Protein AF-0000000076757361 (afdb_homodimer)

Organism: NCBI:txid1073362

Foldseek 3Di:
DFQDADPAFPPDWDQKKWKWKQDPNGIDAIDIDGPPDDDAQPQFCCNQQFLKFKFKWWWAQAPVRFIWTFQVQVRLVLQQVLCVLSQHDRDDSVSVVVRVLVVCQVCVVNAGHPPKTKMKMWMKGGRPNDNPPNPHHHNMMMIMMIIGTGDANDDVPDAAEEEEAADDAQDDQLCAAHRGPVSLVSNPVVQVVCCVPPVHNWYFYAHNFKTFQISAWFKWKAQPLEIEGAADDSRHHPAPLVVVLQVLSVVVPGHYHHHIDGNVVVVVSQQVQIWMWTAHNNNSIDTHQWYQDPNDIGGHDDCVVSVVSSCSSSCCSNVVDPPPPPRIGTRDHD/DFQDADPAFPPDWDQKKWKWKQDPNGIDAIDIDGPPDDDAQPQFCCNQQFLKFKFKWWWAQAPVRFIWTFQVQVRLVLQQVLCVLSQHDRDDSVSVVVRVLVVCQVCVVNAGHPPKTKMKMKMKGGRPNDNPPNPHHHNMMMIMMIIGTGDANDPVPDAAEEEEAADDAQDDQLCAAHRGPVSLVSNPVVQVVCCVPPVHNWYFYAYNFKTAQISAWFKWKAQPLEIEGAADDSRHHPAPLVVVLLVLSVVVPGHYHHHIDGNVVVVVRQQVQIWMWTAHNNNSIHTHQWYQDPNDIGGHDDCVVSVVSSCSSSCCSNVVDPPPPPRIGTRDHD

Secondary structure (DSSP, 8-state):
---PPPSSTT-S--SEEEEEEEETTEEPPPEEEETT-EEE-TT-HHHHH--EEE--EEEEE-TTS-EEEESHHHHHHHHHHHHHHTTPPPPPHHHHHHHHHHHHHHTGGG-PBTTSEEEEEEEEEE----TT-TTS--S-EEEEEEEEEE--SS-TT---EEEEESSS-SS-GGGTT--BHHHHHHHHHHHHHHHHHH--SEEEE-GGGB--BBSSSEEEEEETTEEEE----TTS---HHHHHHHHHHHHTT-EEEE---BHHHHHHHHHTT-EEEEEETTTEEEE--EEEETTEEEE-S--HHHHHHHHHHHHHHHTSS--TT--EEEPPP-/---PPPSSTT-S--SEEEEEEEETTEEPPPEEEETT-EEE-TT-HHHHH--EEE--EEEEE-TTS-EEEESHHHHHHHHHHHHHHTT-PPPPHHHHHHHHHHHHHHTGGG-PBTTSEEEEEEEEEE----TT-TTS--S-EEEEEEEEEE--SS-TT---EEEEESSS-SS-GGGTT--BHHHHHHHHHHHHHHHHHH--SEEEE-GGGB--BBSSSEEEEEETTEEEE----TTS---HHHHHHHHHHHHTT-EEEE---BHHHHHHHHHTT-EEEEEETTTEEEE--EEEETTEEEE-S--HHHHHHHHHHHHHHHTSS--TT--EEEPPP-

InterPro domains:
  IPR001544 Aminotransferase class IV [PF01063] (53-290)
  IPR005786 Branched-chain amino acid aminotransferase II [PIRSF006468] (17-331)
  IPR005786 Branched-chain amino acid aminotransferase II [PTHR42825] (9-331)
  IPR005786 Branched-chain amino acid aminotransferase II [TIGR01123] (27-331)
  IPR033939 Branched-chain aminotransferase [cd01557] (39-319)
  IPR036038 Aminotransferase-like, PLP-dependent enzymes [SSF56752] (6-328)
  IPR043131 Branched-chain-amino-acid aminotransferase-like, N-terminal [G3DSA:3.30.470.10] (9-328)
  IPR043132 Branched-chain-amino-acid aminotransferase-like, C-terminal [G3DSA:3.20.10.10] (155-314)

Structure (mmCIF, N/CA/C/O backbone):
data_AF-0000000076757361-model_v1
#
loop_
_entity.id
_entity.type
_entity.pdbx_description
1 polymer 'branched-chain-amino-acid transaminase'
#
loop_
_atom_site.group_PDB
_atom_site.id
_atom_site.type_symbol
_atom_site.label_atom_id
_atom_site.label_alt_id
_atom_site.label_comp_id
_atom_site.label_asym_id
_atom_site.label_entity_id
_atom_site.label_seq_id
_atom_site.pdbx_PDB_ins_code
_atom_site.Cartn_x
_atom_site.Cartn_y
_atom_site.Cartn_z
_atom_site.occupancy
_atom_site.B_iso_or_equiv
_atom_site.auth_seq_id
_atom_site.auth_comp_id
_atom_site.auth_asym_id
_atom_site.auth_atom_id
_atom_site.pdbx_PDB_model_num
ATOM 1 N N . MET A 1 1 ? 16.5 28.219 27.109 1 42.66 1 MET A N 1
ATOM 2 C CA . MET A 1 1 ? 17 28.141 25.734 1 42.66 1 MET A CA 1
ATOM 3 C C . MET A 1 1 ? 16.172 27.172 24.906 1 42.66 1 MET A C 1
ATOM 5 O O . MET A 1 1 ? 15.812 26.078 25.391 1 42.66 1 MET A O 1
ATOM 9 N N . ALA A 1 2 ? 15.547 27.734 23.75 1 56.34 2 ALA A N 1
ATOM 10 C CA . ALA A 1 2 ? 14.664 26.922 22.938 1 56.34 2 ALA A CA 1
ATOM 11 C C . ALA A 1 2 ? 15.305 25.578 22.609 1 56.34 2 ALA A C 1
ATOM 13 O O . ALA A 1 2 ? 16.5 25.516 22.266 1 56.34 2 ALA A O 1
ATOM 14 N N . LYS A 1 3 ? 14.758 24.438 23.016 1 73.19 3 LYS A N 1
ATOM 15 C CA . LYS A 1 3 ? 15.273 23.109 22.734 1 73.19 3 LYS A CA 1
ATOM 16 C C . LYS A 1 3 ? 15.453 22.891 21.234 1 73.19 3 LYS A C 1
ATOM 18 O O . LYS A 1 3 ? 14.57 23.203 20.438 1 73.19 3 LYS A O 1
ATOM 23 N N . ALA A 1 4 ? 16.672 22.719 20.812 1 81.31 4 ALA A N 1
ATOM 24 C CA . ALA A 1 4 ? 17.016 22.5 19.406 1 81.31 4 ALA A CA 1
ATOM 25 C C . ALA A 1 4 ? 16.234 21.328 18.828 1 81.31 4 ALA A C 1
ATOM 27 O O . ALA A 1 4 ? 15.969 20.344 19.531 1 81.31 4 ALA A O 1
ATOM 28 N N . VAL A 1 5 ? 15.555 21.531 17.594 1 90.75 5 VAL A N 1
ATOM 29 C CA . VAL A 1 5 ? 14.883 20.438 16.891 1 90.75 5 VAL A CA 1
ATOM 30 C C . VAL A 1 5 ? 15.758 19.938 15.75 1 90.75 5 VAL A C 1
ATOM 32 O O . VAL A 1 5 ? 16.578 20.688 15.203 1 90.75 5 VAL A O 1
ATOM 35 N N . PRO A 1 6 ? 15.648 18.688 15.383 1 92.62 6 PRO A N 1
ATOM 36 C CA . PRO A 1 6 ? 16.422 18.141 14.266 1 92.62 6 PRO A CA 1
ATOM 37 C C . PRO A 1 6 ? 16.141 18.875 12.945 1 92.62 6 PRO A C 1
ATOM 39 O O . PRO A 1 6 ? 15.039 19.359 12.734 1 92.62 6 PRO A O 1
ATOM 42 N N . ALA A 1 7 ? 17.125 18.922 12.102 1 89.56 7 ALA A N 1
ATOM 43 C CA . ALA A 1 7 ? 17 19.578 10.797 1 89.56 7 ALA A CA 1
ATOM 44 C C . ALA A 1 7 ? 16.031 18.812 9.891 1 89.56 7 ALA A C 1
ATOM 46 O O . ALA A 1 7 ? 15.32 19.422 9.086 1 89.56 7 ALA A O 1
ATOM 47 N N . VAL A 1 8 ? 16.078 17.547 10 1 92.88 8 VAL A N 1
ATOM 48 C CA . VAL A 1 8 ? 15.234 16.703 9.164 1 92.88 8 VAL A CA 1
ATOM 49 C C . VAL A 1 8 ? 13.992 16.281 9.938 1 92.88 8 VAL A C 1
ATOM 51 O O . VAL A 1 8 ? 14.094 15.641 10.992 1 92.88 8 VAL A O 1
ATOM 54 N N . PHE A 1 9 ? 12.828 16.656 9.461 1 95.31 9 PHE A N 1
ATOM 55 C CA . PHE A 1 9 ? 11.539 16.391 10.094 1 95.31 9 PHE A CA 1
ATOM 56 C C . PHE A 1 9 ? 11.359 14.891 10.328 1 95.31 9 PHE A C 1
ATOM 58 O O . PHE A 1 9 ? 11.438 14.094 9.398 1 95.31 9 PHE A O 1
ATOM 65 N N . GLY A 1 10 ? 11.148 14.469 11.594 1 96.56 10 GLY A N 1
ATOM 66 C CA . GLY A 1 10 ? 10.828 13.086 11.922 1 96.56 10 GLY A CA 1
ATOM 67 C C . GLY A 1 10 ? 12.023 12.156 11.805 1 96.56 10 GLY A C 1
ATOM 68 O O . GLY A 1 10 ? 11.875 11 11.406 1 96.56 10 GLY A O 1
ATOM 69 N N . SER A 1 11 ? 13.289 12.625 12.094 1 96.06 11 SER A N 1
ATOM 70 C CA . SER A 1 11 ? 14.5 11.828 11.93 1 96.06 11 SER A CA 1
ATOM 71 C C . SER A 1 11 ? 15.062 11.398 13.281 1 96.06 11 SER A C 1
ATOM 73 O O . SER A 1 11 ? 15.93 10.523 13.344 1 96.06 11 SER A O 1
ATOM 75 N N . VAL A 1 12 ? 14.641 12.031 14.352 1 97.06 12 VAL A N 1
ATOM 76 C CA . VAL A 1 12 ? 15.078 11.711 15.703 1 97.06 12 VAL A CA 1
ATOM 77 C C . VAL A 1 12 ? 13.867 11.438 16.594 1 97.06 12 VAL A C 1
ATOM 79 O O . VAL A 1 12 ? 12.891 12.188 16.562 1 97.06 12 VAL A O 1
ATOM 82 N N . PHE A 1 13 ? 13.961 10.398 17.406 1 98.19 13 PHE A N 1
ATOM 83 C CA . PHE A 1 13 ? 12.797 9.977 18.188 1 98.19 13 PHE A CA 1
ATOM 84 C C . PHE A 1 13 ? 13.125 9.898 19.672 1 98.19 13 PHE A C 1
ATOM 86 O O . PHE A 1 13 ? 14.281 9.68 20.047 1 98.19 13 PHE A O 1
ATOM 93 N N . HIS A 1 14 ? 12.062 10.148 20.484 1 98.38 14 HIS A N 1
ATOM 94 C CA . HIS A 1 14 ? 12.18 9.805 21.891 1 98.38 14 HIS A CA 1
ATOM 95 C C . HIS A 1 14 ? 12.625 8.352 22.062 1 98.38 14 HIS A C 1
ATOM 97 O O . HIS A 1 14 ? 12.227 7.48 21.297 1 98.38 14 HIS A O 1
ATOM 103 N N . ARG A 1 15 ? 13.352 8.078 23.031 1 98.25 15 ARG A N 1
ATOM 104 C CA . ARG A 1 15 ? 14.086 6.828 23.188 1 98.25 15 ARG A CA 1
ATOM 105 C C . ARG A 1 15 ? 13.133 5.656 23.406 1 98.25 15 ARG A C 1
ATOM 107 O O . ARG A 1 15 ? 13.477 4.508 23.141 1 98.25 15 ARG A O 1
ATOM 114 N N . GLU A 1 16 ? 11.945 5.918 23.953 1 98.31 16 GLU A N 1
ATOM 115 C CA . GLU A 1 16 ? 10.992 4.852 24.219 1 98.31 16 GLU A CA 1
ATOM 116 C C . GLU A 1 16 ? 9.719 5.039 23.391 1 98.31 16 GLU A C 1
ATOM 118 O O . GLU A 1 16 ? 9.367 6.164 23.031 1 98.31 16 GLU A O 1
ATOM 123 N N . MET A 1 17 ? 9.086 4.012 23.156 1 98.81 17 MET A N 1
ATOM 124 C CA . MET A 1 17 ? 7.773 4.059 22.516 1 98.81 17 MET A CA 1
ATOM 125 C C . MET A 1 17 ? 6.82 3.062 23.172 1 98.81 17 MET A C 1
ATOM 127 O O . MET A 1 17 ? 7.242 1.997 23.625 1 98.81 17 MET A O 1
ATOM 131 N N . PRO A 1 18 ? 5.543 3.414 23.328 1 98.88 18 PRO A N 1
ATOM 132 C CA . PRO A 1 18 ? 4.527 2.432 23.719 1 98.88 18 PRO A CA 1
ATOM 133 C C . PRO A 1 18 ? 4.152 1.491 22.578 1 98.88 18 PRO A C 1
ATOM 135 O O . PRO A 1 18 ? 4.121 1.908 21.422 1 98.88 18 PRO A O 1
ATOM 138 N N . VAL A 1 19 ? 3.871 0.265 22.922 1 98.75 19 VAL A N 1
ATOM 139 C CA . VAL A 1 19 ? 3.439 -0.764 21.969 1 98.75 19 VAL A CA 1
ATOM 140 C C . VAL A 1 19 ? 2.197 -1.47 22.516 1 98.75 19 VAL A C 1
ATOM 142 O O . VAL A 1 19 ? 2.193 -1.946 23.656 1 98.75 19 VAL A O 1
ATOM 145 N N . LEU A 1 20 ? 1.132 -1.398 21.828 1 98.69 20 LEU A N 1
ATOM 146 C CA . LEU A 1 20 ? -0.083 -2.166 22.078 1 98.69 20 LEU A CA 1
ATOM 147 C C . LEU A 1 20 ? -0.224 -3.303 21.062 1 98.69 20 LEU A C 1
ATOM 149 O O . LEU A 1 20 ? -0.31 -3.064 19.859 1 98.69 20 LEU A O 1
ATOM 153 N N . VAL A 1 21 ? -0.275 -4.504 21.547 1 98.5 21 VAL A N 1
ATOM 154 C CA . VAL A 1 21 ? -0.315 -5.676 20.672 1 98.5 21 VAL A CA 1
ATOM 155 C C . VAL A 1 21 ? -1.698 -6.32 20.734 1 98.5 21 VAL A C 1
ATOM 157 O O . VAL A 1 21 ? -2.295 -6.414 21.812 1 98.5 21 VAL A O 1
ATOM 160 N N . PHE A 1 22 ? -2.268 -6.621 19.641 1 98.75 22 PHE A N 1
ATOM 161 C CA . PHE A 1 22 ? -3.453 -7.465 19.547 1 98.75 22 PHE A CA 1
ATOM 162 C C . PHE A 1 22 ? -3.066 -8.914 19.266 1 98.75 22 PHE A C 1
ATOM 164 O O . PHE A 1 22 ? -2.508 -9.219 18.219 1 98.75 22 PHE A O 1
ATOM 171 N N . SER A 1 23 ? -3.258 -9.75 20.094 1 97.94 23 SER A N 1
ATOM 172 C CA . SER A 1 23 ? -2.994 -11.18 19.984 1 97.94 23 SER A CA 1
ATOM 173 C C . SER A 1 23 ? -4.027 -11.992 20.766 1 97.94 23 SER A C 1
ATOM 175 O O . SER A 1 23 ? -4.566 -11.516 21.766 1 97.94 23 SER A O 1
ATOM 177 N N . ASP A 1 24 ? -4.363 -13.172 20.203 1 96.88 24 ASP A N 1
ATOM 178 C CA . ASP A 1 24 ? -5.301 -14.086 20.844 1 96.88 24 ASP A CA 1
ATOM 179 C C . ASP A 1 24 ? -6.66 -13.43 21.047 1 96.88 24 ASP A C 1
ATOM 181 O O . ASP A 1 24 ? -7.262 -13.547 22.125 1 96.88 24 ASP A O 1
ATOM 185 N N . GLY A 1 25 ? -7.035 -12.602 20.203 1 96.88 25 GLY A N 1
ATOM 186 C CA . GLY A 1 25 ? -8.383 -12.062 20.141 1 96.88 25 GLY A CA 1
ATOM 187 C C . GLY A 1 25 ? -8.578 -10.836 21.016 1 96.88 25 GLY A C 1
ATOM 188 O O . GLY A 1 25 ? -9.703 -10.359 21.188 1 96.88 25 GLY A O 1
ATOM 189 N N . ALA A 1 26 ? -7.465 -10.289 21.531 1 97.88 26 ALA A N 1
ATOM 190 C CA . ALA A 1 26 ? -7.629 -9.141 22.422 1 97.88 26 ALA A CA 1
ATOM 191 C C . ALA A 1 26 ? -6.414 -8.219 22.359 1 97.88 26 ALA A C 1
ATOM 193 O O . ALA A 1 26 ? -5.305 -8.664 22.062 1 97.88 26 ALA A O 1
ATOM 194 N N . TRP A 1 27 ? -6.633 -6.957 22.609 1 98.25 27 TRP A N 1
ATOM 195 C CA . TRP A 1 27 ? -5.535 -6.02 22.812 1 98.25 27 TRP A CA 1
ATOM 196 C C . TRP A 1 27 ? -4.875 -6.254 24.172 1 98.25 27 TRP A C 1
ATOM 198 O O . TRP A 1 27 ? -5.559 -6.375 25.188 1 98.25 27 TRP A O 1
ATOM 208 N N . GLN A 1 28 ? -3.602 -6.336 24.203 1 97.62 28 GLN A N 1
ATOM 209 C CA . GLN A 1 28 ? -2.824 -6.582 25.406 1 97.62 28 GLN A CA 1
ATOM 210 C C . GLN A 1 28 ? -2.445 -5.273 26.094 1 97.62 28 GLN A C 1
ATOM 212 O O . GLN A 1 28 ? -2.564 -4.199 25.5 1 97.62 28 GLN A O 1
ATOM 217 N N . PRO A 1 29 ? -2.035 -5.348 27.375 1 96.88 29 PRO A N 1
ATOM 218 C CA . PRO A 1 29 ? -1.563 -4.137 28.047 1 96.88 29 PRO A CA 1
ATOM 219 C C . PRO A 1 29 ? -0.398 -3.471 27.312 1 96.88 29 PRO A C 1
ATOM 221 O O . PRO A 1 29 ? 0.424 -4.156 26.703 1 96.88 29 PRO A O 1
ATOM 224 N N . VAL A 1 30 ? -0.33 -2.191 27.453 1 98.06 30 VAL A N 1
ATOM 225 C CA . VAL A 1 30 ? 0.72 -1.42 26.797 1 98.06 30 VAL A CA 1
ATOM 226 C C . VAL A 1 30 ? 2.086 -1.854 27.328 1 98.06 30 VAL A C 1
ATOM 228 O O . VAL A 1 30 ? 2.256 -2.07 28.531 1 98.06 30 VAL A O 1
ATOM 231 N N . ARG A 1 31 ? 2.959 -2.002 26.453 1 97.88 31 ARG A N 1
ATOM 232 C CA . ARG A 1 31 ? 4.359 -2.23 26.781 1 97.88 31 ARG A CA 1
ATOM 233 C C . ARG A 1 31 ? 5.238 -1.089 26.281 1 97.88 31 ARG A C 1
ATOM 235 O O . ARG A 1 31 ? 4.965 -0.507 25.234 1 97.88 31 ARG A O 1
ATOM 242 N N . TRP A 1 32 ? 6.234 -0.771 27.062 1 98.5 32 TRP A N 1
ATOM 243 C CA . TRP A 1 32 ? 7.207 0.245 26.672 1 98.5 32 TRP A CA 1
ATOM 244 C C . TRP A 1 32 ? 8.508 -0.397 26.203 1 98.5 32 TRP A C 1
ATOM 246 O O . TRP A 1 32 ? 8.984 -1.358 26.812 1 98.5 32 TRP A O 1
ATOM 256 N N . GLN A 1 33 ? 9.023 0.012 25.109 1 98.25 33 GLN A N 1
ATOM 257 C CA . GLN A 1 33 ? 10.281 -0.513 24.578 1 98.25 33 GLN A CA 1
ATOM 258 C C . GLN A 1 33 ? 11.094 0.586 23.891 1 98.25 33 GLN A C 1
ATOM 260 O O . GLN A 1 33 ? 10.578 1.683 23.656 1 98.25 33 GLN A O 1
ATOM 265 N N . PRO A 1 34 ? 12.406 0.299 23.641 1 98.19 34 PRO A N 1
ATOM 266 C CA . PRO A 1 34 ? 13.203 1.276 22.891 1 98.19 34 PRO A CA 1
ATOM 267 C C . PRO A 1 34 ? 12.633 1.566 21.516 1 98.19 34 PRO A C 1
ATOM 269 O O . PRO A 1 34 ? 12.086 0.67 20.859 1 98.19 34 PRO A O 1
ATOM 272 N N . SER A 1 35 ? 12.812 2.797 21.062 1 98.31 35 SER A N 1
ATOM 273 C CA . SER A 1 35 ? 12.242 3.225 19.797 1 98.31 35 SER A CA 1
ATOM 274 C C . SER A 1 35 ? 13.258 3.115 18.656 1 98.31 35 SER A C 1
ATOM 276 O O . SER A 1 35 ? 13.023 3.623 17.562 1 98.31 35 SER A O 1
ATOM 278 N N . ASP A 1 36 ? 14.359 2.498 18.844 1 96.75 36 ASP A N 1
ATOM 279 C CA . ASP A 1 36 ? 15.398 2.436 17.828 1 96.75 36 ASP A CA 1
ATOM 280 C C . ASP A 1 36 ? 15.312 1.134 17.031 1 96.75 36 ASP A C 1
ATOM 282 O O . ASP A 1 36 ? 16.016 0.958 16.047 1 96.75 36 ASP A O 1
ATOM 286 N N . SER A 1 37 ? 14.523 0.206 17.516 1 96.56 37 SER A N 1
ATOM 287 C CA . SER A 1 37 ? 14.398 -1.068 16.812 1 96.56 37 SER A CA 1
ATOM 288 C C . SER A 1 37 ? 13.023 -1.687 17.031 1 96.56 37 SER A C 1
ATOM 290 O O . SER A 1 37 ? 12.43 -1.533 18.094 1 96.56 37 SER A O 1
ATOM 292 N N . LEU A 1 38 ? 12.5 -2.311 16.094 1 97.56 38 LEU A N 1
ATOM 293 C CA . LEU A 1 38 ? 11.25 -3.066 16.109 1 97.56 38 LEU A CA 1
ATOM 294 C C . LEU A 1 38 ? 11.461 -4.477 15.57 1 97.56 38 LEU A C 1
ATOM 296 O O . LEU A 1 38 ? 12.016 -4.652 14.484 1 97.56 38 LEU A O 1
ATOM 300 N N . SER A 1 39 ? 11.109 -5.457 16.312 1 96.94 39 SER A N 1
ATOM 301 C CA . SER A 1 39 ? 11.227 -6.852 15.898 1 96.94 39 SER A CA 1
ATOM 302 C C . SER A 1 39 ? 9.906 -7.383 15.359 1 96.94 39 SER A C 1
ATOM 304 O O . SER A 1 39 ? 8.883 -7.328 16.047 1 96.94 39 SER A O 1
ATOM 306 N N . LEU A 1 40 ? 9.906 -7.902 14.172 1 97.88 40 LEU A N 1
ATOM 307 C CA . LEU A 1 40 ? 8.727 -8.469 13.508 1 97.88 40 LEU A CA 1
ATOM 308 C C . LEU A 1 40 ? 9.047 -9.82 12.891 1 97.88 40 LEU A C 1
ATOM 310 O O . LEU A 1 40 ? 10.195 -10.094 12.539 1 97.88 40 LEU A O 1
ATOM 314 N N . PRO A 1 41 ? 7.996 -10.688 12.852 1 97.94 41 PRO A N 1
ATOM 315 C CA . PRO A 1 41 ? 8.203 -11.82 11.945 1 97.94 41 PRO A CA 1
ATOM 316 C C . PRO A 1 41 ? 8.453 -11.391 10.5 1 97.94 41 PRO A C 1
ATOM 318 O O . PRO A 1 41 ? 7.754 -10.516 9.984 1 97.94 41 PRO A O 1
ATOM 321 N N . PRO A 1 42 ? 9.445 -12.008 9.875 1 98.44 42 PRO A N 1
ATOM 322 C CA . PRO A 1 42 ? 9.703 -11.648 8.477 1 98.44 42 PRO A CA 1
ATOM 323 C C . PRO A 1 42 ? 8.5 -11.914 7.57 1 98.44 42 PRO A C 1
ATOM 325 O O . PRO A 1 42 ? 8.391 -11.32 6.492 1 98.44 42 PRO A O 1
ATOM 328 N N . GLY A 1 43 ? 7.594 -12.789 7.961 1 98.44 43 GLY A N 1
ATOM 329 C CA . GLY A 1 43 ? 6.391 -13.094 7.207 1 98.44 43 GLY A CA 1
ATOM 330 C C . GLY A 1 43 ? 5.207 -12.227 7.602 1 98.44 43 GLY A C 1
ATOM 331 O O . GLY A 1 43 ? 4.07 -12.516 7.227 1 98.44 43 GLY A O 1
ATOM 332 N N . ALA A 1 44 ? 5.453 -11.141 8.383 1 98.56 44 ALA A N 1
ATOM 333 C CA . ALA A 1 44 ? 4.367 -10.312 8.898 1 98.56 44 ALA A CA 1
ATOM 334 C C . ALA A 1 44 ? 3.492 -9.789 7.766 1 98.56 44 ALA A C 1
ATOM 336 O O . ALA A 1 44 ? 4.004 -9.352 6.734 1 98.56 44 ALA A O 1
ATOM 337 N N . HIS A 1 45 ? 2.209 -9.805 7.965 1 98.69 45 HIS A N 1
ATOM 338 C CA . HIS A 1 45 ? 1.207 -9.422 6.973 1 98.69 45 HIS A CA 1
ATOM 339 C C . HIS A 1 45 ? 1.479 -8.031 6.422 1 98.69 45 HIS A C 1
ATOM 341 O O . HIS A 1 45 ? 1.314 -7.789 5.223 1 98.69 45 HIS A O 1
ATOM 347 N N . SER A 1 46 ? 1.923 -7.102 7.234 1 98.56 46 SER A N 1
ATOM 348 C CA . SER A 1 46 ? 2.189 -5.723 6.832 1 98.56 46 SER A CA 1
ATOM 349 C C . SER A 1 46 ? 3.344 -5.652 5.84 1 98.56 46 SER A C 1
ATOM 351 O O . SER A 1 46 ? 3.357 -4.793 4.957 1 98.56 46 SER A O 1
ATOM 353 N N . LEU A 1 47 ? 4.297 -6.547 5.891 1 98.5 47 LEU A N 1
ATOM 354 C CA . LEU A 1 47 ? 5.48 -6.531 5.043 1 98.5 47 LEU A CA 1
ATOM 355 C C . LEU A 1 47 ? 5.199 -7.203 3.701 1 98.5 47 LEU A C 1
ATOM 357 O O . LEU A 1 47 ? 6.023 -7.141 2.787 1 98.5 47 LEU A O 1
ATOM 361 N N . HIS A 1 48 ? 4.023 -7.812 3.576 1 98.5 48 HIS A N 1
ATOM 362 C CA . HIS A 1 48 ? 3.734 -8.57 2.363 1 98.5 48 HIS A CA 1
ATOM 363 C C . HIS A 1 48 ? 2.445 -8.086 1.708 1 98.5 48 HIS A C 1
ATOM 365 O O . HIS A 1 48 ? 2.342 -8.047 0.48 1 98.5 48 HIS A O 1
ATOM 371 N N . TYR A 1 49 ? 1.52 -7.66 2.545 1 98.44 49 TYR A N 1
ATOM 372 C CA . TYR A 1 49 ? 0.202 -7.41 1.974 1 98.44 49 TYR A CA 1
ATOM 373 C C . TYR A 1 49 ? -0.313 -6.031 2.377 1 98.44 49 TYR A C 1
ATOM 375 O O . TYR A 1 49 ? -1.52 -5.777 2.334 1 98.44 49 TYR A O 1
ATOM 383 N N . GLY A 1 50 ? 0.538 -5.164 2.838 1 98.06 50 GLY A N 1
ATOM 384 C CA . GLY A 1 50 ? 0.271 -3.744 3.002 1 98.06 50 GLY A CA 1
ATOM 385 C C . GLY A 1 50 ? -0.745 -3.449 4.09 1 98.06 50 GLY A C 1
ATOM 386 O O . GLY A 1 50 ? -1.429 -2.426 4.047 1 98.06 50 GLY A O 1
ATOM 387 N N . SER A 1 51 ? -0.932 -4.348 5.055 1 98.38 51 SER A N 1
ATOM 388 C CA . SER A 1 51 ? -1.827 -4.102 6.184 1 98.38 51 SER A CA 1
ATOM 389 C C . SER A 1 51 ? -1.195 -3.146 7.191 1 98.38 51 SER A C 1
ATOM 391 O O . SER A 1 51 ? -0.724 -3.574 8.25 1 98.38 51 SER A O 1
ATOM 393 N N . GLU A 1 52 ? -1.223 -1.857 6.891 1 98.75 52 GLU A N 1
ATOM 394 C CA . GLU A 1 52 ? -0.581 -0.814 7.688 1 98.75 52 GLU A CA 1
ATOM 395 C C . GLU A 1 52 ? -1.282 0.529 7.504 1 98.75 52 GLU A C 1
ATOM 397 O O . GLU A 1 52 ? -1.657 0.893 6.391 1 98.75 52 GLU A O 1
ATOM 402 N N . CYS A 1 53 ? -1.54 1.207 8.57 1 98.81 53 CYS A N 1
ATOM 403 C CA . CYS A 1 53 ? -2.023 2.582 8.562 1 98.81 53 CYS A CA 1
ATOM 404 C C . CYS A 1 53 ? -1.373 3.398 9.672 1 98.81 53 CYS A C 1
ATOM 406 O O . CYS A 1 53 ? -0.745 2.838 10.57 1 98.81 53 CYS A O 1
ATOM 408 N N . PHE A 1 54 ? -1.429 4.699 9.555 1 98.88 54 PHE A N 1
ATOM 409 C CA . PHE A 1 54 ? -0.764 5.562 10.523 1 98.88 54 PHE A CA 1
ATOM 410 C C . PHE A 1 54 ? -1.552 6.852 10.727 1 98.88 54 PHE A C 1
ATOM 412 O O . PHE A 1 54 ? -2.516 7.117 10.008 1 98.88 54 PHE A O 1
ATOM 419 N N . GLU A 1 55 ? -1.223 7.562 11.688 1 98.75 55 GLU A N 1
ATOM 420 C CA . GLU A 1 55 ? -1.693 8.922 11.945 1 98.75 55 GLU A CA 1
ATOM 421 C C . GLU A 1 55 ? -0.527 9.867 12.195 1 98.75 55 GLU A C 1
ATOM 423 O O . GLU A 1 55 ? 0.617 9.43 12.344 1 98.75 55 GLU A O 1
ATOM 428 N N . GLY A 1 56 ? -0.748 11.078 12.141 1 98.44 56 GLY A N 1
ATOM 429 C CA . GLY A 1 56 ? 0.131 12.172 12.516 1 98.44 56 GLY A CA 1
ATOM 430 C C . GLY A 1 56 ? -0.572 13.258 13.305 1 98.44 56 GLY A C 1
ATOM 431 O O . GLY A 1 56 ? -1.611 13.766 12.883 1 98.44 56 GLY A O 1
ATOM 432 N N . LEU A 1 57 ? -0.083 13.555 14.391 1 98.56 57 LEU A N 1
ATOM 433 C CA . LEU A 1 57 ? -0.579 14.672 15.188 1 98.56 57 LEU A CA 1
ATOM 434 C C . LEU A 1 57 ? 0.546 15.289 16.016 1 98.56 57 LEU A C 1
ATOM 436 O O . LEU A 1 57 ? 1.694 14.852 15.93 1 98.56 57 LEU A O 1
ATOM 440 N N . LYS A 1 58 ? 0.261 16.375 16.688 1 98.81 58 LYS A N 1
ATOM 441 C CA . LYS A 1 58 ? 1.327 17.109 17.359 1 98.81 58 LYS A CA 1
ATOM 442 C C . LYS A 1 58 ? 0.943 17.438 18.797 1 98.81 58 LYS A C 1
ATOM 444 O O . LYS A 1 58 ? -0.23 17.672 19.094 1 98.81 58 LYS A O 1
ATOM 449 N N . ALA A 1 59 ? 1.898 17.422 19.625 1 98.81 59 ALA A N 1
ATOM 450 C CA . ALA A 1 59 ? 1.841 18.031 20.953 1 98.81 59 ALA A CA 1
ATOM 451 C C . ALA A 1 59 ? 2.604 19.344 20.984 1 98.81 59 ALA A C 1
ATOM 453 O O . ALA A 1 59 ? 3.648 19.484 20.359 1 98.81 59 ALA A O 1
ATOM 454 N N . PHE A 1 60 ? 2.1 20.281 21.734 1 98.31 60 PHE A N 1
ATOM 455 C CA . PHE A 1 60 ? 2.672 21.625 21.812 1 98.31 60 PHE A CA 1
ATOM 456 C C . PHE A 1 60 ? 2.904 22.047 23.25 1 98.31 60 PHE A C 1
ATOM 458 O O . PHE A 1 60 ? 2.059 21.812 24.125 1 98.31 60 PHE A O 1
ATOM 465 N N . ARG A 1 61 ? 4.074 22.594 23.484 1 97.56 61 ARG A N 1
ATOM 466 C CA . ARG A 1 61 ? 4.273 23.359 24.703 1 97.56 61 ARG A CA 1
ATOM 467 C C . ARG A 1 61 ? 3.734 24.766 24.562 1 97.56 61 ARG A C 1
ATOM 469 O O . ARG A 1 61 ? 4.234 25.547 23.75 1 97.56 61 ARG A O 1
ATOM 476 N N . GLN A 1 62 ? 2.773 25.094 25.328 1 96.94 62 GLN A N 1
ATOM 477 C CA . GLN A 1 62 ? 2.129 26.406 25.234 1 96.94 62 GLN A CA 1
ATOM 478 C C . GLN A 1 62 ? 2.895 27.453 26.016 1 96.94 62 GLN A C 1
ATOM 480 O O . GLN A 1 62 ? 3.838 27.141 26.75 1 96.94 62 GLN A O 1
ATOM 485 N N . GLN A 1 63 ? 2.498 28.656 25.906 1 92.69 63 GLN A N 1
ATOM 486 C CA . GLN A 1 63 ? 3.18 29.797 26.5 1 92.69 63 GLN A CA 1
ATOM 487 C C . GLN A 1 63 ? 3.207 29.672 28.031 1 92.69 63 GLN A C 1
ATOM 489 O O . GLN A 1 63 ? 4.168 30.094 28.672 1 92.69 63 GLN A O 1
ATOM 494 N N . ASN A 1 64 ? 2.215 29.109 28.594 1 92.38 64 ASN A N 1
ATOM 495 C CA . ASN A 1 64 ? 2.129 28.984 30.047 1 92.38 64 ASN A CA 1
ATOM 496 C C . ASN A 1 64 ? 2.871 27.75 30.547 1 92.38 64 ASN A C 1
ATOM 498 O O . ASN A 1 64 ? 2.811 27.422 31.734 1 92.38 64 ASN A O 1
ATOM 502 N N . GLY A 1 65 ? 3.445 26.969 29.594 1 93.19 65 GLY A N 1
ATOM 503 C CA . GLY A 1 65 ? 4.266 25.812 29.969 1 93.19 65 GLY A CA 1
ATOM 504 C C . GLY A 1 65 ? 3.523 24.5 29.875 1 93.19 65 GLY A C 1
ATOM 505 O O . GLY A 1 65 ? 4.141 23.438 29.875 1 93.19 65 GLY A O 1
ATOM 506 N N . ARG A 1 66 ? 2.236 24.641 29.781 1 95.88 66 ARG A N 1
ATOM 507 C CA . ARG A 1 66 ? 1.439 23.422 29.672 1 95.88 66 ARG A CA 1
ATOM 508 C C . ARG A 1 66 ? 1.638 22.75 28.312 1 95.88 66 ARG A C 1
ATOM 510 O O . ARG A 1 66 ? 1.841 23.438 27.312 1 95.88 66 ARG A O 1
ATOM 517 N N . ILE A 1 67 ? 1.647 21.453 28.375 1 98.38 67 ILE A N 1
ATOM 518 C CA . ILE A 1 67 ? 1.729 20.688 27.125 1 98.38 67 ILE A CA 1
ATOM 519 C C . ILE A 1 67 ? 0.346 20.156 26.75 1 98.38 67 ILE A C 1
ATOM 521 O O . ILE A 1 67 ? -0.373 19.641 27.609 1 98.38 67 ILE A O 1
ATOM 525 N N . VAL A 1 68 ? -0.061 20.312 25.5 1 98.75 68 VAL A N 1
ATOM 526 C CA . VAL A 1 68 ? -1.354 19.828 25 1 98.75 68 VAL A CA 1
ATOM 527 C C . VAL A 1 68 ? -1.164 19.047 23.719 1 98.75 68 VAL A C 1
ATOM 529 O O . VAL A 1 68 ? -0.195 19.266 22.984 1 98.75 68 VAL A O 1
ATOM 532 N N . ILE A 1 69 ? -2.021 18.062 23.484 1 98.88 69 ILE A N 1
ATOM 533 C CA . ILE A 1 69 ? -2.092 17.391 22.203 1 98.88 69 ILE A CA 1
ATOM 534 C C . ILE A 1 69 ? -3.281 17.922 21.406 1 98.88 69 ILE A C 1
ATOM 536 O O . ILE A 1 69 ? -4.379 18.078 21.938 1 98.88 69 ILE A O 1
ATOM 540 N N . PHE A 1 70 ? -3.047 18.312 20.172 1 98.81 70 PHE A N 1
ATOM 541 C CA . PHE A 1 70 ? -4.074 18.875 19.297 1 98.81 70 PHE A CA 1
ATOM 542 C C . PHE A 1 70 ? -4.918 17.781 18.672 1 98.81 70 PHE A C 1
ATOM 544 O O . PHE A 1 70 ? -4.422 16.984 17.875 1 98.81 70 PHE A O 1
ATOM 551 N N . ARG A 1 71 ? -6.219 17.594 19.016 1 98.81 71 ARG A N 1
ATOM 552 C CA . ARG A 1 71 ? -7.332 16.828 18.469 1 98.81 71 ARG A CA 1
ATOM 553 C C . ARG A 1 71 ? -6.984 15.352 18.375 1 98.81 71 ARG A C 1
ATOM 555 O O . ARG A 1 71 ? -7.242 14.711 17.344 1 98.81 71 ARG A O 1
ATOM 562 N N . PRO A 1 72 ? -6.461 14.766 19.438 1 98.81 72 PRO A N 1
ATOM 563 C CA . PRO A 1 72 ? -6.102 13.352 19.391 1 98.81 72 PRO A CA 1
ATOM 564 C C . PRO A 1 72 ? -7.309 12.445 19.156 1 98.81 72 PRO A C 1
ATOM 566 O O . PRO A 1 72 ? -7.184 11.398 18.516 1 98.81 72 PRO A O 1
ATOM 569 N N . GLU A 1 73 ? -8.477 12.812 19.609 1 98.75 73 GLU A N 1
ATOM 570 C CA . GLU A 1 73 ? -9.664 11.977 19.453 1 98.75 73 GLU A CA 1
ATOM 571 C C . GLU A 1 73 ? -10.055 11.836 17.984 1 98.75 73 GLU A C 1
ATOM 573 O O . GLU A 1 73 ? -10.5 10.773 17.547 1 98.75 73 GLU A O 1
ATOM 578 N N . ALA A 1 74 ? -9.945 12.945 17.25 1 98.81 74 ALA A N 1
ATOM 579 C CA . ALA A 1 74 ? -10.242 12.898 15.82 1 98.81 74 ALA A CA 1
ATOM 580 C C . ALA A 1 74 ? -9.281 11.961 15.094 1 98.81 74 ALA A C 1
ATOM 582 O O . ALA A 1 74 ? -9.695 11.195 14.219 1 98.81 74 ALA A O 1
ATOM 583 N N . ASN A 1 75 ? -8.016 12.016 15.445 1 98.88 75 ASN A N 1
ATOM 584 C CA . ASN A 1 75 ? -7.023 11.141 14.828 1 98.88 75 ASN A CA 1
ATOM 585 C C . ASN A 1 75 ? -7.266 9.68 15.195 1 98.88 75 ASN A C 1
ATOM 587 O O . ASN A 1 75 ? -7.117 8.789 14.352 1 98.88 75 ASN A O 1
ATOM 591 N N . ILE A 1 76 ? -7.609 9.445 16.438 1 98.94 76 ILE A N 1
ATOM 592 C CA . ILE A 1 76 ? -7.902 8.086 16.875 1 98.94 76 ILE A CA 1
ATOM 593 C C . ILE A 1 76 ? -9.086 7.531 16.094 1 98.94 76 ILE A C 1
ATOM 595 O O . ILE A 1 76 ? -9.039 6.398 15.602 1 98.94 76 ILE A O 1
ATOM 599 N N . ALA A 1 77 ? -10.109 8.312 15.938 1 98.88 77 ALA A N 1
ATOM 600 C CA . ALA A 1 77 ? -11.289 7.887 15.18 1 98.88 77 ALA A CA 1
ATOM 601 C C . ALA A 1 77 ? -10.922 7.562 13.734 1 98.88 77 ALA A C 1
ATOM 603 O O . ALA A 1 77 ? -11.414 6.586 13.164 1 98.88 77 ALA A O 1
ATOM 604 N N . ARG A 1 78 ? -10.133 8.406 13.172 1 98.75 78 ARG A N 1
ATOM 605 C CA . ARG A 1 78 ? -9.742 8.164 11.789 1 98.75 78 ARG A CA 1
ATOM 606 C C . ARG A 1 78 ? -8.891 6.906 11.672 1 98.75 78 ARG A C 1
ATOM 608 O O . ARG A 1 78 ? -8.992 6.168 10.695 1 98.75 78 ARG A O 1
ATOM 615 N N . MET A 1 79 ? -8.023 6.656 12.617 1 98.81 79 MET A N 1
ATOM 616 C CA . MET A 1 79 ? -7.262 5.41 12.578 1 98.81 79 MET A CA 1
ATOM 617 C C . MET A 1 79 ? -8.18 4.203 12.695 1 98.81 79 MET A C 1
ATOM 619 O O . MET A 1 79 ? -7.965 3.188 12.031 1 98.81 79 MET A O 1
ATOM 623 N N . GLN A 1 80 ? -9.133 4.312 13.578 1 98.88 80 GLN A N 1
ATOM 624 C CA . GLN A 1 80 ? -10.078 3.213 13.711 1 98.88 80 GLN A CA 1
ATOM 625 C C . GLN A 1 80 ? -10.797 2.939 12.398 1 98.88 80 GLN A C 1
ATOM 627 O O . GLN A 1 80 ? -11 1.781 12.023 1 98.88 80 GLN A O 1
ATOM 632 N N . GLN A 1 81 ? -11.188 3.986 11.727 1 98.69 81 GLN A N 1
ATOM 633 C CA . GLN A 1 81 ? -11.797 3.836 10.414 1 98.69 81 GLN A CA 1
ATOM 634 C C . GLN A 1 81 ? -10.844 3.152 9.438 1 98.69 81 GLN A C 1
ATOM 636 O O . GLN A 1 81 ? -11.234 2.24 8.711 1 98.69 81 GLN A O 1
ATOM 641 N N . SER A 1 82 ? -9.594 3.615 9.383 1 98.88 82 SER A N 1
ATOM 642 C CA . SER A 1 82 ? -8.594 3.014 8.508 1 98.88 82 SER A CA 1
ATOM 643 C C . SER A 1 82 ? -8.391 1.536 8.828 1 98.88 82 SER A C 1
ATOM 645 O O . SER A 1 82 ? -8.32 0.705 7.918 1 98.88 82 SER A O 1
ATOM 647 N N . ALA A 1 83 ? -8.289 1.222 10.117 1 98.88 83 ALA A N 1
ATOM 648 C CA . ALA A 1 83 ? -8.109 -0.161 10.555 1 98.88 83 ALA A CA 1
ATOM 649 C C . ALA A 1 83 ? -9.258 -1.043 10.062 1 98.88 83 ALA A C 1
ATOM 651 O O . ALA A 1 83 ? -9.023 -2.121 9.508 1 98.88 83 ALA A O 1
ATOM 652 N N . LYS A 1 84 ? -10.461 -0.581 10.219 1 98.56 84 LYS A N 1
ATOM 653 C CA . LYS A 1 84 ? -11.625 -1.332 9.773 1 98.56 84 LYS A CA 1
ATOM 654 C C . LYS A 1 84 ? -11.578 -1.589 8.273 1 98.56 84 LYS A C 1
ATOM 656 O O . LYS A 1 84 ? -11.82 -2.711 7.82 1 98.56 84 LYS A O 1
ATOM 661 N N . LEU A 1 85 ? -11.25 -0.597 7.547 1 98.12 85 LEU A N 1
ATOM 662 C CA . LEU A 1 85 ? -11.258 -0.679 6.09 1 98.12 85 LEU A CA 1
ATOM 663 C C . LEU A 1 85 ? -10.109 -1.538 5.586 1 98.12 85 LEU A C 1
ATOM 665 O O . LEU A 1 85 ? -10.148 -2.043 4.461 1 98.12 85 LEU A O 1
ATOM 669 N N . LEU A 1 86 ? -9.062 -1.769 6.371 1 98.62 86 LEU A N 1
ATOM 670 C CA . LEU A 1 86 ? -7.926 -2.609 6.02 1 98.62 86 LEU A CA 1
ATOM 671 C C . LEU A 1 86 ? -8.078 -4.008 6.613 1 98.62 86 LEU A C 1
ATOM 673 O O . LEU A 1 86 ? -7.156 -4.82 6.531 1 98.62 86 LEU A O 1
ATOM 677 N N . GLU A 1 87 ? -9.211 -4.266 7.27 1 98.12 87 GLU A N 1
ATOM 678 C CA . GLU A 1 87 ? -9.461 -5.559 7.902 1 98.12 87 GLU A CA 1
ATOM 679 C C . GLU A 1 87 ? -8.414 -5.863 8.969 1 98.12 87 GLU A C 1
ATOM 681 O O . GLU A 1 87 ? -7.879 -6.973 9.023 1 98.12 87 GLU A O 1
ATOM 686 N N . LEU A 1 88 ? -8.023 -4.863 9.75 1 98.75 88 LEU A N 1
ATOM 687 C CA . LEU A 1 88 ? -7.137 -4.984 10.898 1 98.75 88 LEU A CA 1
ATOM 688 C C . LEU A 1 88 ? -7.922 -4.914 12.203 1 98.75 88 LEU A C 1
ATOM 690 O O . LEU A 1 88 ? -9.023 -4.359 12.242 1 98.75 88 LEU A O 1
ATOM 694 N N . PRO A 1 89 ? -7.32 -5.453 13.281 1 98.69 89 PRO A N 1
ATOM 695 C CA . PRO A 1 89 ? -7.906 -5.18 14.594 1 98.69 89 PRO A CA 1
ATOM 696 C C . PRO A 1 89 ? -8.016 -3.688 14.891 1 98.69 89 PRO A C 1
ATOM 698 O O . PRO A 1 89 ? -7.07 -2.934 14.641 1 98.69 89 PRO A O 1
ATOM 701 N N . VAL A 1 90 ? -9.156 -3.285 15.352 1 98.81 90 VAL A N 1
ATOM 702 C CA . VAL A 1 90 ? -9.438 -1.88 15.617 1 98.81 90 VAL A CA 1
ATOM 703 C C . VAL A 1 90 ? -8.953 -1.519 17.016 1 98.81 90 VAL A C 1
ATOM 705 O O . VAL A 1 90 ? -9.367 -2.135 18 1 98.81 90 VAL A O 1
ATOM 708 N N . PRO A 1 91 ? -8.047 -0.58 17.125 1 98.62 91 PRO A N 1
ATOM 709 C CA . PRO A 1 91 ? -7.516 -0.244 18.453 1 98.62 91 PRO A CA 1
ATOM 710 C C . PRO A 1 91 ? -8.578 0.345 19.375 1 98.62 91 PRO A C 1
ATOM 712 O O . PRO A 1 91 ? -9.484 1.038 18.922 1 98.62 91 PRO A O 1
ATOM 715 N N . ASP A 1 92 ? -8.391 0.085 20.688 1 97.81 92 ASP A N 1
ATOM 716 C CA . ASP A 1 92 ? -9.234 0.691 21.703 1 97.81 92 ASP A CA 1
ATOM 717 C C . ASP A 1 92 ? -8.93 2.18 21.859 1 97.81 92 ASP A C 1
ATOM 719 O O . ASP A 1 92 ? -7.773 2.564 22.062 1 97.81 92 ASP A O 1
ATOM 723 N N . ALA A 1 93 ? -9.961 2.979 21.797 1 98.38 93 ALA A N 1
ATOM 724 C CA . ALA A 1 93 ? -9.781 4.426 21.781 1 98.38 93 ALA A CA 1
ATOM 725 C C . ALA A 1 93 ? -9.125 4.918 23.062 1 98.38 93 ALA A C 1
ATOM 727 O O . ALA A 1 93 ? -8.203 5.738 23.031 1 98.38 93 ALA A O 1
ATOM 728 N N . GLN A 1 94 ? -9.602 4.473 24.203 1 98.19 94 GLN A N 1
ATOM 729 C CA . GLN A 1 94 ? -9.102 4.957 25.484 1 98.19 94 GLN A CA 1
ATOM 730 C C . GLN A 1 94 ? -7.66 4.523 25.719 1 98.19 94 GLN A C 1
ATOM 732 O O . GLN A 1 94 ? -6.828 5.32 26.156 1 98.19 94 GLN A O 1
ATOM 737 N N . ALA A 1 95 ? -7.367 3.209 25.453 1 98.44 95 ALA A N 1
ATOM 738 C CA . ALA A 1 95 ? -6 2.721 25.609 1 98.44 95 ALA A CA 1
ATOM 739 C C . ALA A 1 95 ? -5.047 3.477 24.688 1 98.44 95 ALA A C 1
ATOM 741 O O . ALA A 1 95 ? -3.92 3.797 25.078 1 98.44 95 ALA A O 1
ATOM 742 N N . PHE A 1 96 ? -5.547 3.723 23.516 1 98.75 96 PHE A N 1
ATOM 743 C CA . PHE A 1 96 ? -4.793 4.48 22.516 1 98.75 96 PHE A CA 1
ATOM 744 C C . PHE A 1 96 ? -4.488 5.883 23.031 1 98.75 96 PHE A C 1
ATOM 746 O O . PHE A 1 96 ? -3.328 6.301 23.047 1 98.75 96 PHE A O 1
ATOM 753 N N . LEU A 1 97 ? -5.441 6.59 23.406 1 98.81 97 LEU A N 1
ATOM 754 C CA . LEU A 1 97 ? -5.281 7.949 23.922 1 98.81 97 LEU A CA 1
ATOM 755 C C . LEU A 1 97 ? -4.359 7.965 25.141 1 98.81 97 LEU A C 1
ATOM 757 O O . LEU A 1 97 ? -3.463 8.812 25.234 1 98.81 97 LEU A O 1
ATOM 761 N N . SER A 1 98 ? -4.562 7.035 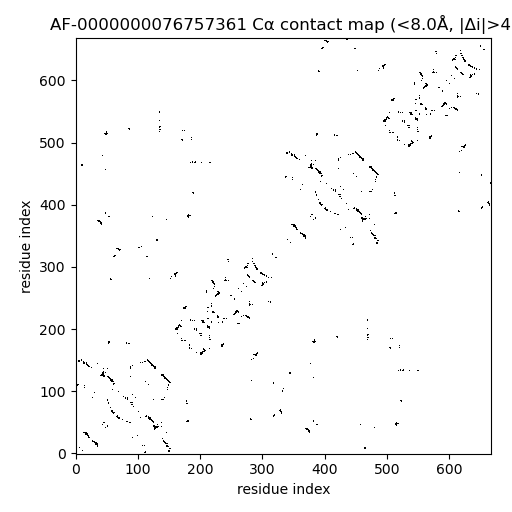26.062 1 98.62 98 SER A N 1
ATOM 762 C CA . SER A 1 98 ? -3.746 6.961 27.281 1 98.62 98 SER A CA 1
ATOM 763 C C . SER A 1 98 ? -2.275 6.746 26.938 1 98.62 98 SER A C 1
ATOM 765 O O . SER A 1 98 ? -1.394 7.34 27.562 1 98.62 98 SER A O 1
ATOM 767 N N . ALA A 1 99 ? -2.039 5.875 25.969 1 98.75 99 ALA A N 1
ATOM 768 C CA . ALA A 1 99 ? -0.666 5.613 25.547 1 98.75 99 ALA A CA 1
ATOM 769 C C . ALA A 1 99 ? -0.017 6.871 24.969 1 98.75 99 ALA A C 1
ATOM 771 O O . ALA A 1 99 ? 1.152 7.152 25.25 1 98.75 99 ALA A O 1
ATOM 772 N N . MET A 1 100 ? -0.754 7.621 24.203 1 98.69 100 MET A N 1
ATOM 773 C CA . MET A 1 100 ? -0.245 8.852 23.609 1 98.69 100 MET A CA 1
ATOM 774 C C . MET A 1 100 ? 0.072 9.883 24.688 1 98.69 100 MET A C 1
ATOM 776 O O . MET A 1 100 ? 1.146 10.492 24.672 1 98.69 100 MET A O 1
ATOM 780 N N . LEU A 1 101 ? -0.855 10.062 25.594 1 98.81 101 LEU A N 1
ATOM 781 C CA . LEU A 1 101 ? -0.667 11.023 26.672 1 98.81 101 LEU A CA 1
ATOM 782 C C . LEU A 1 101 ? 0.544 10.656 27.531 1 98.81 101 LEU A C 1
ATOM 784 O O . LEU A 1 101 ? 1.364 11.516 27.844 1 98.81 101 LEU A O 1
ATOM 788 N N . GLU A 1 102 ? 0.654 9.391 27.859 1 98.69 102 GLU A N 1
ATOM 789 C CA . GLU A 1 102 ? 1.784 8.938 28.656 1 98.69 102 GLU A CA 1
ATOM 790 C C . GLU A 1 102 ? 3.102 9.117 27.922 1 98.69 102 GLU A C 1
ATOM 792 O O . GLU A 1 102 ? 4.113 9.492 28.516 1 98.69 102 GLU A O 1
ATOM 797 N N . LEU A 1 103 ? 3.086 8.82 26.641 1 98.81 103 LEU A N 1
ATOM 798 C CA . LEU A 1 103 ? 4.289 9.016 25.844 1 98.81 103 LEU A CA 1
ATOM 799 C C . LEU A 1 103 ? 4.754 10.469 25.906 1 98.81 103 LEU A C 1
ATOM 801 O O . LEU A 1 103 ? 5.934 10.734 26.141 1 98.81 103 LEU A O 1
ATOM 805 N N . VAL A 1 104 ? 3.861 11.398 25.656 1 98.81 104 VAL A N 1
ATOM 806 C CA . VAL A 1 104 ? 4.219 12.812 25.656 1 98.81 104 VAL A CA 1
ATOM 807 C C . VAL A 1 104 ? 4.656 13.227 27.062 1 98.81 104 VAL A C 1
ATOM 809 O O . VAL A 1 104 ? 5.594 14.016 27.219 1 98.81 104 VAL A O 1
ATOM 812 N N . ALA A 1 105 ? 3.984 12.711 28.078 1 98.56 105 ALA A N 1
ATOM 813 C CA . ALA A 1 105 ? 4.387 13.008 29.453 1 98.56 105 ALA A CA 1
ATOM 814 C C . ALA A 1 105 ? 5.812 12.539 29.719 1 98.56 105 ALA A C 1
ATOM 816 O O . ALA A 1 105 ? 6.609 13.266 30.328 1 98.56 105 ALA A O 1
ATOM 817 N N . ARG A 1 106 ? 6.141 11.367 29.266 1 97.88 106 ARG A N 1
ATOM 818 C CA . ARG A 1 106 ? 7.48 10.812 29.438 1 97.88 106 ARG A CA 1
ATOM 819 C C . ARG A 1 106 ? 8.508 11.625 28.656 1 97.88 106 ARG A C 1
ATOM 821 O O . ARG A 1 106 ? 9.664 11.727 29.062 1 97.88 106 ARG A O 1
ATOM 828 N N . ALA A 1 107 ? 8.039 12.211 27.594 1 97.69 107 ALA A N 1
ATOM 829 C CA . ALA A 1 107 ? 8.938 12.969 26.734 1 97.69 107 ALA A CA 1
ATOM 830 C C . ALA A 1 107 ? 8.805 14.469 26.984 1 97.69 107 ALA A C 1
ATOM 832 O O . ALA A 1 107 ? 9.188 15.281 26.141 1 97.69 107 ALA A O 1
ATOM 833 N N . ALA A 1 108 ? 8.258 14.859 28.031 1 97.25 108 ALA A N 1
ATOM 834 C CA . ALA A 1 108 ? 7.883 16.25 28.281 1 97.25 108 ALA A CA 1
ATOM 835 C C . ALA A 1 108 ? 9.078 17.172 28.109 1 97.25 108 ALA A C 1
ATOM 837 O O . ALA A 1 108 ? 8.945 18.266 27.562 1 97.25 108 ALA A O 1
ATOM 838 N N . ASP A 1 109 ? 10.242 16.781 28.562 1 95.81 109 ASP A N 1
ATOM 839 C CA . ASP A 1 109 ? 11.438 17.609 28.516 1 95.81 109 ASP A CA 1
ATOM 840 C C . ASP A 1 109 ? 11.914 17.812 27.078 1 95.81 109 ASP A C 1
ATOM 842 O O . ASP A 1 109 ? 12.703 18.703 26.797 1 95.81 109 ASP A O 1
ATOM 846 N N . GLU A 1 110 ? 11.484 16.938 26.172 1 96.94 110 GLU A N 1
ATOM 847 C CA . GLU A 1 110 ? 11.914 16.984 24.781 1 96.94 110 GLU A CA 1
ATOM 848 C C . GLU A 1 110 ? 10.914 17.766 23.922 1 96.94 110 GLU A C 1
ATOM 850 O O . GLU A 1 110 ? 11.172 18.031 22.75 1 96.94 110 GLU A O 1
ATOM 855 N N . VAL A 1 111 ? 9.758 18.094 24.484 1 97.62 111 VAL A N 1
ATOM 856 C CA . VAL A 1 111 ? 8.797 18.891 23.734 1 97.62 111 VAL A CA 1
ATOM 857 C C . VAL A 1 111 ? 9.32 20.312 23.562 1 97.62 111 VAL A C 1
ATOM 859 O O . VAL A 1 111 ? 9.484 21.047 24.531 1 97.62 111 VAL A O 1
ATOM 862 N N . PRO A 1 112 ? 9.578 20.703 22.375 1 97.19 112 PRO A N 1
ATOM 863 C CA . PRO A 1 112 ? 10.156 22.031 22.188 1 97.19 112 PRO A CA 1
ATOM 864 C C . PRO A 1 112 ? 9.133 23.156 22.375 1 97.19 112 PRO A C 1
ATOM 866 O O . PRO A 1 112 ? 7.934 22.891 22.484 1 97.19 112 PRO A O 1
ATOM 869 N N . ASP A 1 113 ? 9.672 24.312 22.469 1 95.44 113 ASP A N 1
ATOM 870 C CA . ASP A 1 113 ? 8.805 25.484 22.531 1 95.44 113 ASP A CA 1
ATOM 871 C C . ASP A 1 113 ? 8.219 25.797 21.141 1 95.44 113 ASP A C 1
ATOM 873 O O . ASP A 1 113 ? 8.867 25.547 20.125 1 95.44 113 ASP A O 1
ATOM 877 N N . ALA A 1 114 ? 7 26.312 21.156 1 92.62 114 ALA A N 1
ATOM 878 C CA . ALA A 1 114 ? 6.422 26.828 19.922 1 92.62 114 ALA A CA 1
ATOM 879 C C . ALA A 1 114 ? 7.344 27.844 19.266 1 92.62 114 ALA A C 1
ATOM 881 O O . ALA A 1 114 ? 8 28.641 19.953 1 92.62 114 ALA A O 1
ATOM 882 N N . PRO A 1 115 ? 7.453 27.844 17.922 1 93.56 115 PRO A N 1
ATOM 883 C CA . PRO A 1 115 ? 6.555 27.234 16.938 1 93.56 115 PRO A CA 1
ATOM 884 C C . PRO A 1 115 ? 6.918 25.781 16.641 1 93.56 115 PRO A C 1
ATOM 886 O O . PRO A 1 115 ? 6.242 25.125 15.852 1 93.56 115 PRO A O 1
ATOM 889 N N . ALA A 1 116 ? 8.031 25.234 17.234 1 96.19 116 ALA A N 1
ATOM 890 C CA . ALA A 1 116 ? 8.328 23.812 17.094 1 96.19 116 ALA A CA 1
ATOM 891 C C . ALA A 1 116 ? 7.332 22.969 17.875 1 96.19 116 ALA A C 1
ATOM 893 O O . ALA A 1 116 ? 6.453 23.5 18.562 1 96.19 116 ALA A O 1
ATOM 894 N N . ALA A 1 117 ? 7.348 21.641 17.703 1 97.75 117 ALA A N 1
ATOM 895 C CA . ALA A 1 117 ? 6.367 20.766 18.328 1 97.75 117 ALA A CA 1
ATOM 896 C C . ALA A 1 117 ? 6.926 19.344 18.484 1 97.75 117 ALA A C 1
ATOM 898 O O . ALA A 1 117 ? 8.031 19.047 18.031 1 97.75 117 ALA A O 1
ATOM 899 N N . MET A 1 118 ? 6.234 18.578 19.25 1 98.31 118 MET A N 1
ATOM 900 C CA . MET A 1 118 ? 6.457 17.141 19.266 1 98.31 118 MET A CA 1
ATOM 901 C C . MET A 1 118 ? 5.484 16.438 18.328 1 98.31 118 MET A C 1
ATOM 903 O O . MET A 1 118 ? 4.273 16.453 18.547 1 98.31 118 MET A O 1
ATOM 907 N N . TYR A 1 119 ? 6.031 15.914 17.266 1 98.69 119 TYR A N 1
ATOM 908 C CA . TYR A 1 119 ? 5.227 15.141 16.328 1 98.69 119 TYR A CA 1
ATOM 909 C C . TYR A 1 119 ? 5.012 13.719 16.844 1 98.69 119 TYR A C 1
ATOM 911 O O . TYR A 1 119 ? 5.953 13.062 17.281 1 98.69 119 TYR A O 1
ATOM 919 N N . LEU A 1 120 ? 3.771 13.266 16.891 1 98.88 120 LEU A N 1
ATOM 920 C CA . LEU A 1 120 ? 3.406 11.906 17.266 1 98.88 120 LEU A CA 1
ATOM 921 C C . LEU A 1 120 ? 2.994 11.094 16.031 1 98.88 120 LEU A C 1
ATOM 923 O O . LEU A 1 120 ? 2.215 11.57 15.203 1 98.88 120 LEU A O 1
ATOM 927 N N . ARG A 1 121 ? 3.539 9.922 15.883 1 98.88 121 ARG A N 1
ATOM 928 C CA . ARG A 1 121 ? 3.279 9.039 14.75 1 98.88 121 ARG A CA 1
ATOM 929 C C . ARG A 1 121 ? 2.771 7.68 15.219 1 98.88 121 ARG A C 1
ATOM 931 O O . ARG A 1 121 ? 3.537 6.715 15.289 1 98.88 121 ARG A O 1
ATOM 938 N N . PRO A 1 122 ? 1.452 7.578 15.586 1 98.94 122 PRO A N 1
ATOM 939 C CA . PRO A 1 122 ? 0.889 6.238 15.766 1 98.94 122 PRO A CA 1
ATOM 940 C C . PRO A 1 122 ? 0.882 5.426 14.469 1 98.94 122 PRO A C 1
ATOM 942 O O . PRO A 1 122 ? 0.508 5.941 13.414 1 98.94 122 PRO A O 1
ATOM 945 N N . THR A 1 123 ? 1.299 4.203 14.531 1 98.94 123 THR A N 1
ATOM 946 C CA . THR A 1 123 ? 1.346 3.287 13.398 1 98.94 123 THR A CA 1
ATOM 947 C C . THR A 1 123 ? 0.771 1.926 13.773 1 98.94 123 THR A C 1
ATOM 949 O O . THR A 1 123 ? 1.144 1.353 14.805 1 98.94 123 THR A O 1
ATOM 952 N N . LEU A 1 124 ? -0.19 1.471 13.047 1 98.94 124 LEU A N 1
ATOM 953 C CA . LEU A 1 124 ? -0.817 0.165 13.219 1 98.94 124 LEU A CA 1
ATOM 954 C C . LEU A 1 124 ? -0.438 -0.771 12.07 1 98.94 124 LEU A C 1
ATOM 956 O O . LEU A 1 124 ? -0.628 -0.435 10.898 1 98.94 124 LEU A O 1
ATOM 960 N N . ILE A 1 125 ? 0.105 -1.979 12.406 1 98.88 125 ILE A N 1
ATOM 961 C CA . ILE A 1 125 ? 0.546 -2.916 11.383 1 98.88 125 ILE A CA 1
ATOM 962 C C . ILE A 1 125 ? -0.004 -4.309 11.68 1 98.88 125 ILE A C 1
ATOM 964 O O . ILE A 1 125 ? -0.114 -4.703 12.844 1 98.88 125 ILE A O 1
ATOM 968 N N . GLY A 1 126 ? -0.418 -5.051 10.633 1 98.81 126 GLY A N 1
ATOM 969 C CA . GLY A 1 126 ? -0.727 -6.465 10.766 1 98.81 126 GLY A CA 1
ATOM 970 C C . GLY A 1 126 ? 0.506 -7.332 10.938 1 98.81 126 GLY A C 1
ATOM 971 O O . GLY A 1 126 ? 1.502 -7.152 10.234 1 98.81 126 GLY A O 1
ATOM 972 N N . THR A 1 127 ? 0.453 -8.336 11.828 1 98.44 127 THR A N 1
ATOM 973 C CA . THR A 1 127 ? 1.684 -9.031 12.18 1 98.44 127 THR A CA 1
ATOM 974 C C . THR A 1 127 ? 1.536 -10.531 11.969 1 98.44 127 THR A C 1
ATOM 976 O O . THR A 1 127 ? 2.428 -11.305 12.32 1 98.44 127 THR A O 1
ATOM 979 N N . ASP A 1 128 ? 0.4 -11.023 11.391 1 97.62 128 ASP A N 1
ATOM 980 C CA . ASP A 1 128 ? 0.279 -12.445 11.094 1 97.62 128 ASP A CA 1
ATOM 981 C C . ASP A 1 128 ? 1.492 -12.953 10.312 1 97.62 128 ASP A C 1
ATOM 983 O O . ASP A 1 128 ? 1.819 -12.414 9.258 1 97.62 128 ASP A O 1
ATOM 987 N N . PRO A 1 129 ? 2.158 -13.93 10.828 1 97.38 129 PRO A N 1
ATOM 988 C CA . PRO A 1 129 ? 3.406 -14.375 10.203 1 97.38 129 PRO A CA 1
ATOM 989 C C . PRO A 1 129 ? 3.18 -15.43 9.125 1 97.38 129 PRO A C 1
ATOM 991 O O . PRO A 1 129 ? 3.916 -16.406 9.055 1 97.38 129 PRO A O 1
ATOM 994 N N . VAL A 1 130 ? 2.139 -15.328 8.289 1 96.75 130 VAL A N 1
ATOM 995 C CA . VAL A 1 130 ? 1.765 -16.312 7.277 1 96.75 130 VAL A CA 1
ATOM 996 C C . VAL A 1 130 ? 1.701 -15.641 5.906 1 96.75 130 VAL A C 1
ATOM 998 O O . VAL A 1 130 ? 0.84 -14.789 5.664 1 96.75 130 VAL A O 1
ATOM 1001 N N . ILE A 1 131 ? 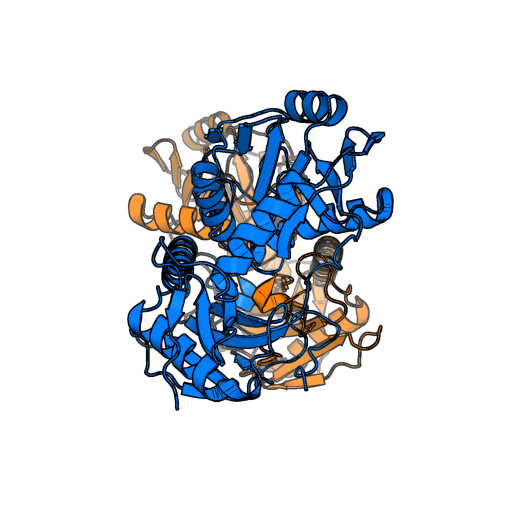2.578 -16.062 5 1 97 131 ILE A N 1
ATOM 1002 C CA . ILE A 1 131 ? 2.68 -15.367 3.723 1 97 131 ILE A CA 1
ATOM 1003 C C . ILE A 1 131 ? 1.588 -15.867 2.777 1 97 131 ILE A C 1
ATOM 1005 O O . ILE A 1 131 ? 1.371 -15.281 1.71 1 97 131 ILE A O 1
ATOM 1009 N N . GLY A 1 132 ? 0.826 -16.922 3.123 1 95.38 132 GLY A N 1
ATOM 1010 C CA . GLY A 1 132 ? -0.238 -17.453 2.285 1 95.38 132 GLY A CA 1
ATOM 1011 C C . GLY A 1 132 ? -1.571 -16.766 2.51 1 95.38 132 GLY A C 1
ATOM 1012 O O . GLY A 1 132 ? -2.6 -17.203 1.989 1 95.38 132 GLY A O 1
ATOM 1013 N N . LYS A 1 133 ? -1.63 -15.656 3.17 1 92.12 133 LYS A N 1
ATOM 1014 C CA . LYS A 1 133 ? -2.871 -14.992 3.568 1 92.12 133 LYS A CA 1
ATOM 1015 C C . LYS A 1 133 ? -3.109 -13.734 2.748 1 92.12 133 LYS A C 1
ATOM 1017 O O . LYS A 1 133 ? -3.4 -12.672 3.305 1 92.12 133 LYS A O 1
ATOM 1022 N N . ALA A 1 134 ? -3.104 -13.867 1.463 1 92.44 134 ALA A N 1
ATOM 1023 C CA . ALA A 1 134 ? -3.279 -12.719 0.584 1 92.44 134 ALA A CA 1
ATOM 1024 C C . ALA A 1 134 ? -4.727 -12.234 0.597 1 92.44 134 ALA A C 1
ATOM 1026 O O . ALA A 1 134 ? -5 -11.062 0.338 1 92.44 134 ALA A O 1
ATOM 1027 N N . GLY A 1 135 ? -5.672 -13.109 0.927 1 94.56 135 GLY A N 1
ATOM 1028 C CA . GLY A 1 135 ? -7.078 -12.766 0.818 1 94.56 135 GLY A CA 1
ATOM 1029 C C . GLY A 1 135 ? -7.77 -12.648 2.162 1 94.56 135 GLY A C 1
ATOM 1030 O O . GLY A 1 135 ? -9 -12.625 2.234 1 94.56 135 GLY A O 1
ATOM 1031 N N . VAL A 1 136 ? -6.988 -12.586 3.203 1 95.75 136 VAL A N 1
ATOM 1032 C CA . VAL A 1 136 ? -7.559 -12.531 4.547 1 95.75 136 VAL A CA 1
ATOM 1033 C C . VAL A 1 136 ? -6.871 -11.43 5.352 1 95.75 136 VAL A C 1
ATOM 1035 O O . VAL A 1 136 ? -5.668 -11.203 5.195 1 95.75 136 VAL A O 1
ATOM 1038 N N . GLY A 1 137 ? -7.684 -10.742 6.152 1 97.31 137 GLY A N 1
ATOM 1039 C CA . GLY A 1 137 ? -7.105 -9.766 7.062 1 97.31 137 GLY A CA 1
ATOM 1040 C C . GLY A 1 137 ? -6.215 -10.383 8.125 1 97.31 137 GLY A C 1
ATOM 1041 O O . GLY A 1 137 ? -6.297 -11.586 8.383 1 97.31 137 GLY A O 1
ATOM 1042 N N . SER A 1 138 ? -5.379 -9.594 8.703 1 98.25 138 SER A N 1
ATOM 1043 C CA . SER A 1 138 ? -4.496 -10.07 9.766 1 98.25 138 SER A CA 1
ATOM 1044 C C . SER A 1 138 ? -5.262 -10.266 11.07 1 98.25 138 SER A C 1
ATOM 1046 O O . SER A 1 138 ? -6.02 -9.391 11.484 1 98.25 138 SER A O 1
ATOM 1048 N N . SER A 1 139 ? -5.027 -11.367 11.727 1 97.81 139 SER A N 1
ATOM 1049 C CA . SER A 1 139 ? -5.684 -11.648 13 1 97.81 139 SER A CA 1
ATOM 1050 C C . SER A 1 139 ? -4.859 -11.125 14.172 1 97.81 139 SER A C 1
ATOM 1052 O O . SER A 1 139 ? -5.328 -11.117 15.312 1 97.81 139 SER A O 1
ATOM 1054 N N . SER A 1 140 ? -3.68 -10.727 13.953 1 98.44 140 SER A N 1
ATOM 1055 C CA . SER A 1 140 ? -2.818 -10.07 14.93 1 98.44 140 SER A CA 1
ATOM 1056 C C . SER A 1 140 ? -2.318 -8.727 14.414 1 98.44 140 SER A C 1
ATOM 1058 O O . SER A 1 140 ? -2.242 -8.508 13.203 1 98.44 140 SER A O 1
ATOM 1060 N N . ALA A 1 141 ? -2.014 -7.809 15.375 1 98.75 141 ALA A N 1
ATOM 1061 C CA . ALA A 1 141 ? -1.578 -6.461 15.008 1 98.75 141 ALA A CA 1
ATOM 1062 C C . ALA A 1 141 ? -0.742 -5.836 16.125 1 98.75 141 ALA A C 1
ATOM 1064 O O . ALA A 1 141 ? -0.686 -6.359 17.234 1 98.75 141 ALA A O 1
ATOM 1065 N N . MET A 1 142 ? -0.049 -4.828 15.75 1 98.75 142 MET A N 1
ATOM 1066 C CA . MET A 1 142 ? 0.753 -4.023 16.656 1 98.75 142 MET A CA 1
ATOM 1067 C C . MET A 1 142 ? 0.561 -2.535 16.391 1 98.75 142 MET A C 1
ATOM 1069 O O . MET A 1 142 ? 0.666 -2.09 15.25 1 98.75 142 MET A O 1
ATOM 1073 N N . LEU A 1 143 ? 0.145 -1.785 17.422 1 98.94 143 LEU A N 1
ATOM 1074 C CA . LEU A 1 143 ? 0.124 -0.326 17.406 1 98.94 143 LEU A CA 1
ATOM 1075 C C . LEU A 1 143 ? 1.294 0.243 18.203 1 98.94 143 LEU A C 1
ATOM 1077 O O . LEU A 1 143 ? 1.458 -0.071 19.375 1 98.94 143 LEU A O 1
ATOM 1081 N N . TYR A 1 144 ? 2.166 0.963 17.547 1 98.94 144 TYR A N 1
ATOM 1082 C CA . TYR A 1 144 ? 3.236 1.656 18.266 1 98.94 144 TYR A CA 1
ATOM 1083 C C . TYR A 1 144 ? 3.24 3.143 17.922 1 98.94 144 TYR A C 1
ATOM 1085 O O . TYR A 1 144 ? 2.686 3.555 16.906 1 98.94 144 TYR A O 1
ATOM 1093 N N . ILE A 1 145 ? 3.773 3.961 18.797 1 98.94 145 ILE A N 1
ATOM 1094 C CA . ILE A 1 145 ? 3.715 5.41 18.625 1 98.94 145 ILE A CA 1
ATOM 1095 C C . ILE A 1 145 ? 5.113 6.004 18.781 1 98.94 145 ILE A C 1
ATOM 1097 O O . ILE A 1 145 ? 5.766 5.805 19.812 1 98.94 145 ILE A O 1
ATOM 1101 N N . LEU A 1 146 ? 5.598 6.707 17.766 1 98.88 146 LEU A N 1
ATOM 1102 C CA . LEU A 1 146 ? 6.859 7.438 17.812 1 98.88 146 LEU A CA 1
ATOM 1103 C C . LEU A 1 146 ? 6.625 8.906 18.156 1 98.88 146 LEU A C 1
ATOM 1105 O O . LEU A 1 146 ? 5.598 9.477 17.781 1 98.88 146 LEU A O 1
ATOM 1109 N N . ALA A 1 147 ? 7.453 9.477 18.906 1 98.75 147 ALA A N 1
ATOM 1110 C CA . ALA A 1 147 ? 7.461 10.906 19.203 1 98.75 147 ALA A CA 1
ATOM 1111 C C . ALA A 1 147 ? 8.758 11.555 18.734 1 98.75 147 ALA A C 1
ATOM 1113 O O . ALA A 1 147 ? 9.852 11.086 19.062 1 98.75 147 ALA A O 1
ATOM 1114 N N . SER A 1 148 ? 8.648 12.617 17.984 1 98.56 148 SER A N 1
ATOM 1115 C CA . SER A 1 148 ? 9.812 13.289 17.406 1 98.56 148 SER A CA 1
ATOM 1116 C C . SER A 1 148 ? 9.695 14.805 17.531 1 98.56 148 SER A C 1
ATOM 1118 O O . SER A 1 148 ? 8.719 15.398 17.078 1 98.56 148 SER A O 1
ATOM 1120 N N . PRO A 1 149 ? 10.688 15.484 18.203 1 98.19 149 PRO A N 1
ATOM 1121 C CA . PRO A 1 149 ? 10.695 16.938 18.109 1 98.19 149 PRO A CA 1
ATOM 1122 C C . PRO A 1 149 ? 10.883 17.438 16.672 1 98.19 149 PRO A C 1
ATOM 1124 O O . PRO A 1 149 ? 11.773 16.969 15.961 1 98.19 149 PRO A O 1
ATOM 1127 N N . VAL A 1 150 ? 10.008 18.359 16.266 1 97.25 150 VAL A N 1
ATOM 1128 C CA . VAL A 1 150 ? 10.062 18.766 14.859 1 97.25 150 VAL A CA 1
ATOM 1129 C C . VAL A 1 150 ? 9.891 20.281 14.766 1 97.25 150 VAL A C 1
ATOM 1131 O O . VAL A 1 150 ? 9.219 20.891 15.602 1 97.25 150 VAL A O 1
ATOM 1134 N N . GLY A 1 151 ? 10.547 20.828 13.797 1 93.94 151 GLY A N 1
ATOM 1135 C CA . GLY A 1 151 ? 10.273 22.188 13.352 1 93.94 151 GLY A CA 1
ATOM 1136 C C . GLY A 1 151 ? 9.32 22.25 12.172 1 93.94 151 GLY A C 1
ATOM 1137 O O . GLY A 1 151 ? 8.461 21.375 12.023 1 93.94 151 GLY A O 1
ATOM 1138 N N . ASP A 1 152 ? 9.477 23.297 11.422 1 89.44 152 ASP A N 1
ATOM 1139 C CA . ASP A 1 152 ? 8.633 23.438 10.234 1 89.44 152 ASP A CA 1
ATOM 1140 C C . ASP A 1 152 ? 8.914 22.328 9.234 1 89.44 152 ASP A C 1
ATOM 1142 O O . ASP A 1 152 ? 10.078 21.984 8.977 1 89.44 152 ASP A O 1
ATOM 1146 N N . TYR A 1 153 ? 7.863 21.797 8.766 1 89.5 153 TYR A N 1
ATOM 1147 C CA . TYR A 1 153 ? 8.023 20.781 7.727 1 89.5 153 TYR A CA 1
ATOM 1148 C C . TYR A 1 153 ? 8.594 21.391 6.457 1 89.5 153 TYR A C 1
ATOM 1150 O O . TYR A 1 153 ? 9.523 20.844 5.855 1 89.5 153 TYR A O 1
ATOM 1158 N N . PHE A 1 154 ? 7.977 22.453 6.027 1 84.94 154 PHE A N 1
ATOM 1159 C CA . PHE A 1 154 ? 8.5 23.312 4.961 1 84.94 154 PHE A CA 1
ATOM 1160 C C . PHE A 1 154 ? 8.992 24.641 5.52 1 84.94 154 PHE A C 1
ATOM 1162 O O . PHE A 1 154 ? 8.359 25.219 6.406 1 84.94 154 PHE A O 1
ATOM 1169 N N . LYS A 1 155 ? 10.078 25.078 4.996 1 79.56 155 LYS A N 1
ATOM 1170 C CA . LYS A 1 155 ? 10.57 26.375 5.434 1 79.56 155 LYS A CA 1
ATOM 1171 C C . LYS A 1 155 ? 9.562 27.484 5.129 1 79.56 155 LYS A C 1
ATOM 1173 O O . LYS A 1 155 ? 8.977 27.516 4.047 1 79.56 155 LYS A O 1
ATOM 1178 N N . VAL A 1 156 ? 9.297 28.281 6.18 1 74.81 156 VAL A N 1
ATOM 1179 C CA . VAL A 1 156 ? 8.383 29.406 6.016 1 74.81 156 VAL A CA 1
ATOM 1180 C C . VAL A 1 156 ? 8.852 30.281 4.852 1 74.81 156 VAL A C 1
ATOM 1182 O O . VAL A 1 156 ? 10.039 30.578 4.734 1 74.81 156 VAL A O 1
ATOM 1185 N N . GLY A 1 157 ? 7.992 30.531 4.039 1 80 157 GLY A N 1
ATOM 1186 C CA . GLY A 1 157 ? 8.32 31.406 2.916 1 80 157 GLY A CA 1
ATOM 1187 C C . GLY A 1 157 ? 8.883 30.656 1.727 1 80 157 GLY A C 1
ATOM 1188 O O . GLY A 1 157 ? 9.078 31.219 0.654 1 80 157 GLY A O 1
ATOM 1189 N N . SER A 1 158 ? 9.086 29.359 1.905 1 87.19 158 SER A N 1
ATOM 1190 C CA . SER A 1 158 ? 9.617 28.562 0.801 1 87.19 158 SER A CA 1
ATOM 1191 C C . SER A 1 158 ? 8.57 28.375 -0.299 1 87.19 158 SER A C 1
ATOM 1193 O O . SER A 1 158 ? 7.371 28.359 -0.025 1 87.19 158 SER A O 1
ATOM 1195 N N . PRO A 1 159 ? 9.055 28.344 -1.521 1 93.69 159 PRO A N 1
ATOM 1196 C CA . PRO A 1 159 ? 8.133 28.094 -2.631 1 93.69 159 PRO A CA 1
ATOM 1197 C C . PRO A 1 159 ? 7.363 26.781 -2.477 1 93.69 159 PRO A C 1
ATOM 1199 O O . PRO A 1 159 ? 7.922 25.781 -2.006 1 93.69 159 PRO A O 1
ATOM 1202 N N . MET A 1 160 ? 6.117 26.828 -2.775 1 97.5 160 MET A N 1
ATOM 1203 C CA . MET A 1 160 ? 5.262 25.656 -2.898 1 97.5 160 MET A CA 1
ATOM 1204 C C . MET A 1 160 ? 4.645 25.578 -4.289 1 97.5 160 MET A C 1
ATOM 1206 O O . MET A 1 160 ? 3.586 26.156 -4.539 1 97.5 160 MET A O 1
ATOM 1210 N N . LYS A 1 161 ? 5.375 24.984 -5.164 1 98.19 161 LYS A N 1
ATOM 1211 C CA . LYS A 1 161 ? 4.949 24.781 -6.547 1 98.19 161 LYS A CA 1
ATOM 1212 C C . LYS A 1 161 ? 4.266 23.422 -6.719 1 98.19 161 LYS A C 1
ATOM 1214 O O . LYS A 1 161 ? 4.828 22.391 -6.352 1 98.19 161 LYS A O 1
ATOM 1219 N N . LEU A 1 162 ? 3.01 23.406 -7.207 1 98.81 162 LEU A N 1
ATOM 1220 C CA . LEU A 1 162 ? 2.26 22.188 -7.449 1 98.81 162 LEU A CA 1
ATOM 1221 C C . LEU A 1 162 ? 2.152 21.891 -8.945 1 98.81 162 LEU A C 1
ATOM 1223 O O . LEU A 1 162 ? 1.81 22.781 -9.727 1 98.81 162 LEU A O 1
ATOM 1227 N N . LEU A 1 163 ? 2.455 20.672 -9.359 1 98.81 163 LEU A N 1
ATOM 1228 C CA . LEU A 1 163 ? 1.996 20.203 -10.664 1 98.81 163 LEU A CA 1
ATOM 1229 C C . LEU A 1 163 ? 0.542 19.75 -10.594 1 98.81 163 LEU A C 1
ATOM 1231 O O . LEU A 1 163 ? 0.179 18.938 -9.734 1 98.81 163 LEU A O 1
ATOM 1235 N N . VAL A 1 164 ? -0.319 20.312 -11.406 1 98.88 164 VAL A N 1
ATOM 1236 C CA . VAL A 1 164 ? -1.702 19.859 -11.523 1 98.88 164 VAL A CA 1
ATOM 1237 C C . VAL A 1 164 ? -1.781 18.656 -12.461 1 98.88 164 VAL A C 1
ATOM 1239 O O . VAL A 1 164 ? -1.439 18.766 -13.648 1 98.88 164 VAL A O 1
ATOM 1242 N N . GLU A 1 165 ? -2.158 17.516 -11.93 1 98.31 165 GLU A N 1
ATOM 1243 C CA . GLU A 1 165 ? -2.17 16.25 -12.641 1 98.31 165 GLU A CA 1
ATOM 1244 C C . GLU A 1 165 ? -3.598 15.805 -12.945 1 98.31 165 GLU A C 1
ATOM 1246 O O . GLU A 1 165 ? -4.398 15.586 -12.039 1 98.31 165 GLU A O 1
ATOM 1251 N N . THR A 1 166 ? -3.943 15.625 -14.242 1 97.19 166 THR A N 1
ATOM 1252 C CA . THR A 1 166 ? -5.32 15.312 -14.609 1 97.19 166 THR A CA 1
ATOM 1253 C C . THR A 1 166 ? -5.422 13.898 -15.18 1 97.19 166 THR A C 1
ATOM 1255 O O . THR A 1 166 ? -6.523 13.391 -15.398 1 97.19 166 THR A O 1
ATOM 1258 N N . GLU A 1 167 ? -4.312 13.234 -15.398 1 93.5 167 GLU A N 1
ATOM 1259 C CA . GLU A 1 167 ? -4.32 11.938 -16.062 1 93.5 167 GLU A CA 1
ATOM 1260 C C . GLU A 1 167 ? -4.285 10.797 -15.039 1 93.5 167 GLU A C 1
ATOM 1262 O O . GLU A 1 167 ? -4.945 9.773 -15.219 1 93.5 167 GLU A O 1
ATOM 1267 N N . HIS A 1 168 ? -3.539 10.969 -14.039 1 92.62 168 HIS A N 1
ATOM 1268 C CA . HIS A 1 168 ? -3.365 9.906 -13.055 1 92.62 168 HIS A CA 1
ATOM 1269 C C . HIS A 1 168 ? -4.16 10.188 -11.789 1 92.62 168 HIS A C 1
ATOM 1271 O O . HIS A 1 168 ? -4.32 11.352 -11.398 1 92.62 168 HIS A O 1
ATOM 1277 N N . ILE A 1 169 ? -4.641 9.125 -11.172 1 96.75 169 ILE A N 1
ATOM 1278 C CA . ILE A 1 169 ? -5.27 9.227 -9.859 1 96.75 169 ILE A CA 1
ATOM 1279 C C . ILE A 1 169 ? -4.227 9.016 -8.766 1 96.75 169 ILE A C 1
ATOM 1281 O O . ILE A 1 169 ? -3.193 8.383 -9 1 96.75 169 ILE A O 1
ATOM 1285 N N . ARG A 1 170 ? -4.457 9.555 -7.629 1 98 170 ARG A N 1
ATOM 1286 C CA . ARG A 1 170 ? -3.539 9.414 -6.504 1 98 170 ARG A CA 1
ATOM 1287 C C . ARG A 1 170 ? -3.465 7.969 -6.031 1 98 170 ARG A C 1
ATOM 1289 O O . ARG A 1 170 ? -2.375 7.43 -5.832 1 98 170 ARG A O 1
ATOM 1296 N N . CYS A 1 171 ? -4.578 7.363 -5.812 1 97.75 171 CYS A N 1
ATOM 1297 C CA . CYS A 1 171 ? -4.785 6.008 -5.316 1 97.75 171 CYS A CA 1
ATOM 1298 C C . CYS A 1 171 ? -6.148 5.477 -5.742 1 97.75 171 CYS A C 1
ATOM 1300 O O . CYS A 1 171 ? -6.957 6.211 -6.316 1 97.75 171 CYS A O 1
ATOM 1302 N N . ALA A 1 172 ? -6.41 4.195 -5.57 1 97.5 172 ALA A N 1
ATOM 1303 C CA . ALA A 1 172 ? -7.742 3.674 -5.855 1 97.5 172 ALA A CA 1
ATOM 1304 C C . ALA A 1 172 ? -8.812 4.426 -5.062 1 97.5 172 ALA A C 1
ATOM 1306 O O . ALA A 1 172 ? -8.641 4.684 -3.869 1 97.5 172 ALA A O 1
ATOM 1307 N N . PRO A 1 173 ? -9.938 4.762 -5.676 1 96.81 173 PRO A N 1
ATOM 1308 C CA . PRO A 1 173 ? -10.93 5.629 -5.035 1 96.81 173 PRO A CA 1
ATOM 1309 C C . PRO A 1 173 ? -11.438 5.066 -3.711 1 96.81 173 PRO A C 1
ATOM 1311 O O . PRO A 1 173 ? -11.609 5.812 -2.742 1 96.81 173 PRO A O 1
ATOM 1314 N N . HIS A 1 174 ? -11.625 3.785 -3.596 1 97 174 HIS A N 1
ATOM 1315 C CA . HIS A 1 174 ? -12.172 3.186 -2.383 1 97 174 HIS A CA 1
ATOM 1316 C C . HIS A 1 174 ? -11.141 3.191 -1.257 1 97 174 HIS A C 1
ATOM 1318 O O . HIS A 1 174 ? -11.484 2.914 -0.103 1 97 174 HIS A O 1
ATOM 1324 N N . MET A 1 175 ? -9.891 3.531 -1.589 1 98 175 MET A N 1
ATOM 1325 C CA . MET A 1 175 ? -8.828 3.59 -0.589 1 98 175 MET A CA 1
ATOM 1326 C C . MET A 1 175 ? -8.609 5.02 -0.108 1 98 175 MET A C 1
ATOM 1328 O O . MET A 1 175 ? -7.82 5.258 0.807 1 98 175 MET A O 1
ATOM 1332 N N . GLY A 1 176 ? -9.281 5.969 -0.616 1 97.81 176 GLY A N 1
ATOM 1333 C CA . GLY A 1 176 ? -9 7.379 -0.391 1 97.81 176 GLY A CA 1
ATOM 1334 C C . GLY A 1 176 ? -9.141 7.793 1.062 1 97.81 176 GLY A C 1
ATOM 1335 O O . GLY A 1 176 ? -8.391 8.641 1.549 1 97.81 176 GLY A O 1
ATOM 1336 N N . ARG A 1 177 ? -10.016 7.199 1.808 1 97.62 177 ARG A N 1
ATOM 1337 C CA . ARG A 1 177 ? -10.273 7.578 3.191 1 97.62 177 ARG A CA 1
ATOM 1338 C C . ARG A 1 177 ? -9.328 6.863 4.148 1 97.62 177 ARG A C 1
ATOM 1340 O O . ARG A 1 177 ? -9.359 7.105 5.355 1 97.62 177 ARG A O 1
ATOM 1347 N N . VAL A 1 178 ? -8.562 5.945 3.613 1 98.69 178 VAL A N 1
ATOM 1348 C CA . VAL A 1 178 ? -7.652 5.16 4.438 1 98.69 178 VAL A CA 1
ATOM 1349 C C . VAL A 1 178 ? -6.293 5.855 4.504 1 98.69 178 VAL A C 1
ATOM 1351 O O . VAL A 1 178 ? -5.676 6.133 3.475 1 98.69 178 VAL A O 1
ATOM 1354 N N . LYS A 1 179 ? -5.84 6.23 5.648 1 98.69 179 LYS A N 1
ATOM 1355 C CA . LYS A 1 179 ? -4.504 6.805 5.781 1 98.69 179 LYS A CA 1
ATOM 1356 C C . LYS A 1 179 ? -3.443 5.711 5.906 1 98.69 179 LYS A C 1
ATOM 1358 O O . LYS A 1 179 ? -2.893 5.492 6.988 1 98.69 179 LYS A O 1
ATOM 1363 N N . CYS A 1 180 ? -3.049 5.16 4.758 1 98.62 180 CYS A N 1
ATOM 1364 C CA . CYS A 1 180 ? -2.168 3.996 4.73 1 98.62 180 CYS A CA 1
ATOM 1365 C C . CYS A 1 180 ? -0.994 4.223 3.785 1 98.62 180 CYS A C 1
ATOM 1367 O O . CYS A 1 180 ? -1.053 5.094 2.914 1 98.62 180 CYS A O 1
ATOM 1369 N N . GLY A 1 181 ? 0.057 3.484 4.031 1 98.38 181 GLY A N 1
ATOM 1370 C CA . GLY A 1 181 ? 1.271 3.609 3.244 1 98.38 181 GLY A CA 1
ATOM 1371 C C . GLY A 1 181 ? 1.056 3.328 1.769 1 98.38 181 GLY A C 1
ATOM 1372 O O . GLY A 1 181 ? 1.688 3.953 0.913 1 98.38 181 GLY A O 1
ATOM 1373 N N . GLY A 1 182 ? 0.182 2.379 1.461 1 98.44 182 GLY A N 1
ATOM 1374 C CA . GLY A 1 182 ? -0.074 2.012 0.077 1 98.44 182 GLY A CA 1
ATOM 1375 C C . GLY A 1 182 ? -0.504 3.188 -0.782 1 98.44 182 GLY A C 1
ATOM 1376 O O . GLY A 1 182 ? -0.183 3.244 -1.971 1 98.44 182 GLY A O 1
ATOM 1377 N N . ASN A 1 183 ? -1.232 4.133 -0.231 1 98.38 183 ASN A N 1
ATOM 1378 C CA . ASN A 1 183 ? -1.683 5.309 -0.97 1 98.38 183 ASN A CA 1
ATOM 1379 C C . ASN A 1 183 ? -0.526 6.254 -1.278 1 98.38 183 ASN A C 1
ATOM 1381 O O . ASN A 1 183 ? -0.511 6.902 -2.326 1 98.38 183 ASN A O 1
ATOM 1385 N N . TYR A 1 184 ? 0.407 6.348 -0.336 1 98.06 184 TYR A N 1
ATOM 1386 C CA . TYR A 1 184 ? 1.587 7.18 -0.561 1 98.06 184 TYR A CA 1
ATOM 1387 C C . TYR A 1 184 ? 2.504 6.551 -1.603 1 98.06 184 TYR A C 1
ATOM 1389 O O . TYR A 1 184 ? 3.057 7.25 -2.455 1 98.06 184 TYR A O 1
ATOM 1397 N N . ALA A 1 185 ? 2.639 5.246 -1.526 1 98.38 185 ALA A N 1
ATOM 1398 C CA . ALA A 1 185 ? 3.396 4.535 -2.553 1 98.38 185 ALA A CA 1
ATOM 1399 C C . ALA A 1 185 ? 2.789 4.758 -3.936 1 98.38 185 ALA A C 1
ATOM 1401 O O . ALA A 1 185 ? 3.514 4.945 -4.918 1 98.38 185 ALA A O 1
ATOM 1402 N N . SER A 1 186 ? 1.508 4.754 -4.027 1 98.19 186 SER A N 1
ATOM 1403 C CA . SER A 1 186 ? 0.784 4.926 -5.285 1 98.19 186 SER A CA 1
ATOM 1404 C C . SER A 1 186 ? 1.05 6.297 -5.891 1 98.19 186 SER A C 1
ATOM 1406 O O . SER A 1 186 ? 1.16 6.434 -7.113 1 98.19 186 SER A O 1
ATOM 1408 N N . ALA A 1 187 ? 1.195 7.289 -5.074 1 98.12 187 ALA A N 1
ATOM 1409 C CA . ALA A 1 187 ? 1.363 8.664 -5.539 1 98.12 187 ALA A CA 1
ATOM 1410 C C . ALA A 1 187 ? 2.828 8.969 -5.836 1 98.12 187 ALA A C 1
ATOM 1412 O O . ALA A 1 187 ? 3.139 9.922 -6.551 1 98.12 187 ALA A O 1
ATOM 1413 N N . LEU A 1 188 ? 3.734 8.227 -5.344 1 98.12 188 LEU A N 1
ATOM 1414 C CA . LEU A 1 188 ? 5.133 8.609 -5.188 1 98.12 188 LEU A CA 1
ATOM 1415 C C . LEU A 1 188 ? 5.789 8.836 -6.547 1 98.12 188 LEU A C 1
ATOM 1417 O O . LEU A 1 188 ? 6.508 9.82 -6.738 1 98.12 188 LEU A O 1
ATOM 1421 N N . GLN A 1 189 ? 5.547 7.926 -7.48 1 96.69 189 GLN A N 1
ATOM 1422 C CA . GLN A 1 189 ? 6.211 8.055 -8.773 1 96.69 189 GLN A CA 1
ATOM 1423 C C . GLN A 1 189 ? 5.836 9.367 -9.453 1 96.69 189 GLN A C 1
ATOM 1425 O O . GLN A 1 189 ? 6.688 10.031 -10.047 1 96.69 189 GLN A O 1
ATOM 1430 N N . THR A 1 190 ? 4.559 9.719 -9.414 1 97.56 190 THR A N 1
ATOM 1431 C CA . THR A 1 190 ? 4.094 10.969 -10.016 1 97.56 190 THR A CA 1
ATOM 1432 C C . THR A 1 190 ? 4.734 12.172 -9.328 1 97.56 190 THR A C 1
ATOM 1434 O O . THR A 1 190 ? 5.113 13.141 -9.992 1 97.56 190 THR A O 1
ATOM 1437 N N . VAL A 1 191 ? 4.906 12.094 -8.031 1 98 191 VAL A N 1
ATOM 1438 C CA . VAL A 1 191 ? 5.496 13.18 -7.254 1 98 191 VAL A CA 1
ATOM 1439 C C . VAL A 1 191 ? 6.973 13.336 -7.617 1 98 191 VAL A C 1
ATOM 1441 O O . VAL A 1 191 ? 7.449 14.445 -7.852 1 98 191 VAL A O 1
ATOM 1444 N N . VAL A 1 192 ? 7.668 12.227 -7.695 1 97.62 192 VAL A N 1
ATOM 1445 C CA . VAL A 1 192 ? 9.086 12.242 -8.023 1 97.62 192 VAL A CA 1
ATOM 1446 C C . VAL A 1 192 ? 9.289 12.82 -9.422 1 97.62 192 VAL A C 1
ATOM 1448 O O . VAL A 1 192 ? 10.148 13.672 -9.633 1 97.62 192 VAL A O 1
ATOM 1451 N N . ARG A 1 193 ? 8.516 12.406 -10.398 1 97.19 193 ARG A N 1
ATOM 1452 C CA . ARG A 1 193 ? 8.617 12.891 -11.773 1 97.19 193 ARG A CA 1
ATOM 1453 C C . ARG A 1 193 ? 8.32 14.383 -11.852 1 97.19 193 ARG A C 1
ATOM 1455 O O . ARG A 1 193 ? 8.961 15.109 -12.617 1 97.19 193 ARG A O 1
ATOM 1462 N N . ALA A 1 194 ? 7.328 14.82 -11.102 1 97.94 194 ALA A N 1
ATOM 1463 C CA . ALA A 1 194 ? 6.969 16.234 -11.062 1 97.94 194 ALA A CA 1
ATOM 1464 C C . ALA A 1 194 ? 8.133 17.078 -10.547 1 97.94 194 ALA A C 1
ATOM 1466 O O . ALA A 1 194 ? 8.375 18.172 -11.047 1 97.94 194 ALA A O 1
ATOM 1467 N N . ARG A 1 195 ? 8.766 16.578 -9.508 1 97.69 195 ARG A N 1
ATOM 1468 C CA . ARG A 1 195 ? 9.938 17.266 -8.969 1 97.69 195 ARG A CA 1
ATOM 1469 C C . ARG A 1 195 ? 11.047 17.359 -10.008 1 97.69 195 ARG A C 1
ATOM 1471 O O . ARG A 1 195 ? 11.648 18.406 -10.203 1 97.69 195 ARG A O 1
ATOM 1478 N N . GLU A 1 196 ? 11.305 16.266 -10.719 1 97.5 196 GLU A N 1
ATOM 1479 C CA . GLU A 1 196 ? 12.383 16.188 -11.695 1 97.5 196 GLU A CA 1
ATOM 1480 C C . GLU A 1 196 ? 12.086 17.047 -12.914 1 97.5 196 GLU A C 1
ATOM 1482 O O . GLU A 1 196 ? 12.984 17.703 -13.453 1 97.5 196 GLU A O 1
ATOM 1487 N N . GLN A 1 197 ? 10.859 17.094 -13.328 1 97.5 197 GLN A N 1
ATOM 1488 C CA . GLN A 1 197 ? 10.516 17.719 -14.594 1 97.5 197 GLN A CA 1
ATOM 1489 C C . GLN A 1 197 ? 10.18 19.203 -14.406 1 97.5 197 GLN A C 1
ATOM 1491 O O . GLN A 1 197 ? 10.453 20.031 -15.281 1 97.5 197 GLN A O 1
ATOM 1496 N N . TYR A 1 198 ? 9.555 19.516 -13.258 1 97.81 198 TYR A N 1
ATOM 1497 C CA . TYR A 1 198 ? 9.008 20.859 -13.117 1 97.81 198 TYR A CA 1
ATOM 1498 C C . TYR A 1 198 ? 9.516 21.531 -11.844 1 97.81 198 TYR A C 1
ATOM 1500 O O . TYR A 1 198 ? 9.109 22.641 -11.516 1 97.81 198 TYR A O 1
ATOM 1508 N N . ASP A 1 199 ? 10.398 20.797 -11.062 1 97.25 199 ASP A N 1
ATOM 1509 C CA . ASP A 1 199 ? 10.828 21.281 -9.758 1 97.25 199 ASP A CA 1
ATOM 1510 C C . ASP A 1 199 ? 9.625 21.547 -8.844 1 97.25 199 ASP A C 1
ATOM 1512 O O . ASP A 1 199 ? 9.602 22.531 -8.102 1 97.25 199 ASP A O 1
ATOM 1516 N N . ALA A 1 200 ? 8.57 20.75 -9.031 1 97.94 200 ALA A N 1
ATOM 1517 C CA . ALA A 1 200 ? 7.367 20.875 -8.211 1 97.94 200 ALA A CA 1
ATOM 1518 C C . ALA A 1 200 ? 7.582 20.25 -6.828 1 97.94 200 ALA A C 1
ATOM 1520 O O . ALA A 1 200 ? 8.273 19.234 -6.691 1 97.94 200 ALA A O 1
ATOM 1521 N N . ASN A 1 201 ? 7.016 20.812 -5.84 1 97.12 201 ASN A N 1
ATOM 1522 C CA . ASN A 1 201 ? 7.094 20.281 -4.484 1 97.12 201 ASN A CA 1
ATOM 1523 C C . ASN A 1 201 ? 6.094 19.156 -4.262 1 97.12 201 ASN A C 1
ATOM 1525 O O . ASN A 1 201 ? 6.348 18.234 -3.479 1 97.12 201 ASN A O 1
ATOM 1529 N N . GLN A 1 202 ? 4.934 19.266 -4.875 1 97.19 202 GLN A N 1
ATOM 1530 C CA . GLN A 1 202 ? 3.861 18.281 -4.754 1 97.19 202 GLN A CA 1
ATOM 1531 C C . GLN A 1 202 ? 3.059 18.188 -6.047 1 97.19 202 GLN A C 1
ATOM 1533 O O . GLN A 1 202 ? 3.26 18.984 -6.973 1 97.19 202 GLN A O 1
ATOM 1538 N N . VAL A 1 203 ? 2.271 17.25 -6.086 1 98.75 203 VAL A N 1
ATOM 1539 C CA . VAL A 1 203 ? 1.342 17.047 -7.191 1 98.75 203 VAL A CA 1
ATOM 1540 C C . VAL A 1 203 ? -0.094 17.188 -6.691 1 98.75 203 VAL A C 1
ATOM 1542 O O . VAL A 1 203 ? -0.468 16.562 -5.688 1 98.75 203 VAL A O 1
ATOM 1545 N N . LEU A 1 204 ? -0.881 18.047 -7.309 1 98.88 204 LEU A N 1
ATOM 1546 C CA . LEU A 1 204 ? -2.324 18.109 -7.098 1 98.88 204 LEU A CA 1
ATOM 1547 C C . LEU A 1 204 ? -3.049 17.172 -8.055 1 98.88 204 LEU A C 1
ATOM 1549 O O . LEU A 1 204 ? -3.107 17.438 -9.266 1 98.88 204 LEU A O 1
ATOM 1553 N N . PHE A 1 205 ? -3.619 16.141 -7.566 1 98.75 205 PHE A N 1
ATOM 1554 C CA . PHE A 1 205 ? -4.309 15.156 -8.391 1 98.75 205 PHE A CA 1
ATOM 1555 C C . PHE A 1 205 ? -5.73 15.609 -8.703 1 98.75 205 PHE A C 1
ATOM 1557 O O . PHE A 1 205 ? -6.512 15.883 -7.785 1 98.75 205 PHE A O 1
ATOM 1564 N N . CYS A 1 206 ? -6.047 15.641 -9.93 1 98.44 206 CYS A N 1
ATOM 1565 C CA . CYS A 1 206 ? -7.336 16.094 -10.445 1 98.44 206 CYS A CA 1
ATOM 1566 C C . CYS A 1 206 ? -7.871 15.125 -11.5 1 98.44 206 CYS A C 1
ATOM 1568 O O . CYS A 1 206 ? -8.102 15.516 -12.641 1 98.44 206 CYS A O 1
ATOM 1570 N N . PRO A 1 207 ? -8.195 13.852 -11.031 1 95.44 207 PRO A N 1
ATOM 1571 C CA . PRO A 1 207 ? -8.703 12.906 -12.031 1 95.44 207 PRO A CA 1
ATOM 1572 C C . PRO A 1 207 ? -9.898 13.445 -12.812 1 95.44 207 PRO A C 1
ATOM 1574 O O . PRO A 1 207 ? -10.836 13.977 -12.211 1 95.44 207 PRO A O 1
ATOM 1577 N N . ASN A 1 208 ? -9.844 13.289 -14.133 1 93.56 208 ASN A N 1
ATOM 1578 C CA . ASN A 1 208 ? -10.891 13.727 -15.047 1 93.56 208 ASN A CA 1
ATOM 1579 C C . ASN A 1 208 ? -11.109 15.234 -14.969 1 93.56 208 ASN A C 1
ATOM 1581 O O . ASN A 1 208 ? -12.195 15.734 -15.281 1 93.56 208 ASN A O 1
ATOM 1585 N N . GLY A 1 209 ? -10.172 15.977 -14.391 1 97 209 GLY A N 1
ATOM 1586 C CA . GLY A 1 209 ? -10.227 17.438 -14.305 1 97 209 GLY A CA 1
ATOM 1587 C C . GLY A 1 209 ? -10.867 17.922 -13.023 1 97 209 GLY A C 1
ATOM 1588 O O . GLY A 1 209 ? -11.07 19.125 -12.852 1 97 209 GLY A O 1
ATOM 1589 N N . ASP A 1 210 ? -11.195 17.062 -12.148 1 97.12 210 ASP A N 1
ATOM 1590 C CA . ASP A 1 210 ? -11.805 17.406 -10.867 1 97.12 210 ASP A CA 1
ATOM 1591 C C . ASP A 1 210 ? -10.75 17.547 -9.773 1 97.12 210 ASP A C 1
ATOM 1593 O O . ASP A 1 210 ? -10.031 16.594 -9.477 1 97.12 210 ASP A O 1
ATOM 1597 N N . VAL A 1 211 ? -10.695 18.672 -9.086 1 98.56 211 VAL A N 1
ATOM 1598 C CA . VAL A 1 211 ? -9.664 18.953 -8.086 1 98.56 211 VAL A CA 1
ATOM 1599 C C . VAL A 1 211 ? -9.906 18.109 -6.836 1 98.56 211 VAL A C 1
ATOM 1601 O O . VAL A 1 211 ? -11.031 18.062 -6.324 1 98.56 211 VAL A O 1
ATOM 1604 N N . GLN A 1 212 ? -8.898 17.484 -6.375 1 97.94 212 GLN A N 1
ATOM 1605 C CA . GLN A 1 212 ? -9.047 16.656 -5.18 1 97.94 212 GLN A CA 1
ATOM 1606 C C . GLN A 1 212 ? -8 17.016 -4.129 1 97.94 212 GLN A C 1
ATOM 1608 O O . GLN A 1 212 ? -8.148 18.016 -3.412 1 97.94 212 GLN A O 1
ATOM 1613 N N . GLU A 1 213 ? -6.91 16.312 -4.027 1 98.56 213 GLU A N 1
ATOM 1614 C CA . GLU A 1 213 ? -5.879 16.516 -3.016 1 98.56 213 GLU A CA 1
ATOM 1615 C C . GLU A 1 213 ? -4.492 16.219 -3.576 1 98.56 213 GLU A C 1
ATOM 1617 O O . GLU A 1 213 ? -4.359 15.742 -4.703 1 98.56 213 GLU A O 1
ATOM 1622 N N . THR A 1 214 ? -3.463 16.609 -2.826 1 98.31 214 THR A N 1
ATOM 1623 C CA . THR A 1 214 ? -2.092 16.281 -3.209 1 98.31 214 THR A CA 1
ATOM 1624 C C . THR A 1 214 ? -1.703 14.898 -2.705 1 98.31 214 THR A C 1
ATOM 1626 O O . THR A 1 214 ? -2.523 14.195 -2.113 1 98.31 214 THR A O 1
ATOM 1629 N N . GLY A 1 215 ? -0.461 14.523 -2.982 1 95.81 215 GLY A N 1
ATOM 1630 C CA . GLY A 1 215 ? 0.042 13.234 -2.529 1 95.81 215 GLY A CA 1
ATOM 1631 C C . GLY A 1 215 ? 0.026 13.086 -1.021 1 95.81 215 GLY A C 1
ATOM 1632 O O . GLY A 1 215 ? -0.077 11.969 -0.503 1 95.81 215 GLY A O 1
ATOM 1633 N N . ALA A 1 216 ? 0.064 14.242 -0.313 1 94.94 216 ALA A N 1
ATOM 1634 C CA . ALA A 1 216 ? 0.266 14.102 1.127 1 94.94 216 ALA A CA 1
ATOM 1635 C C . ALA A 1 216 ? -0.58 15.109 1.9 1 94.94 216 ALA A C 1
ATOM 1637 O O . ALA A 1 216 ? -0.449 15.234 3.121 1 94.94 216 ALA A O 1
ATOM 1638 N N . SER A 1 217 ? -1.456 15.914 1.207 1 97.88 217 SER A N 1
ATOM 1639 C CA . SER A 1 217 ? -2.219 16.953 1.879 1 97.88 217 SER A CA 1
ATOM 1640 C C . SER A 1 217 ? -3.551 17.203 1.181 1 97.88 217 SER A C 1
ATOM 1642 O O . SER A 1 217 ? -3.697 16.922 -0.01 1 97.88 217 SER A O 1
ATOM 1644 N N . ASN A 1 218 ? -4.461 17.766 1.941 1 98.69 218 ASN A N 1
ATOM 1645 C CA . ASN A 1 218 ? -5.676 18.297 1.334 1 98.69 218 ASN A CA 1
ATOM 1646 C C . ASN A 1 218 ? -5.43 19.641 0.663 1 98.69 218 ASN A C 1
ATOM 1648 O O . ASN A 1 218 ? -4.387 20.266 0.875 1 98.69 218 ASN A O 1
ATOM 1652 N N . PHE A 1 219 ? -6.332 20 -0.22 1 98.88 219 PHE A N 1
ATOM 1653 C CA . PHE A 1 219 ? -6.211 21.219 -1.01 1 98.88 219 PHE A CA 1
ATOM 1654 C C . PHE A 1 219 ? -7.457 22.078 -0.863 1 98.88 219 PHE A C 1
ATOM 1656 O O . PHE A 1 219 ? -8.578 21.578 -0.836 1 98.88 219 PHE A O 1
ATOM 1663 N N . ALA A 1 220 ? -7.277 23.406 -0.791 1 98.88 220 ALA A N 1
ATOM 1664 C CA . ALA A 1 220 ? -8.383 24.359 -0.828 1 98.88 220 ALA A CA 1
ATOM 1665 C C . ALA A 1 220 ? -8.016 25.609 -1.623 1 98.88 220 ALA A C 1
ATOM 1667 O O . ALA A 1 220 ? -6.867 26.062 -1.573 1 98.88 220 ALA A O 1
ATOM 1668 N N . LEU A 1 221 ? -8.969 26.109 -2.357 1 98.81 221 LEU A N 1
ATOM 1669 C CA . LEU A 1 221 ? -8.867 27.359 -3.102 1 98.81 221 LEU A CA 1
ATOM 1670 C C . LEU A 1 221 ? -9.5 28.516 -2.324 1 98.81 221 LEU A C 1
ATOM 1672 O O . LEU A 1 221 ? -10.609 28.375 -1.791 1 98.81 221 LEU A O 1
ATOM 1676 N N . ILE A 1 222 ? -8.797 29.578 -2.111 1 98.75 222 ILE A N 1
ATOM 1677 C CA . ILE A 1 222 ? -9.328 30.797 -1.507 1 98.75 222 ILE A CA 1
ATOM 1678 C C . ILE A 1 222 ? -9.586 31.828 -2.592 1 98.75 222 ILE A C 1
ATOM 1680 O O . ILE A 1 222 ? -8.648 32.469 -3.1 1 98.75 222 ILE A O 1
ATOM 1684 N N . ASN A 1 223 ? -10.773 32.031 -2.959 1 98.19 223 ASN A N 1
ATOM 1685 C CA . ASN A 1 223 ? -11.203 32.969 -3.984 1 98.19 223 ASN A CA 1
ATOM 1686 C C . ASN A 1 223 ? -12.062 34.094 -3.393 1 98.19 223 ASN A C 1
ATOM 1688 O O . ASN A 1 223 ? -13.281 33.938 -3.27 1 98.19 223 ASN A O 1
ATOM 1692 N N . GLY A 1 224 ? -11.383 35.25 -3.164 1 96.19 224 GLY A N 1
ATOM 1693 C CA . GLY A 1 224 ? -12.062 36.281 -2.387 1 96.19 224 GLY A CA 1
ATOM 1694 C C . GLY A 1 224 ? -12.398 35.812 -0.976 1 96.19 224 GLY A C 1
ATOM 1695 O O . GLY A 1 224 ? -11.523 35.375 -0.24 1 96.19 224 GLY A O 1
ATOM 1696 N N . ASN A 1 225 ? -13.656 35.938 -0.643 1 97.25 225 ASN A N 1
ATOM 1697 C CA . ASN A 1 225 ? -14.078 35.562 0.699 1 97.25 225 ASN A CA 1
ATOM 1698 C C . ASN A 1 225 ? -14.617 34.125 0.725 1 97.25 225 ASN A C 1
ATOM 1700 O O . ASN A 1 225 ? -15.227 33.719 1.709 1 97.25 225 ASN A O 1
ATOM 1704 N N . GLU A 1 226 ? -14.336 33.375 -0.301 1 98.69 226 GLU A N 1
ATOM 1705 C CA . GLU A 1 226 ? -14.805 32 -0.38 1 98.69 226 GLU A CA 1
ATOM 1706 C C . GLU A 1 226 ? -13.641 31.031 -0.345 1 98.69 226 GLU A C 1
ATOM 1708 O O . GLU A 1 226 ? -12.633 31.219 -1.024 1 98.69 226 GLU A O 1
ATOM 1713 N N . ILE A 1 227 ? -13.812 30.047 0.486 1 98.81 227 ILE A N 1
ATOM 1714 C CA . ILE A 1 227 ? -12.891 28.922 0.487 1 98.81 227 ILE A CA 1
ATOM 1715 C C . ILE A 1 227 ? -13.578 27.703 -0.12 1 98.81 227 ILE A C 1
ATOM 1717 O O . ILE A 1 227 ? -14.594 27.234 0.397 1 98.81 227 ILE A O 1
ATOM 1721 N N . ILE A 1 228 ? -13.023 27.234 -1.227 1 98.88 228 ILE A N 1
ATOM 1722 C CA . ILE A 1 228 ? -13.609 26.125 -1.974 1 98.88 228 ILE A CA 1
ATOM 1723 C C . ILE A 1 228 ? -12.727 24.875 -1.82 1 98.88 228 ILE A C 1
ATOM 1725 O O . ILE A 1 228 ? -11.508 24.953 -1.985 1 98.88 228 ILE A O 1
ATOM 1729 N N . THR A 1 229 ? -13.297 23.766 -1.4 1 98.75 229 THR A N 1
ATOM 1730 C CA . THR A 1 229 ? -12.625 22.484 -1.339 1 98.75 229 THR A CA 1
ATOM 1731 C C . THR A 1 229 ? -13.594 21.344 -1.664 1 98.75 229 THR A C 1
ATOM 1733 O O . THR A 1 229 ? -14.805 21.531 -1.634 1 98.75 229 THR A O 1
ATOM 1736 N N . LYS A 1 230 ? -13.086 20.266 -2.039 1 97.81 230 LYS A N 1
ATOM 1737 C CA . LYS A 1 230 ? -13.906 19.109 -2.412 1 97.81 230 LYS A CA 1
ATOM 1738 C C . LYS A 1 230 ? -14.727 18.609 -1.227 1 97.81 230 LYS A C 1
ATOM 1740 O O . LYS A 1 230 ? -14.234 18.562 -0.099 1 97.81 230 LYS A O 1
ATOM 1745 N N . PRO A 1 231 ? -16.016 18.156 -1.504 1 98 231 PRO A N 1
ATOM 1746 C CA . PRO A 1 231 ? -16.766 17.531 -0.417 1 98 231 PRO A CA 1
ATOM 1747 C C . PRO A 1 231 ? -16.172 16.188 0.013 1 98 231 PRO A C 1
ATOM 1749 O O . PRO A 1 231 ? -15.477 15.547 -0.769 1 98 231 PRO A O 1
ATOM 1752 N N . LEU A 1 232 ? -16.5 15.797 1.29 1 97.62 232 LEU A N 1
ATOM 1753 C CA . LEU A 1 232 ? -15.969 14.539 1.815 1 97.62 232 LEU A CA 1
ATOM 1754 C C . LEU A 1 232 ? -16.562 13.344 1.076 1 97.62 232 LEU A C 1
ATOM 1756 O O . LEU A 1 232 ? -17.781 13.148 1.097 1 97.62 232 LEU A O 1
ATOM 1760 N N . THR A 1 233 ? -15.797 12.633 0.334 1 96.44 233 THR A N 1
ATOM 1761 C CA . THR A 1 233 ? -16.141 11.383 -0.34 1 96.44 233 THR A CA 1
ATOM 1762 C C . THR A 1 233 ? -15.164 10.273 0.044 1 96.44 233 THR A C 1
ATOM 1764 O O . THR A 1 233 ? -14.234 10.5 0.819 1 96.44 233 THR A O 1
ATOM 1767 N N . GLU A 1 234 ? -15.344 9.117 -0.469 1 95.06 234 GLU A N 1
ATOM 1768 C CA . GLU A 1 234 ? -14.469 7.988 -0.161 1 95.06 234 GLU A CA 1
ATOM 1769 C C . GLU A 1 234 ? -13.148 8.086 -0.922 1 95.06 234 GLU A C 1
ATOM 1771 O O . GLU A 1 234 ? -12.195 7.379 -0.609 1 95.06 234 GLU A O 1
ATOM 1776 N N . GLU A 1 235 ? -13.016 9.055 -1.823 1 95.25 235 GLU A N 1
ATOM 1777 C CA . GLU A 1 235 ? -11.945 9.023 -2.814 1 95.25 235 GLU A CA 1
ATOM 1778 C C . GLU A 1 235 ? -10.719 9.781 -2.318 1 95.25 235 GLU A C 1
ATOM 1780 O O . GLU A 1 235 ? -9.68 9.789 -2.982 1 95.25 235 GLU A O 1
ATOM 1785 N N . PHE A 1 236 ? -10.828 10.406 -1.247 1 96 236 PHE A N 1
ATOM 1786 C CA . PHE A 1 236 ? -9.68 11.133 -0.722 1 96 236 PHE A CA 1
ATOM 1787 C C . PHE A 1 236 ? -9.727 11.188 0.8 1 96 236 PHE A C 1
ATOM 1789 O O . PHE A 1 236 ? -10.711 10.781 1.414 1 96 236 PHE A O 1
ATOM 1796 N N . LEU A 1 237 ? -8.672 11.602 1.388 1 98.06 237 LEU A N 1
ATOM 1797 C CA . LEU A 1 237 ? -8.492 11.523 2.832 1 98.06 237 LEU A CA 1
ATOM 1798 C C . LEU A 1 237 ? -9.273 12.625 3.541 1 98.06 237 LEU A C 1
ATOM 1800 O O . LEU A 1 237 ? -9.242 13.781 3.121 1 98.06 237 LEU A O 1
ATOM 1804 N N . HIS A 1 238 ? -10.023 12.273 4.562 1 98.5 238 HIS A N 1
ATOM 1805 C CA . HIS A 1 238 ? -10.719 13.242 5.402 1 98.5 238 HIS A CA 1
ATOM 1806 C C . HIS A 1 238 ? -9.781 13.844 6.438 1 98.5 238 HIS A C 1
ATOM 1808 O O . HIS A 1 238 ? -9.742 13.398 7.586 1 98.5 238 HIS A O 1
ATOM 1814 N N . GLY A 1 239 ? -9.102 14.898 6.082 1 98.56 239 GLY A N 1
ATOM 1815 C CA . GLY A 1 239 ? -8.062 15.484 6.914 1 98.56 239 GLY A CA 1
ATOM 1816 C C . GLY A 1 239 ? -8.602 16.141 8.172 1 98.56 239 GLY A C 1
ATOM 1817 O O . GLY A 1 239 ? -9.578 16.891 8.109 1 98.56 239 GLY A O 1
ATOM 1818 N N . VAL A 1 240 ? -7.965 15.906 9.281 1 98.75 240 VAL A N 1
ATOM 1819 C CA . VAL A 1 240 ? -8.32 16.531 10.547 1 98.75 240 VAL A CA 1
ATOM 1820 C C . VAL A 1 240 ? -7.957 18.016 10.516 1 98.75 240 VAL A C 1
ATOM 1822 O O . VAL A 1 240 ? -8.742 18.875 10.938 1 98.75 240 VAL A O 1
ATOM 1825 N N . THR A 1 241 ? -6.77 18.328 9.969 1 98.69 241 THR A N 1
ATOM 1826 C CA . THR A 1 241 ? -6.359 19.719 9.812 1 98.69 241 THR A CA 1
ATOM 1827 C C . THR A 1 241 ? -7.277 20.453 8.836 1 98.69 241 THR A C 1
ATOM 1829 O O . THR A 1 241 ? -7.621 21.625 9.055 1 98.69 241 THR A O 1
ATOM 1832 N N . ARG A 1 242 ? -7.609 19.797 7.711 1 98.75 242 ARG A N 1
ATOM 1833 C CA . ARG A 1 242 ? -8.594 20.359 6.793 1 98.75 242 ARG A CA 1
ATOM 1834 C C . ARG A 1 242 ? -9.852 20.781 7.535 1 98.75 242 ARG A C 1
ATOM 1836 O O . ARG A 1 242 ? -10.336 21.906 7.359 1 98.75 242 ARG A O 1
ATOM 1843 N N . ASP A 1 243 ? -10.375 19.859 8.352 1 98.75 243 ASP A N 1
ATOM 1844 C CA . ASP A 1 243 ? -11.586 20.141 9.125 1 98.75 243 ASP A CA 1
ATOM 1845 C C . ASP A 1 243 ? -11.383 21.344 10.031 1 98.75 243 ASP A C 1
ATOM 1847 O O . ASP A 1 243 ? -12.266 22.203 10.133 1 98.75 243 ASP A O 1
ATOM 1851 N N . SER A 1 244 ? -10.289 21.438 10.703 1 98.81 244 SER A N 1
ATOM 1852 C CA . SER A 1 244 ? -9.969 22.547 11.578 1 98.81 244 SER A CA 1
ATOM 1853 C C . SER A 1 244 ? -9.93 23.875 10.805 1 98.81 244 SER A C 1
ATOM 1855 O O . SER A 1 244 ? -10.484 24.875 11.25 1 98.81 244 SER A O 1
ATOM 1857 N N . 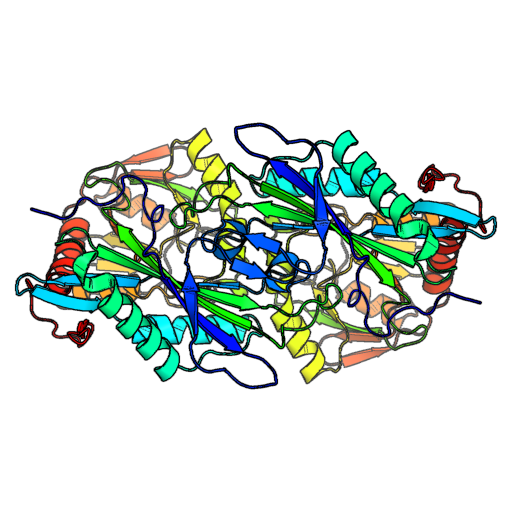VAL A 1 245 ? -9.273 23.828 9.672 1 98.62 245 VAL A N 1
ATOM 1858 C CA . VAL A 1 245 ? -9.109 25.016 8.844 1 98.62 245 VAL A CA 1
ATOM 1859 C C . VAL A 1 245 ? -10.477 25.516 8.383 1 98.62 245 VAL A C 1
ATOM 1861 O O . VAL A 1 245 ? -10.75 26.719 8.453 1 98.62 245 VAL A O 1
ATOM 1864 N N . LEU A 1 246 ? -11.297 24.641 7.934 1 98.75 246 LEU A N 1
ATOM 1865 C CA . LEU A 1 246 ? -12.617 25.031 7.445 1 98.75 246 LEU A CA 1
ATOM 1866 C C . LEU A 1 246 ? -13.453 25.625 8.562 1 98.75 246 LEU A C 1
ATOM 1868 O O . LEU A 1 246 ? -14.18 26.609 8.352 1 98.75 246 LEU A O 1
ATOM 1872 N N . ARG A 1 247 ? -13.359 25.078 9.758 1 98.5 247 ARG A N 1
ATOM 1873 C CA . ARG A 1 247 ? -14.102 25.594 10.906 1 98.5 247 ARG A CA 1
ATOM 1874 C C . ARG A 1 247 ? -13.609 26.984 11.297 1 98.5 247 ARG A C 1
ATOM 1876 O O . ARG A 1 247 ? -14.406 27.906 11.477 1 98.5 247 ARG A O 1
ATOM 1883 N N . VAL A 1 248 ? -12.328 27.125 11.43 1 98.25 248 VAL A N 1
ATOM 1884 C CA . VAL A 1 248 ? -11.734 28.391 11.805 1 98.25 248 VAL A CA 1
ATOM 1885 C C . VAL A 1 248 ? -12.023 29.438 10.727 1 98.25 248 VAL A C 1
ATOM 1887 O O . VAL A 1 248 ? -12.32 30.594 11.039 1 98.25 248 VAL A O 1
ATOM 1890 N N . ALA A 1 249 ? -11.898 29.047 9.461 1 98.19 249 ALA A N 1
ATOM 1891 C CA . ALA A 1 249 ? -12.172 29.953 8.352 1 98.19 249 ALA A CA 1
ATOM 1892 C C . ALA A 1 249 ? -13.602 30.469 8.406 1 98.19 249 ALA A C 1
ATOM 1894 O O . ALA A 1 249 ? -13.844 31.672 8.18 1 98.19 249 ALA A O 1
ATOM 1895 N N . ALA A 1 250 ? -14.523 29.594 8.656 1 98.44 250 ALA A N 1
ATOM 1896 C CA . ALA A 1 250 ? -15.914 30.016 8.797 1 98.44 250 ALA A CA 1
ATOM 1897 C C . ALA A 1 250 ? -16.062 31.062 9.898 1 98.44 250 ALA A C 1
ATOM 1899 O O . ALA A 1 250 ? -16.766 32.062 9.719 1 98.44 250 ALA A O 1
ATOM 1900 N N . ASP A 1 251 ? -15.445 30.828 10.969 1 97.56 251 ASP A N 1
ATOM 1901 C CA . ASP A 1 251 ? -15.508 31.75 12.102 1 97.56 251 ASP A CA 1
ATOM 1902 C C . ASP A 1 251 ? -14.852 33.094 11.766 1 97.56 251 ASP A C 1
ATOM 1904 O O . ASP A 1 251 ? -15.211 34.125 12.328 1 97.56 251 ASP A O 1
ATOM 1908 N N . LEU A 1 252 ? -13.898 33.062 10.859 1 97.31 252 LEU A N 1
ATOM 1909 C CA . LEU A 1 252 ? -13.211 34.281 10.43 1 97.31 252 LEU A CA 1
ATOM 1910 C C . LEU A 1 252 ? -14.039 35.031 9.383 1 97.31 252 LEU A C 1
ATOM 1912 O O . LEU A 1 252 ? -13.648 36.094 8.93 1 97.31 252 LEU A O 1
ATOM 1916 N N . GLY A 1 253 ? -15.156 34.438 8.938 1 97.81 253 GLY A N 1
ATOM 1917 C CA . GLY A 1 253 ? -16.078 35.125 8.062 1 97.81 253 GLY A CA 1
ATOM 1918 C C . GLY A 1 253 ? -16.062 34.625 6.633 1 97.81 253 GLY A C 1
ATOM 1919 O O . GLY A 1 253 ? -16.781 35.156 5.777 1 97.81 253 GLY A O 1
ATOM 1920 N N . TYR A 1 254 ? -15.234 33.625 6.359 1 98.69 254 TYR A N 1
ATOM 1921 C CA . TYR A 1 254 ? -15.211 33.094 5.012 1 98.69 254 TYR A CA 1
ATOM 1922 C C . TYR A 1 254 ? -16.469 32.25 4.738 1 98.69 254 TYR A C 1
ATOM 1924 O O . TYR A 1 254 ? -16.984 31.578 5.633 1 98.69 254 TYR A O 1
ATOM 1932 N N . LYS A 1 255 ? -16.922 32.312 3.496 1 98.81 255 LYS A N 1
ATOM 1933 C CA . LYS A 1 255 ? -17.859 31.328 3.016 1 98.81 255 LYS A CA 1
ATOM 1934 C C . LYS A 1 255 ? -17.156 30.016 2.672 1 98.81 255 LYS A C 1
ATOM 1936 O O . LYS A 1 255 ? -16.328 29.984 1.764 1 98.81 255 LYS A O 1
ATOM 1941 N N . VAL A 1 256 ? -17.453 28.984 3.398 1 98.75 256 VAL A N 1
ATOM 1942 C CA . VAL A 1 256 ? -16.859 27.688 3.127 1 98.75 256 VAL A CA 1
ATOM 1943 C C . VAL A 1 256 ? -17.75 26.906 2.15 1 98.75 256 VAL A C 1
ATOM 1945 O O . VAL A 1 256 ? -18.922 26.688 2.418 1 98.75 256 VAL A O 1
ATOM 1948 N N . SER A 1 257 ? -17.203 26.531 1.023 1 98.81 257 SER A N 1
ATOM 1949 C CA . SER A 1 257 ? -17.922 25.797 -0.012 1 98.81 257 SER A CA 1
ATOM 1950 C C . SER A 1 257 ? -17.281 24.422 -0.247 1 98.81 257 SER A C 1
ATOM 1952 O O . SER A 1 257 ? -16.266 24.328 -0.936 1 98.81 257 SER A O 1
ATOM 1954 N N . GLU A 1 258 ? -17.906 23.375 0.328 1 98.56 258 GLU A N 1
ATOM 1955 C CA . GLU A 1 258 ? -17.516 22.016 -0.005 1 98.56 258 GLU A CA 1
ATOM 1956 C C . GLU A 1 258 ? -18.25 21.516 -1.239 1 98.56 258 GLU A C 1
ATOM 1958 O O . GLU A 1 258 ? -19.328 20.906 -1.123 1 98.56 258 GLU A O 1
ATOM 1963 N N . ARG A 1 259 ? -17.656 21.688 -2.35 1 98.44 259 ARG A N 1
ATOM 1964 C CA . ARG A 1 259 ? -18.25 21.328 -3.637 1 98.44 259 ARG A CA 1
ATOM 1965 C C . ARG A 1 259 ? -17.172 20.938 -4.641 1 98.44 259 ARG A C 1
ATOM 1967 O O . ARG A 1 259 ? -16 21.312 -4.496 1 98.44 259 ARG A O 1
ATOM 1974 N N . ASN A 1 260 ? -17.656 20.266 -5.633 1 98.06 260 ASN A N 1
ATOM 1975 C CA . ASN A 1 260 ? -16.734 19.969 -6.723 1 98.06 260 ASN A CA 1
ATOM 1976 C C . ASN A 1 260 ? -16.375 21.219 -7.52 1 98.06 260 ASN A C 1
ATOM 1978 O O . ASN A 1 260 ? -17.203 22.109 -7.672 1 98.06 260 ASN A O 1
ATOM 1982 N N . PHE A 1 261 ? -15.148 21.312 -7.938 1 98.5 261 PHE A N 1
ATOM 1983 C CA . PHE A 1 261 ? -14.711 22.344 -8.867 1 98.5 261 PHE A CA 1
ATOM 1984 C C . PHE A 1 261 ? -13.609 21.812 -9.781 1 98.5 261 PHE A C 1
ATOM 1986 O O . PHE A 1 261 ? -12.93 20.844 -9.445 1 98.5 261 PHE A O 1
ATOM 1993 N N . THR A 1 262 ? -13.438 22.453 -10.961 1 98.56 262 THR A N 1
ATOM 1994 C CA . THR A 1 262 ? -12.594 21.906 -12.016 1 98.56 262 THR A CA 1
ATOM 1995 C C . THR A 1 262 ? -11.242 22.609 -12.039 1 98.56 262 THR A C 1
ATOM 1997 O O . THR A 1 262 ? -11.086 23.688 -11.461 1 98.56 262 THR A O 1
ATOM 2000 N N . VAL A 1 263 ? -10.32 21.984 -12.742 1 98.75 263 VAL A N 1
ATOM 2001 C CA . VAL A 1 263 ? -9.016 22.594 -12.992 1 98.75 263 VAL A CA 1
ATOM 2002 C C . VAL A 1 263 ? -9.188 23.906 -13.742 1 98.75 263 VAL A C 1
ATOM 2004 O O . VAL A 1 263 ? -8.445 24.859 -13.508 1 98.75 263 VAL A O 1
ATOM 2007 N N . ALA A 1 264 ? -10.156 23.938 -14.633 1 98.25 264 ALA A N 1
ATOM 2008 C CA . ALA A 1 264 ? -10.438 25.172 -15.359 1 98.25 264 ALA A CA 1
ATOM 2009 C C . ALA A 1 264 ? -10.852 26.281 -14.406 1 98.25 264 ALA A C 1
ATOM 2011 O O . ALA A 1 264 ? -10.398 27.422 -14.547 1 98.25 264 ALA A O 1
ATOM 2012 N N . GLU A 1 265 ? -11.734 25.984 -13.508 1 98.56 265 GLU A N 1
ATOM 2013 C CA . GLU A 1 265 ? -12.133 26.969 -12.492 1 98.56 265 GLU A CA 1
ATOM 2014 C C . GLU A 1 265 ? -10.945 27.391 -11.633 1 98.56 265 GLU A C 1
ATOM 2016 O O . GLU A 1 265 ? -10.781 28.562 -11.328 1 98.56 265 GLU A O 1
ATOM 2021 N N . LEU A 1 266 ? -10.102 26.453 -11.258 1 98.75 266 LEU A N 1
ATOM 2022 C CA . LEU A 1 266 ? -8.898 26.719 -10.477 1 98.75 266 LEU A CA 1
ATOM 2023 C C . LEU A 1 266 ? -7.961 27.656 -11.219 1 98.75 266 LEU A C 1
ATOM 2025 O O . LEU A 1 266 ? -7.461 28.625 -10.648 1 98.75 266 LEU A O 1
ATOM 2029 N N . GLN A 1 267 ? -7.746 27.344 -12.461 1 98.44 267 GLN A N 1
ATOM 2030 C CA . GLN A 1 267 ? -6.848 28.156 -13.273 1 98.44 267 GLN A CA 1
ATOM 2031 C C . GLN A 1 267 ? -7.359 29.594 -13.391 1 98.44 267 GLN A C 1
ATOM 2033 O O . GLN A 1 267 ? -6.598 30.547 -13.211 1 98.44 267 GLN A O 1
ATOM 2038 N N . ALA A 1 268 ? -8.578 29.734 -13.711 1 98.31 268 ALA A N 1
ATOM 2039 C CA . ALA A 1 268 ? -9.18 31.062 -13.852 1 98.31 268 ALA A CA 1
ATOM 2040 C C . ALA A 1 268 ? -9.062 31.859 -12.555 1 98.31 268 ALA A C 1
ATOM 2042 O O . ALA A 1 268 ? -8.727 33.031 -12.57 1 98.31 268 ALA A O 1
ATOM 2043 N N . ALA A 1 269 ? -9.383 31.234 -11.461 1 98.44 269 ALA A N 1
ATOM 2044 C CA . ALA A 1 269 ? -9.297 31.891 -10.164 1 98.44 269 ALA A CA 1
ATOM 2045 C C . ALA A 1 269 ? -7.867 32.312 -9.844 1 98.44 269 ALA A C 1
ATOM 2047 O O . ALA A 1 269 ? -7.629 33.406 -9.352 1 98.44 269 ALA A O 1
ATOM 2048 N N . ALA A 1 270 ? -6.945 31.375 -10.094 1 97.94 270 ALA A N 1
ATOM 2049 C CA . ALA A 1 270 ? -5.535 31.656 -9.836 1 97.94 270 ALA A CA 1
ATOM 2050 C C . ALA A 1 270 ? -5.062 32.875 -10.641 1 97.94 270 ALA A C 1
ATOM 2052 O O . ALA A 1 270 ? -4.348 33.719 -10.125 1 97.94 270 ALA A O 1
ATOM 2053 N N . GLU A 1 271 ? -5.484 32.969 -11.852 1 97.31 271 GLU A N 1
ATOM 2054 C CA . GLU A 1 271 ? -5.098 34.062 -12.734 1 97.31 271 GLU A CA 1
ATOM 2055 C C . GLU A 1 271 ? -5.754 35.375 -12.312 1 97.31 271 GLU A C 1
ATOM 2057 O O . GLU A 1 271 ? -5.277 36.438 -12.664 1 97.31 271 GLU A O 1
ATOM 2062 N N . ASN A 1 272 ? -6.789 35.25 -11.586 1 97.31 272 ASN A N 1
ATOM 2063 C CA . ASN A 1 272 ? -7.523 36.438 -11.172 1 97.31 272 ASN A CA 1
ATOM 2064 C C . ASN A 1 272 ? -7.242 36.781 -9.711 1 97.31 272 ASN A C 1
ATOM 2066 O O . ASN A 1 272 ? -8.07 37.406 -9.047 1 97.31 272 ASN A O 1
ATOM 2070 N N . GLY A 1 273 ? -6.184 36.188 -9.102 1 96.88 273 GLY A N 1
ATOM 2071 C CA . GLY A 1 273 ? -5.688 36.688 -7.824 1 96.88 273 GLY A CA 1
ATOM 2072 C C . GLY A 1 273 ? -6.062 35.781 -6.656 1 96.88 273 GLY A C 1
ATOM 2073 O O . GLY A 1 273 ? -5.816 36.125 -5.496 1 96.88 273 GLY A O 1
ATOM 2074 N N . ALA A 1 274 ? -6.641 34.656 -6.906 1 98.38 274 ALA A N 1
ATOM 2075 C CA . ALA A 1 274 ? -6.984 33.719 -5.828 1 98.38 274 ALA A CA 1
ATOM 2076 C C . ALA A 1 274 ? -5.73 33.156 -5.172 1 98.38 274 ALA A C 1
ATOM 2078 O O . ALA A 1 274 ? -4.645 33.219 -5.75 1 98.38 274 ALA A O 1
ATOM 2079 N N . GLU A 1 275 ? -5.848 32.719 -3.904 1 98.62 275 GLU A N 1
ATOM 2080 C CA . GLU A 1 275 ? -4.84 31.938 -3.193 1 98.62 275 GLU A CA 1
ATOM 2081 C C . GLU A 1 275 ? -5.215 30.453 -3.143 1 98.62 275 GLU A C 1
ATOM 2083 O O . GLU A 1 275 ? -6.34 30.094 -3.49 1 98.62 275 GLU A O 1
ATOM 2088 N N . ALA A 1 276 ? -4.316 29.672 -2.873 1 98.75 276 ALA A N 1
ATOM 2089 C CA . ALA A 1 276 ? -4.527 28.25 -2.6 1 98.75 276 ALA A CA 1
ATOM 2090 C C . ALA A 1 276 ? -3.686 27.797 -1.412 1 98.75 276 ALA A C 1
ATOM 2092 O O . ALA A 1 276 ? -2.621 28.359 -1.144 1 98.75 276 ALA A O 1
ATOM 2093 N N . ILE A 1 277 ? -4.246 26.828 -0.707 1 98.5 277 ILE A N 1
ATOM 2094 C CA . ILE A 1 277 ? -3.523 26.328 0.461 1 98.5 277 ILE A CA 1
ATOM 2095 C C . ILE A 1 277 ? -3.576 24.812 0.497 1 98.5 277 ILE A C 1
ATOM 2097 O O . ILE A 1 277 ? -4.535 24.203 0.016 1 98.5 277 ILE A O 1
ATOM 2101 N N . LEU A 1 278 ? -2.539 24.219 1.032 1 98.25 278 LEU A N 1
ATOM 2102 C CA . LEU A 1 278 ? -2.498 22.828 1.454 1 98.25 278 LEU A CA 1
ATOM 2103 C C . LEU A 1 278 ? -2.699 22.703 2.961 1 98.25 278 LEU A C 1
ATOM 2105 O O . LEU A 1 278 ? -2.223 23.547 3.725 1 98.25 278 LEU A O 1
ATOM 2109 N N . THR A 1 279 ? -3.447 21.719 3.375 1 98.38 279 THR A N 1
ATOM 2110 C CA . THR A 1 279 ? -3.652 21.484 4.801 1 98.38 279 THR A CA 1
ATOM 2111 C C . THR A 1 279 ? -3.211 20.078 5.188 1 98.38 279 THR A C 1
ATOM 2113 O O . THR A 1 279 ? -3.5 19.109 4.477 1 98.38 279 THR A O 1
ATOM 2116 N N . GLY A 1 280 ? -2.488 19.922 6.238 1 97.5 280 GLY A N 1
ATOM 2117 C CA . GLY A 1 280 ? -1.975 18.688 6.832 1 97.5 280 GLY A CA 1
ATOM 2118 C C . GLY A 1 280 ? -1.28 18.922 8.164 1 97.5 280 GLY A C 1
ATOM 2119 O O . GLY A 1 280 ? -0.781 20.016 8.43 1 97.5 280 GLY A O 1
ATOM 2120 N N . THR A 1 281 ? -1.148 17.891 8.914 1 97.25 281 THR A N 1
ATOM 2121 C CA . THR A 1 281 ? -0.652 18 10.281 1 97.25 281 THR A CA 1
ATOM 2122 C C . THR A 1 281 ? 0.787 18.5 10.297 1 97.25 281 THR A C 1
ATOM 2124 O O . THR A 1 281 ? 1.125 19.406 11.07 1 97.25 281 THR A O 1
ATOM 2127 N N . ALA A 1 282 ? 1.641 17.984 9.43 1 94 282 ALA A N 1
ATOM 2128 C CA . ALA A 1 282 ? 3.062 18.312 9.461 1 94 282 ALA A CA 1
ATOM 2129 C C . ALA A 1 282 ? 3.287 19.797 9.219 1 94 282 ALA A C 1
ATOM 2131 O O . ALA A 1 282 ? 3.986 20.469 9.984 1 94 282 ALA A O 1
ATOM 2132 N N . ALA A 1 283 ? 2.578 20.375 8.266 1 92.31 283 ALA A N 1
ATOM 2133 C CA . ALA A 1 283 ? 2.795 21.781 7.891 1 92.31 283 ALA A CA 1
ATOM 2134 C C . ALA A 1 283 ? 1.635 22.656 8.352 1 92.31 283 ALA A C 1
ATOM 2136 O O . ALA A 1 283 ? 1.703 23.891 8.258 1 92.31 283 ALA A O 1
ATOM 2137 N N . VAL A 1 284 ? 0.631 22.125 8.898 1 95.81 284 VAL A N 1
ATOM 2138 C CA . VAL A 1 284 ? -0.609 22.781 9.305 1 95.81 284 VAL A CA 1
ATOM 2139 C C . VAL A 1 284 ? -1.298 23.391 8.094 1 95.81 284 VAL A C 1
ATOM 2141 O O . VAL A 1 284 ? -2.18 22.781 7.492 1 95.81 284 VAL A O 1
ATOM 2144 N N . VAL A 1 285 ? -0.807 24.531 7.609 1 97 285 VAL A N 1
ATOM 2145 C CA . VAL A 1 285 ? -1.247 25.188 6.375 1 97 285 VAL A CA 1
ATOM 2146 C C . VAL A 1 285 ? -0.033 25.625 5.562 1 97 285 VAL A C 1
ATOM 2148 O O . VAL A 1 285 ? 0.846 26.312 6.074 1 97 285 VAL A O 1
ATOM 2151 N N . SER A 1 286 ? 0.052 25.172 4.348 1 96.62 286 SER A N 1
ATOM 2152 C CA . SER A 1 286 ? 1.087 25.609 3.42 1 96.62 286 SER A CA 1
ATOM 2153 C C . SER A 1 286 ? 0.489 26.406 2.26 1 96.62 286 SER A C 1
ATOM 2155 O O . SER A 1 286 ? -0.197 25.844 1.405 1 96.62 286 SER A O 1
ATOM 2157 N N . PRO A 1 287 ? 0.759 27.703 2.213 1 97.31 287 PRO A N 1
ATOM 2158 C CA . PRO A 1 287 ? 0.286 28.453 1.052 1 97.31 287 PRO A CA 1
ATOM 2159 C C . PRO A 1 287 ? 0.964 28.031 -0.249 1 97.31 287 PRO A C 1
ATOM 2161 O O . PRO A 1 287 ? 2.18 27.812 -0.275 1 97.31 287 PRO A O 1
ATOM 2164 N N . VAL A 1 288 ? 0.164 27.859 -1.264 1 98.38 288 VAL A N 1
ATOM 2165 C CA . VAL A 1 288 ? 0.673 27.5 -2.584 1 98.38 288 VAL A CA 1
ATOM 2166 C C . VAL A 1 288 ? 1.189 28.75 -3.293 1 98.38 288 VAL A C 1
ATOM 2168 O O . VAL A 1 288 ? 0.529 29.797 -3.285 1 98.38 288 VAL A O 1
ATOM 2171 N N . THR A 1 289 ? 2.385 28.641 -3.891 1 98.31 289 THR A N 1
ATOM 2172 C CA . THR A 1 289 ? 2.975 29.828 -4.512 1 98.31 289 THR A CA 1
ATOM 2173 C C . THR A 1 289 ? 2.812 29.781 -6.027 1 98.31 289 THR A C 1
ATOM 2175 O O . THR A 1 289 ? 2.846 30.812 -6.695 1 98.31 289 THR A O 1
ATOM 2178 N N . SER A 1 290 ? 2.701 28.609 -6.582 1 98.44 290 SER A N 1
ATOM 2179 C CA . SER A 1 290 ? 2.488 28.516 -8.023 1 98.44 290 SER A CA 1
ATOM 2180 C C . SER A 1 290 ? 1.9 27.156 -8.406 1 98.44 290 SER A C 1
ATOM 2182 O O . SER A 1 290 ? 1.97 26.203 -7.637 1 98.44 290 SER A O 1
ATOM 2184 N N . LEU A 1 291 ? 1.25 27.141 -9.539 1 98.81 291 LEU A N 1
ATOM 2185 C CA . LEU A 1 291 ? 0.651 25.953 -10.156 1 98.81 291 LEU A CA 1
ATOM 2186 C C . LEU A 1 291 ? 1.213 25.719 -11.555 1 98.81 291 LEU A C 1
ATOM 2188 O O . LEU A 1 291 ? 1.379 26.672 -12.328 1 98.81 291 LEU A O 1
ATOM 2192 N N . VAL A 1 292 ? 1.62 24.5 -11.844 1 98.75 292 VAL A N 1
ATOM 2193 C CA . VAL A 1 292 ? 1.948 24.125 -13.211 1 98.75 292 VAL A CA 1
ATOM 2194 C C . VAL A 1 292 ? 0.759 23.406 -13.852 1 98.75 292 VAL A C 1
ATOM 2196 O O . VAL A 1 292 ? 0.415 22.281 -13.453 1 98.75 292 VAL A O 1
ATOM 2199 N N . ILE A 1 293 ? 0.121 24.031 -14.789 1 98.12 293 ILE A N 1
ATOM 2200 C CA . ILE A 1 293 ? -1.034 23.5 -15.5 1 98.12 293 ILE A CA 1
ATOM 2201 C C . ILE A 1 293 ? -0.724 23.406 -17 1 98.12 293 ILE A C 1
ATOM 2203 O O . ILE A 1 293 ? -0.442 24.422 -17.641 1 98.12 293 ILE A O 1
ATOM 2207 N N . ASN A 1 294 ? -0.742 22.203 -17.516 1 95.31 294 ASN A N 1
ATOM 2208 C CA . ASN A 1 294 ? -0.446 21.969 -18.922 1 95.31 294 ASN A CA 1
ATOM 2209 C C . ASN A 1 294 ? 0.896 22.578 -19.328 1 95.31 294 ASN A C 1
ATOM 2211 O O . ASN A 1 294 ? 0.992 23.281 -20.328 1 95.31 294 ASN A O 1
ATOM 2215 N N . GLY A 1 295 ? 1.848 22.422 -18.469 1 95.69 295 GLY A N 1
ATOM 2216 C CA . GLY A 1 295 ? 3.213 22.828 -18.75 1 95.69 295 GLY A CA 1
ATOM 2217 C C . GLY A 1 295 ? 3.463 24.297 -18.516 1 95.69 295 GLY A C 1
ATOM 2218 O O . GLY A 1 295 ? 4.594 24.766 -18.641 1 95.69 295 GLY A O 1
ATOM 2219 N N . LYS A 1 296 ? 2.471 25.031 -18.141 1 96.88 296 LYS A N 1
ATOM 2220 C CA . LYS A 1 296 ? 2.602 26.469 -17.891 1 96.88 296 LYS A CA 1
ATOM 2221 C C . LYS A 1 296 ? 2.527 26.766 -16.391 1 96.88 296 LYS A C 1
ATOM 2223 O O . LYS A 1 296 ? 1.621 26.297 -15.703 1 96.88 296 LYS A O 1
ATOM 2228 N N . GLU A 1 297 ? 3.438 27.562 -15.969 1 97.88 297 GLU A N 1
ATOM 2229 C CA . GLU A 1 297 ? 3.457 27.938 -14.555 1 97.88 297 GLU A CA 1
ATOM 2230 C C . GLU A 1 297 ? 2.635 29.203 -14.312 1 97.88 297 GLU A C 1
ATOM 2232 O O . GLU A 1 297 ? 2.809 30.203 -15 1 97.88 297 GLU A O 1
ATOM 2237 N N . ILE A 1 298 ? 1.731 29.141 -13.406 1 98.31 298 ILE A N 1
ATOM 2238 C CA . ILE A 1 298 ? 0.911 30.266 -12.953 1 98.31 298 ILE A CA 1
ATOM 2239 C C . ILE A 1 298 ? 1.292 30.641 -11.516 1 98.31 298 ILE A C 1
ATOM 2241 O O . ILE A 1 298 ? 1.112 29.828 -10.594 1 98.31 298 ILE A O 1
ATOM 2245 N N . VAL A 1 299 ? 1.752 31.812 -11.336 1 98 299 VAL A N 1
ATOM 2246 C CA . VAL A 1 299 ? 2.162 32.281 -10.016 1 98 299 VAL A CA 1
ATOM 2247 C C . VAL A 1 299 ? 0.962 32.875 -9.281 1 98 299 VAL A C 1
ATOM 2249 O O . VAL A 1 299 ? 0.225 33.688 -9.844 1 98 299 VAL A O 1
ATOM 2252 N N . LEU A 1 300 ? 0.709 32.406 -8.094 1 97.5 300 LEU A N 1
ATOM 2253 C CA . LEU A 1 300 ? -0.333 33 -7.258 1 97.5 300 LEU A CA 1
ATOM 2254 C C . LEU A 1 300 ? 0.162 34.281 -6.598 1 97.5 300 LEU A C 1
ATOM 2256 O O . LEU A 1 300 ? 1.256 34.312 -6.031 1 97.5 300 LEU A O 1
ATOM 2260 N N . GLN A 1 301 ? -0.592 35.281 -6.602 1 92.12 301 GLN A N 1
ATOM 2261 C CA . GLN A 1 301 ? -0.145 36.625 -6.34 1 92.12 301 GLN A CA 1
ATOM 2262 C C . GLN A 1 301 ? -0.065 36.906 -4.84 1 92.12 301 GLN A C 1
ATOM 2264 O O . GLN A 1 301 ? 0.605 37.844 -4.41 1 92.12 301 GLN A O 1
ATOM 2269 N N . SER A 1 302 ? -0.764 36.156 -4.074 1 94.56 302 SER A N 1
ATOM 2270 C CA . SER A 1 302 ? -0.797 36.438 -2.645 1 94.56 302 SER A CA 1
ATOM 2271 C C . SER A 1 302 ? -0.885 35.156 -1.826 1 94.56 302 SER A C 1
ATOM 2273 O O . SER A 1 302 ? -1.381 34.125 -2.312 1 94.56 302 SER A O 1
ATOM 2275 N N . GLN A 1 303 ? -0.339 35.188 -0.604 1 95.81 303 GLN A N 1
ATOM 2276 C CA . GLN A 1 303 ? -0.431 34.125 0.378 1 95.81 303 GLN A CA 1
ATOM 2277 C C . GLN A 1 303 ? -0.967 34.625 1.71 1 95.81 303 GLN A C 1
ATOM 2279 O O . GLN A 1 303 ? -0.884 33.938 2.729 1 95.81 303 GLN A O 1
ATOM 2284 N N . GLU A 1 304 ? -1.441 35.844 1.716 1 96.5 304 GLU A N 1
ATOM 2285 C CA . GLU A 1 304 ? -1.803 36.562 2.93 1 96.5 304 GLU A CA 1
ATOM 2286 C C . GLU A 1 304 ? -2.936 35.875 3.674 1 96.5 304 GLU A C 1
ATOM 2288 O O . GLU A 1 304 ? -2.863 35.656 4.891 1 96.5 304 GLU A O 1
ATOM 2293 N N . ARG A 1 305 ? -3.953 35.531 2.939 1 97.56 305 ARG A N 1
ATOM 2294 C CA . ARG A 1 305 ? -5.109 34.875 3.568 1 97.56 305 ARG A CA 1
ATOM 2295 C C . ARG A 1 305 ? -4.754 33.5 4.125 1 97.56 305 ARG A C 1
ATOM 2297 O O . ARG A 1 305 ? -5.133 33.188 5.25 1 97.56 305 ARG A O 1
ATOM 2304 N N . GLY A 1 306 ? -4.035 32.688 3.328 1 96.69 306 GLY A N 1
ATOM 2305 C CA . GLY A 1 306 ? -3.572 31.406 3.811 1 96.69 306 GLY A CA 1
ATOM 2306 C C . GLY A 1 306 ? -2.719 31.5 5.062 1 96.69 306 GLY A C 1
ATOM 2307 O O . GLY A 1 306 ? -2.883 30.719 5.996 1 96.69 306 GLY A O 1
ATOM 2308 N N . THR A 1 307 ? -1.86 32.469 5.062 1 96.38 307 THR A N 1
ATOM 2309 C CA . THR A 1 307 ? -0.98 32.688 6.203 1 96.38 307 THR A CA 1
ATOM 2310 C C . THR A 1 307 ? -1.781 33.125 7.43 1 96.38 307 THR A C 1
ATOM 2312 O O . THR A 1 307 ? -1.475 32.688 8.547 1 96.38 307 THR A O 1
ATOM 2315 N N . ALA A 1 308 ? -2.766 33.938 7.238 1 97.44 308 ALA A N 1
ATOM 2316 C CA . ALA A 1 308 ? -3.611 34.375 8.344 1 97.44 308 ALA A CA 1
ATOM 2317 C C . ALA A 1 308 ? -4.387 33.219 8.945 1 97.44 308 ALA A C 1
ATOM 2319 O O . ALA A 1 308 ? -4.551 33.125 10.164 1 97.44 308 ALA A O 1
ATOM 2320 N N . ILE A 1 309 ? -4.898 32.406 8.086 1 97.75 309 ILE A N 1
ATOM 2321 C CA . ILE A 1 309 ? -5.629 31.219 8.547 1 97.75 309 ILE A CA 1
ATOM 2322 C C . ILE A 1 309 ? -4.684 30.297 9.328 1 97.75 309 ILE A C 1
ATOM 2324 O O . ILE A 1 309 ? -5.051 29.781 10.383 1 97.75 309 ILE A O 1
ATOM 2328 N N . ARG A 1 310 ? -3.508 30.078 8.828 1 97.19 310 ARG A N 1
ATOM 2329 C CA . ARG A 1 310 ? -2.5 29.297 9.547 1 97.19 310 ARG A CA 1
ATOM 2330 C C . ARG A 1 310 ? -2.279 29.859 10.945 1 97.19 310 ARG A C 1
ATOM 2332 O O . ARG A 1 310 ? -2.248 29.109 11.922 1 97.19 310 ARG A O 1
ATOM 2339 N N . LYS A 1 311 ? -2.074 31.141 11 1 97.38 311 LYS A N 1
ATOM 2340 C CA . LYS A 1 311 ? -1.817 31.781 12.289 1 97.38 311 LYS A CA 1
ATOM 2341 C C . LYS A 1 311 ? -2.977 31.562 13.258 1 97.38 311 LYS A C 1
ATOM 2343 O O . LYS A 1 311 ? -2.762 31.344 14.453 1 97.38 311 LYS A O 1
ATOM 2348 N N . ALA A 1 312 ? -4.16 31.672 12.766 1 98.25 312 ALA A N 1
ATOM 2349 C CA . ALA A 1 312 ? -5.328 31.484 13.617 1 98.25 312 ALA A CA 1
ATOM 2350 C C . ALA A 1 312 ? -5.34 30.094 14.242 1 98.25 312 ALA A C 1
ATOM 2352 O O . ALA A 1 312 ? -5.668 29.938 15.422 1 98.25 312 ALA A O 1
ATOM 2353 N N . ILE A 1 313 ? -5.012 29.109 13.477 1 97.94 313 ILE A N 1
ATOM 2354 C CA . ILE A 1 313 ? -4.988 27.734 13.961 1 97.94 313 ILE A CA 1
ATOM 2355 C C . ILE A 1 313 ? -3.82 27.547 14.922 1 97.94 313 ILE A C 1
ATOM 2357 O O . ILE A 1 313 ? -3.986 26.969 16 1 97.94 313 ILE A O 1
ATOM 2361 N N . THR A 1 314 ? -2.613 28.031 14.555 1 97.44 314 THR A N 1
ATOM 2362 C CA . THR A 1 314 ? -1.426 27.797 15.375 1 97.44 314 THR A CA 1
ATOM 2363 C C . THR A 1 314 ? -1.512 28.594 16.672 1 97.44 314 THR A C 1
ATOM 2365 O O . THR A 1 314 ? -0.994 28.156 17.703 1 97.44 314 THR A O 1
ATOM 2368 N N . ASP A 1 315 ? -2.209 29.75 16.641 1 98.19 315 ASP A N 1
ATOM 2369 C CA . ASP A 1 315 ? -2.412 30.5 17.875 1 98.19 315 ASP A CA 1
ATOM 2370 C C . ASP A 1 315 ? -3.186 29.672 18.906 1 98.19 315 ASP A C 1
ATOM 2372 O O . ASP A 1 315 ? -2.916 29.75 20.094 1 98.19 315 ASP A O 1
ATOM 2376 N N . ILE A 1 316 ? -4.168 28.953 18.406 1 98.06 316 ILE A N 1
ATOM 2377 C CA . ILE A 1 316 ? -4.891 28.047 19.297 1 98.06 316 ILE A CA 1
ATOM 2378 C C . ILE A 1 316 ? -3.941 26.969 19.812 1 98.06 316 ILE A C 1
ATOM 2380 O O . ILE A 1 316 ? -3.875 26.719 21.031 1 98.06 316 ILE A O 1
ATOM 2384 N N . GLN A 1 317 ? -3.152 26.359 18.953 1 98.12 317 GLN A N 1
ATOM 2385 C CA . GLN A 1 317 ? -2.221 25.297 19.297 1 98.12 317 GLN A CA 1
ATOM 2386 C C . GLN A 1 317 ? -1.18 25.781 20.312 1 98.12 317 GLN A C 1
ATOM 2388 O O . GLN A 1 317 ? -0.85 25.062 21.25 1 98.12 317 GLN A O 1
ATOM 2393 N N . TYR A 1 318 ? -0.725 27.031 20.203 1 97.56 318 TYR A N 1
ATOM 2394 C CA . TYR A 1 318 ? 0.368 27.594 21 1 97.56 318 TYR A CA 1
ATOM 2395 C C . TYR A 1 318 ? -0.152 28.203 22.297 1 97.56 318 TYR A C 1
ATOM 2397 O O . TYR A 1 318 ? 0.632 28.625 23.156 1 97.56 318 TYR A O 1
ATOM 2405 N N . GLY A 1 319 ? -1.446 28.25 22.453 1 97.12 319 GLY A N 1
ATOM 2406 C CA . GLY A 1 319 ? -2.041 28.859 23.641 1 97.12 319 GLY A CA 1
ATOM 2407 C C . GLY A 1 319 ? -2.1 30.375 23.578 1 97.12 319 GLY A C 1
ATOM 2408 O O . GLY A 1 319 ? -2.189 31.031 24.609 1 97.12 319 GLY A O 1
ATOM 2409 N N . LEU A 1 320 ? -1.997 30.922 22.406 1 97.62 320 LEU A N 1
ATOM 2410 C CA . LEU A 1 320 ? -2.068 32.375 22.203 1 97.62 320 LEU A CA 1
ATOM 2411 C C . LEU A 1 320 ? -3.51 32.812 22 1 97.62 320 LEU A C 1
ATOM 2413 O O . LEU A 1 320 ? -3.818 34 22.109 1 97.62 320 LEU A O 1
ATOM 2417 N N . ALA A 1 321 ? -4.379 31.922 21.594 1 97.25 321 ALA A N 1
ATOM 2418 C CA . ALA A 1 321 ? -5.816 32.156 21.453 1 97.25 321 ALA A CA 1
ATOM 2419 C C . ALA A 1 321 ? -6.613 31.078 22.188 1 97.25 321 ALA A C 1
ATOM 2421 O O . ALA A 1 321 ? -6.137 29.953 22.375 1 97.25 321 ALA A O 1
ATOM 2422 N N . GLU A 1 322 ? -7.836 31.438 22.578 1 96.62 322 GLU A N 1
ATOM 2423 C CA . GLU A 1 322 ? -8.703 30.5 23.297 1 96.62 322 GLU A CA 1
ATOM 2424 C C . GLU A 1 322 ? -9.102 29.328 22.391 1 96.62 322 GLU A C 1
ATOM 2426 O O . GLU A 1 322 ? -9.391 29.516 21.219 1 96.62 322 GLU A O 1
ATOM 2431 N N . ASP A 1 323 ? -9.07 28.156 22.969 1 97.56 323 ASP A N 1
ATOM 2432 C CA . ASP A 1 323 ? -9.594 26.984 22.297 1 97.56 323 ASP A CA 1
ATOM 2433 C C . ASP A 1 323 ? -11.117 2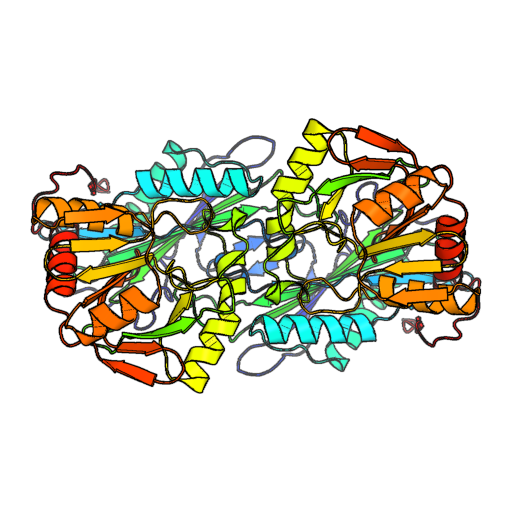6.906 22.406 1 97.56 323 ASP A C 1
ATOM 2435 O O . ASP A 1 323 ? -11.648 26.078 23.156 1 97.56 323 ASP A O 1
ATOM 2439 N N . ARG A 1 324 ? -11.797 27.562 21.609 1 96.69 324 ARG A N 1
ATOM 2440 C CA . ARG A 1 324 ? -13.258 27.641 21.672 1 96.69 324 ARG A CA 1
ATOM 2441 C C . ARG A 1 324 ? -13.891 26.375 21.125 1 96.69 324 ARG A C 1
ATOM 2443 O O . ARG A 1 324 ? -15.094 26.141 21.297 1 96.69 324 ARG A O 1
ATOM 2450 N N . TYR A 1 325 ? -13.141 25.484 20.547 1 97.94 325 TYR A N 1
ATOM 2451 C CA . TYR A 1 325 ? -13.664 24.312 19.859 1 97.94 325 TYR A CA 1
ATOM 2452 C C . TYR A 1 325 ? -13.484 23.062 20.719 1 97.94 325 TYR A C 1
ATOM 2454 O O . TYR A 1 325 ? -14.055 22.016 20.422 1 97.94 325 TYR A O 1
ATOM 2462 N N . GLY A 1 326 ? -12.688 23.141 21.734 1 98.25 326 GLY A N 1
ATOM 2463 C CA . GLY A 1 326 ? -12.406 21.969 22.562 1 98.25 326 GLY A CA 1
ATOM 2464 C C . GLY A 1 326 ? -11.477 20.984 21.891 1 98.25 326 GLY A C 1
ATOM 2465 O O . GLY A 1 326 ? -11.664 19.766 22.031 1 98.25 326 GLY A O 1
ATOM 2466 N N . TRP A 1 327 ? -10.484 21.516 21.156 1 98.69 327 TRP A N 1
ATOM 2467 C CA . TRP A 1 327 ? -9.625 20.672 20.328 1 98.69 327 TRP A CA 1
ATOM 2468 C C . TRP A 1 327 ? -8.398 20.219 21.125 1 98.69 327 TRP A C 1
ATOM 2470 O O . TRP A 1 327 ? -7.719 19.266 20.734 1 98.69 327 TRP A O 1
ATOM 2480 N N . LEU A 1 328 ? -8.039 20.859 22.172 1 98.69 328 LEU A N 1
ATOM 2481 C CA . LEU A 1 328 ? -6.789 20.625 22.891 1 98.69 328 LEU A CA 1
ATOM 2482 C C . LEU A 1 328 ? -7.016 19.688 24.062 1 98.69 328 LEU A C 1
ATOM 2484 O O . LEU A 1 328 ? -7.949 19.875 24.859 1 98.69 328 LEU A O 1
ATOM 2488 N N . VAL A 1 329 ? -6.207 18.672 24.172 1 98.69 329 VAL A N 1
ATOM 2489 C CA . VAL A 1 329 ? -6.227 17.75 25.297 1 98.69 329 VAL A CA 1
ATOM 2490 C C . VAL A 1 329 ? -4.957 17.922 26.141 1 98.69 329 VAL A C 1
ATOM 2492 O O . VAL A 1 329 ? -3.852 17.703 25.641 1 98.69 329 VAL A O 1
ATOM 2495 N N . PRO A 1 330 ? -5.098 18.312 27.391 1 98.31 330 PRO A N 1
ATOM 2496 C CA . PRO A 1 330 ? -3.918 18.531 28.219 1 98.31 330 PRO A CA 1
ATOM 2497 C C . PRO A 1 330 ? -3.182 17.234 28.562 1 98.31 330 PRO A C 1
ATOM 2499 O O . PRO A 1 330 ? -3.816 16.203 28.797 1 98.31 330 PRO A O 1
ATOM 2502 N N . VAL A 1 331 ? -1.885 17.281 28.484 1 98.38 331 VAL A N 1
ATOM 2503 C CA . VAL A 1 331 ? -1.034 16.188 28.938 1 98.38 331 VAL A CA 1
ATOM 2504 C C . VAL A 1 331 ? -0.814 16.281 30.438 1 98.38 331 VAL A C 1
ATOM 2506 O O . VAL A 1 331 ? -0.443 17.328 30.953 1 98.38 331 VAL A O 1
ATOM 2509 N N . PRO A 1 332 ? -1.127 15.18 31.109 1 93.75 332 PRO A N 1
ATOM 2510 C CA . PRO A 1 332 ? -0.9 15.234 32.562 1 93.75 332 PRO A CA 1
ATOM 2511 C C . PRO A 1 332 ? 0.564 15.469 32.906 1 93.75 332 PRO A C 1
ATOM 2513 O O . PRO A 1 332 ? 1.461 14.961 32.25 1 93.75 332 PRO A O 1
ATOM 2516 N N . GLU A 1 333 ? 0.789 16.266 34 1 88.12 333 GLU A N 1
ATOM 2517 C CA . GLU A 1 333 ? 2.139 16.5 34.5 1 88.12 333 GLU A CA 1
ATOM 2518 C C . GLU A 1 333 ? 2.652 15.281 35.25 1 88.12 333 GLU A C 1
ATOM 2520 O O . GLU A 1 333 ? 1.89 14.609 35.969 1 88.12 333 GLU A O 1
ATOM 2525 N N . ARG A 1 334 ? 3.9 14.938 34.938 1 77.5 334 ARG A N 1
ATOM 2526 C CA . ARG A 1 334 ? 4.488 13.867 35.75 1 77.5 334 ARG A CA 1
ATOM 2527 C C . ARG A 1 334 ? 5.145 14.43 37 1 77.5 334 ARG A C 1
ATOM 2529 O O . ARG A 1 334 ? 5.621 15.562 37 1 77.5 334 ARG A O 1
ATOM 2536 N N . MET B 1 1 ? 10.281 -41.438 2.783 1 42.41 1 MET B N 1
ATOM 2537 C CA . MET B 1 1 ? 8.961 -41 3.221 1 42.41 1 MET B CA 1
ATOM 2538 C C . MET B 1 1 ? 8.75 -39.5 2.875 1 42.41 1 MET B C 1
ATOM 2540 O O . MET B 1 1 ? 9.664 -38.719 2.998 1 42.41 1 MET B O 1
ATOM 2544 N N . ALA B 1 2 ? 7.613 -39.281 2.07 1 56.97 2 ALA B N 1
ATOM 2545 C CA . ALA B 1 2 ? 7.348 -37.906 1.6 1 56.97 2 ALA B CA 1
ATOM 2546 C C . ALA B 1 2 ? 7.414 -36.906 2.748 1 56.97 2 ALA B C 1
ATOM 2548 O O . ALA B 1 2 ? 6.914 -37.188 3.844 1 56.97 2 ALA B O 1
ATOM 2549 N N . LYS B 1 3 ? 8.375 -35.938 2.734 1 71.56 3 LYS B N 1
ATOM 2550 C CA . LYS B 1 3 ? 8.523 -34.906 3.773 1 71.56 3 LYS B CA 1
ATOM 2551 C C . LYS B 1 3 ? 7.215 -34.156 3.992 1 71.56 3 LYS B C 1
ATOM 2553 O O . LYS B 1 3 ? 6.578 -33.719 3.035 1 71.56 3 LYS B O 1
ATOM 2558 N N . ALA B 1 4 ? 6.605 -34.312 5.133 1 81.5 4 ALA B N 1
ATOM 2559 C CA . ALA B 1 4 ? 5.363 -33.656 5.508 1 81.5 4 ALA B CA 1
ATOM 2560 C C . ALA B 1 4 ? 5.477 -32.156 5.324 1 81.5 4 ALA B C 1
ATOM 2562 O O . ALA B 1 4 ? 6.547 -31.562 5.523 1 81.5 4 ALA B O 1
ATOM 2563 N N . VAL B 1 5 ? 4.434 -31.516 4.598 1 90.81 5 VAL B N 1
ATOM 2564 C CA . VAL B 1 5 ? 4.379 -30.062 4.461 1 90.81 5 VAL B CA 1
ATOM 2565 C C . VAL B 1 5 ? 3.361 -29.484 5.449 1 90.81 5 VAL B C 1
ATOM 2567 O O . VAL B 1 5 ? 2.41 -30.172 5.832 1 90.81 5 VAL B O 1
ATOM 2570 N N . PRO B 1 6 ? 3.521 -28.266 5.891 1 92.62 6 PRO B N 1
ATOM 2571 C CA . PRO B 1 6 ? 2.562 -27.641 6.801 1 92.62 6 PRO B CA 1
ATOM 2572 C C . PRO B 1 6 ? 1.159 -27.531 6.207 1 92.62 6 PRO B C 1
ATOM 2574 O O . PRO B 1 6 ? 1.008 -27.422 4.988 1 92.62 6 PRO B O 1
ATOM 2577 N N . ALA B 1 7 ? 0.176 -27.578 7.039 1 89.44 7 ALA B N 1
ATOM 2578 C CA . ALA B 1 7 ? -1.218 -27.484 6.613 1 89.44 7 ALA B CA 1
ATOM 2579 C C . ALA B 1 7 ? -1.537 -26.109 6.051 1 89.44 7 ALA B C 1
ATOM 2581 O O . ALA B 1 7 ? -2.344 -25.969 5.129 1 89.44 7 ALA B O 1
ATOM 2582 N N . VAL B 1 8 ? -0.956 -25.141 6.656 1 92.75 8 VAL B N 1
ATOM 2583 C CA . VAL B 1 8 ? -1.205 -23.75 6.25 1 92.75 8 VAL B CA 1
ATOM 2584 C C . VAL B 1 8 ? -0.082 -23.281 5.336 1 92.75 8 VAL B C 1
ATOM 2586 O O . VAL B 1 8 ? 1.087 -23.266 5.727 1 92.75 8 VAL B O 1
ATOM 2589 N N . PHE B 1 9 ? -0.418 -22.922 4.109 1 95.25 9 PHE B N 1
ATOM 2590 C CA . PHE B 1 9 ? 0.525 -22.484 3.088 1 95.25 9 PHE B CA 1
ATOM 2591 C C . PHE B 1 9 ? 1.354 -21.312 3.588 1 95.25 9 PHE B C 1
ATOM 2593 O O . PHE B 1 9 ? 0.802 -20.281 3.998 1 95.25 9 PHE B O 1
ATOM 2600 N N . GLY B 1 10 ? 2.693 -21.438 3.604 1 96.56 10 GLY B N 1
ATOM 2601 C CA . GLY B 1 10 ? 3.586 -20.328 3.932 1 96.56 10 GLY B CA 1
ATOM 2602 C C . GLY B 1 10 ? 3.594 -19.984 5.41 1 96.56 10 GLY B C 1
ATOM 2603 O O . GLY B 1 10 ? 3.715 -18.828 5.785 1 96.56 10 GLY B O 1
ATOM 2604 N N . SER B 1 11 ? 3.412 -20.984 6.348 1 96.06 11 SER B N 1
ATOM 2605 C CA . SER B 1 11 ? 3.316 -20.734 7.781 1 96.06 11 SER B CA 1
ATOM 2606 C C . SER B 1 11 ? 4.574 -21.203 8.508 1 96.06 11 SER B C 1
ATOM 2608 O O . SER B 1 11 ? 4.785 -20.844 9.672 1 96.06 11 SER B O 1
ATOM 2610 N N . VAL B 1 12 ? 5.379 -22.016 7.867 1 97.06 12 VAL B N 1
ATOM 2611 C CA . VAL B 1 12 ? 6.625 -22.516 8.438 1 97.06 12 VAL B CA 1
ATOM 2612 C C . VAL B 1 12 ? 7.781 -22.234 7.48 1 97.06 12 VAL B C 1
ATOM 2614 O O . VAL B 1 12 ? 7.672 -22.453 6.273 1 97.06 12 VAL B O 1
ATOM 2617 N N . PHE B 1 13 ? 8.906 -21.781 8.039 1 98.12 13 PHE B N 1
ATOM 2618 C CA . PHE B 1 13 ? 10 -21.328 7.195 1 98.12 13 PHE B CA 1
ATOM 2619 C C . PHE B 1 13 ? 11.297 -22.047 7.559 1 98.12 13 PHE B C 1
ATOM 2621 O O . PHE B 1 13 ? 11.469 -22.484 8.703 1 98.12 13 PHE B O 1
ATOM 2628 N N . HIS B 1 14 ? 12.164 -22.188 6.516 1 98.38 14 HIS B N 1
ATOM 2629 C CA . HIS B 1 14 ? 13.539 -22.578 6.801 1 98.38 14 HIS B CA 1
ATOM 2630 C C . HIS B 1 14 ? 14.164 -21.656 7.844 1 98.38 14 HIS B C 1
ATOM 2632 O O . HIS B 1 14 ? 13.898 -20.453 7.852 1 98.38 14 HIS B O 1
ATOM 2638 N N . ARG B 1 15 ? 14.977 -22.141 8.633 1 98.25 15 ARG B N 1
ATOM 2639 C CA . ARG B 1 15 ? 15.445 -21.469 9.844 1 98.25 15 ARG B CA 1
ATOM 2640 C C . ARG B 1 15 ? 16.297 -20.25 9.508 1 98.25 15 ARG B C 1
ATOM 2642 O O . ARG B 1 15 ? 16.422 -19.328 10.312 1 98.25 15 ARG B O 1
ATOM 2649 N N . GLU B 1 16 ? 16.938 -20.25 8.344 1 98.31 16 GLU B N 1
ATOM 2650 C CA . GLU B 1 16 ? 17.781 -19.125 7.953 1 98.31 16 GLU B CA 1
ATOM 2651 C C . GLU B 1 16 ? 17.234 -18.422 6.711 1 98.31 16 GLU B C 1
ATOM 2653 O O . GLU B 1 16 ? 16.547 -19.047 5.895 1 98.31 16 GLU B O 1
ATOM 2658 N N . MET B 1 17 ? 17.562 -17.234 6.59 1 98.81 17 MET B N 1
ATOM 2659 C CA . MET B 1 17 ? 17.234 -16.484 5.375 1 98.81 17 MET B CA 1
ATOM 2660 C C . MET B 1 17 ? 18.406 -15.594 4.973 1 98.81 17 MET B C 1
ATOM 2662 O O . MET B 1 17 ? 19.141 -15.094 5.828 1 98.81 17 MET B O 1
ATOM 2666 N N . PRO B 1 18 ? 18.688 -15.453 3.676 1 98.88 18 PRO B N 1
ATOM 2667 C CA . PRO B 1 18 ? 19.625 -14.438 3.203 1 98.88 18 PRO B CA 1
ATOM 2668 C C . PRO B 1 18 ? 19.047 -13.023 3.256 1 98.88 18 PRO B C 1
ATOM 2670 O O . PRO B 1 18 ? 17.844 -12.844 3.025 1 98.88 18 PRO B O 1
ATOM 2673 N N . VAL B 1 19 ? 19.875 -12.078 3.539 1 98.75 19 VAL B N 1
ATOM 2674 C CA . VAL B 1 19 ? 19.531 -10.664 3.584 1 98.75 19 VAL B CA 1
ATOM 2675 C C . VAL B 1 19 ? 20.547 -9.852 2.785 1 98.75 19 VAL B C 1
ATOM 2677 O O . VAL B 1 19 ? 21.75 -9.961 3.008 1 98.75 19 VAL B O 1
ATOM 2680 N N . LEU B 1 20 ? 20.109 -9.18 1.786 1 98.69 20 LEU B N 1
ATOM 2681 C CA . LEU B 1 20 ? 20.891 -8.203 1.032 1 98.69 20 LEU B CA 1
ATOM 2682 C C . LEU B 1 20 ? 20.453 -6.781 1.38 1 98.69 20 LEU B C 1
ATOM 2684 O O . LEU B 1 20 ? 19.297 -6.414 1.168 1 98.69 20 LEU B O 1
ATOM 2688 N N . VAL B 1 21 ? 21.344 -6 1.875 1 98.5 21 VAL B N 1
ATOM 2689 C CA . VAL B 1 21 ? 21.031 -4.652 2.33 1 98.5 21 VAL B CA 1
ATOM 2690 C C . VAL B 1 21 ? 21.625 -3.627 1.371 1 98.5 21 VAL B C 1
ATOM 2692 O O . VAL B 1 21 ? 22.766 -3.789 0.904 1 98.5 21 VAL B O 1
ATOM 2695 N N . PHE B 1 22 ? 20.875 -2.682 0.966 1 98.75 22 PHE B N 1
ATOM 2696 C CA . PHE B 1 22 ? 21.375 -1.502 0.269 1 98.75 22 PHE B CA 1
ATOM 2697 C C . PHE B 1 22 ? 21.594 -0.352 1.243 1 98.75 22 PHE B C 1
ATOM 2699 O O . PHE B 1 22 ? 20.656 0.144 1.855 1 98.75 22 PHE B O 1
ATOM 2706 N N . SER B 1 23 ? 22.703 0.047 1.459 1 97.88 23 SER B N 1
ATOM 2707 C CA . SER B 1 23 ? 23.109 1.153 2.32 1 97.88 23 SER B CA 1
ATOM 2708 C C . SER B 1 23 ? 24.328 1.863 1.768 1 97.88 23 SER B C 1
ATOM 2710 O O . SER B 1 23 ? 25.172 1.246 1.099 1 97.88 23 SER B O 1
ATOM 2712 N N . ASP B 1 24 ? 24.359 3.197 1.958 1 96.88 24 ASP B N 1
ATOM 2713 C CA . ASP B 1 24 ? 25.5 4.016 1.532 1 96.88 24 ASP B CA 1
ATOM 2714 C C . ASP B 1 24 ? 25.703 3.916 0.024 1 96.88 24 ASP B C 1
ATOM 2716 O O . ASP B 1 24 ? 26.844 3.773 -0.439 1 96.88 24 ASP B O 1
ATOM 2720 N N . GLY B 1 25 ? 24.703 3.758 -0.684 1 96.88 25 GLY B N 1
ATOM 2721 C CA . GLY B 1 25 ? 24.719 3.863 -2.135 1 96.88 25 GLY B CA 1
ATOM 2722 C C . GLY B 1 25 ? 25.078 2.559 -2.822 1 96.88 25 GLY B C 1
ATOM 2723 O O . GLY B 1 25 ? 25.297 2.529 -4.035 1 96.88 25 GLY B O 1
ATOM 2724 N N . ALA B 1 26 ? 25.094 1.461 -2.039 1 97.88 26 ALA B N 1
ATOM 2725 C CA . ALA B 1 26 ? 25.5 0.204 -2.668 1 97.88 26 ALA B CA 1
ATOM 2726 C C . ALA B 1 26 ? 24.828 -0.985 -1.984 1 97.88 26 ALA B C 1
ATOM 2728 O O . ALA B 1 26 ? 24.484 -0.919 -0.8 1 97.88 26 ALA B O 1
ATOM 2729 N N . TRP B 1 27 ? 24.609 -2.031 -2.74 1 98.25 27 TRP B N 1
ATOM 2730 C CA . TRP B 1 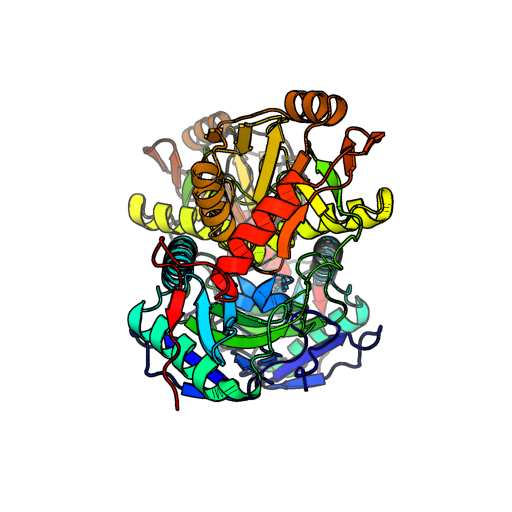27 ? 24.203 -3.307 -2.156 1 98.25 27 TRP B CA 1
ATOM 2731 C C . TRP B 1 27 ? 25.359 -3.967 -1.428 1 98.25 27 TRP B C 1
ATOM 2733 O O . TRP B 1 27 ? 26.469 -4.059 -1.966 1 98.25 27 TRP B O 1
ATOM 2743 N N . GLN B 1 28 ? 25.156 -4.391 -0.238 1 97.62 28 GLN B N 1
ATOM 2744 C CA . GLN B 1 28 ? 26.172 -5.02 0.599 1 97.62 28 GLN B CA 1
ATOM 2745 C C . GLN B 1 28 ? 26.203 -6.527 0.381 1 97.62 28 GLN B C 1
ATOM 2747 O O . GLN B 1 28 ? 25.281 -7.098 -0.211 1 97.62 28 GLN B O 1
ATOM 2752 N N . PRO B 1 29 ? 27.281 -7.184 0.803 1 96.88 29 PRO B N 1
ATOM 2753 C CA . PRO B 1 29 ? 27.328 -8.648 0.712 1 96.88 29 PRO B CA 1
ATOM 2754 C C . PRO B 1 29 ? 26.172 -9.312 1.45 1 96.88 29 PRO B C 1
ATOM 2756 O O . PRO B 1 29 ? 25.719 -8.805 2.477 1 96.88 29 PRO B O 1
ATOM 2759 N N . VAL B 1 30 ? 25.797 -10.438 0.953 1 98.06 30 VAL B N 1
ATOM 2760 C CA . VAL B 1 30 ? 24.688 -11.188 1.541 1 98.06 30 VAL B CA 1
ATOM 2761 C C . VAL B 1 30 ? 25.031 -11.594 2.969 1 98.06 30 VAL B C 1
ATOM 2763 O O . VAL B 1 30 ? 26.172 -12.008 3.242 1 98.06 30 VAL B O 1
ATOM 2766 N N . ARG B 1 31 ? 24.125 -11.422 3.797 1 97.88 31 ARG B N 1
ATOM 2767 C CA . ARG B 1 31 ? 24.219 -11.93 5.164 1 97.88 31 ARG B CA 1
ATOM 2768 C C . ARG B 1 31 ? 23.141 -12.969 5.438 1 97.88 31 ARG B C 1
ATOM 2770 O O . ARG B 1 31 ? 22.031 -12.875 4.914 1 97.88 31 ARG B O 1
ATOM 2777 N N . TRP B 1 32 ? 23.516 -13.969 6.211 1 98.5 32 TRP B N 1
ATOM 2778 C CA . TRP B 1 32 ? 22.562 -15 6.629 1 98.5 32 TRP B CA 1
ATOM 2779 C C . TRP B 1 32 ? 22.125 -14.773 8.07 1 98.5 32 TRP B C 1
ATOM 2781 O O . TRP B 1 32 ? 22.938 -14.438 8.938 1 98.5 32 TRP B O 1
ATOM 2791 N N . GLN B 1 33 ? 20.859 -14.828 8.328 1 98.25 33 GLN B N 1
ATOM 2792 C CA . GLN B 1 33 ? 20.328 -14.656 9.672 1 98.25 33 GLN B CA 1
ATOM 2793 C C . GLN B 1 33 ? 19.125 -15.57 9.906 1 98.25 33 GLN B C 1
ATOM 2795 O O . GLN B 1 33 ? 18.594 -16.156 8.961 1 98.25 33 GLN B O 1
ATOM 2800 N N . PRO B 1 34 ? 18.734 -15.734 11.211 1 98.25 34 PRO B N 1
ATOM 2801 C CA . PRO B 1 34 ? 17.516 -16.5 11.477 1 98.25 34 PRO B CA 1
ATOM 2802 C C . PRO B 1 34 ? 16.281 -15.906 10.812 1 98.25 34 PRO B C 1
ATOM 2804 O O . PRO B 1 34 ? 16.156 -14.688 10.703 1 98.25 34 PRO B O 1
ATOM 2807 N N . SER B 1 35 ? 15.359 -16.781 10.43 1 98.31 35 SER B N 1
ATOM 2808 C CA . SER B 1 35 ? 14.172 -16.344 9.695 1 98.31 35 SER B CA 1
ATOM 2809 C C . SER B 1 35 ? 12.984 -16.156 10.633 1 98.31 35 SER B C 1
ATOM 2811 O O . SER B 1 35 ? 11.852 -15.992 10.18 1 98.31 35 SER B O 1
ATOM 2813 N N . ASP B 1 36 ? 13.164 -16.156 11.898 1 96.75 36 ASP B N 1
ATOM 2814 C CA . ASP B 1 36 ? 12.055 -16.062 12.836 1 96.75 36 ASP B CA 1
ATOM 2815 C C . ASP B 1 36 ? 11.852 -14.617 13.305 1 96.75 36 ASP B C 1
ATOM 2817 O O . ASP B 1 36 ? 10.875 -14.312 13.992 1 96.75 36 ASP B O 1
ATOM 2821 N N . SER B 1 37 ? 12.805 -13.766 13.016 1 96.56 37 SER B N 1
ATOM 2822 C CA . SER B 1 37 ? 12.688 -12.375 13.445 1 96.56 37 SER B CA 1
ATOM 2823 C C . SER B 1 37 ? 13.414 -11.438 12.484 1 96.56 37 SER B C 1
ATOM 2825 O O . SER B 1 37 ? 14.438 -11.805 11.898 1 96.56 37 SER B O 1
ATOM 2827 N N . LEU B 1 38 ? 12.93 -10.312 12.273 1 97.62 38 LEU B N 1
ATOM 2828 C CA . LEU B 1 38 ? 13.5 -9.219 11.484 1 97.62 38 LEU B CA 1
ATOM 2829 C C . LEU B 1 38 ? 13.516 -7.922 12.289 1 97.62 38 LEU B C 1
ATOM 2831 O O . LEU B 1 38 ? 12.484 -7.52 12.836 1 97.62 38 LEU B O 1
ATOM 2835 N N . SER B 1 39 ? 14.633 -7.32 12.422 1 96.94 39 SER B N 1
ATOM 2836 C CA . SER B 1 39 ? 14.766 -6.055 13.133 1 96.94 39 SER B CA 1
ATOM 2837 C C . SER B 1 39 ? 14.766 -4.875 12.172 1 96.94 39 SER B C 1
ATOM 2839 O O . SER B 1 39 ? 15.57 -4.82 11.242 1 96.94 39 SER B O 1
ATOM 2841 N N . LEU B 1 40 ? 13.898 -3.93 12.367 1 97.88 40 LEU B N 1
ATOM 2842 C CA . LEU B 1 40 ? 13.766 -2.732 11.539 1 97.88 40 LEU B CA 1
ATOM 2843 C C . LEU B 1 40 ? 13.664 -1.483 12.406 1 97.88 40 LEU B C 1
ATOM 2845 O O . LEU B 1 40 ? 13.211 -1.55 13.555 1 97.88 40 LEU B O 1
ATOM 2849 N N . PRO B 1 41 ? 14.18 -0.358 11.836 1 97.94 41 PRO B N 1
ATOM 2850 C CA . PRO B 1 41 ? 13.766 0.878 12.508 1 97.94 41 PRO B CA 1
ATOM 2851 C C . PRO B 1 41 ? 12.25 1.067 12.508 1 97.94 41 PRO B C 1
ATOM 2853 O O . PRO B 1 41 ? 11.602 0.857 11.477 1 97.94 41 PRO B O 1
ATOM 2856 N N . PRO B 1 42 ? 11.719 1.46 13.648 1 98.44 42 PRO B N 1
ATOM 2857 C CA . PRO B 1 42 ? 10.266 1.685 13.688 1 98.44 42 PRO B CA 1
ATOM 2858 C C . PRO B 1 42 ? 9.812 2.76 12.703 1 98.44 42 PRO B C 1
ATOM 2860 O O . PRO B 1 42 ? 8.641 2.797 12.328 1 98.44 42 PRO B O 1
ATOM 2863 N N . GLY B 1 43 ? 10.695 3.646 12.289 1 98.44 43 GLY B N 1
ATOM 2864 C CA . GLY B 1 43 ? 10.391 4.688 11.32 1 98.44 43 GLY B CA 1
ATOM 2865 C C . GLY B 1 43 ? 10.664 4.27 9.891 1 98.44 43 GLY B C 1
ATOM 2866 O O . GLY B 1 43 ? 10.672 5.109 8.984 1 98.44 43 GLY B O 1
ATOM 2867 N N . ALA B 1 44 ? 10.891 2.945 9.648 1 98.56 44 ALA B N 1
ATOM 2868 C CA . ALA B 1 44 ? 11.266 2.465 8.32 1 98.56 44 ALA B CA 1
ATOM 2869 C C . ALA B 1 44 ? 10.227 2.867 7.277 1 98.56 44 ALA B C 1
ATOM 2871 O O . ALA B 1 44 ? 9.023 2.775 7.527 1 98.56 44 ALA B O 1
ATOM 2872 N N . HIS B 1 45 ? 10.688 3.291 6.141 1 98.69 45 HIS B N 1
ATOM 2873 C CA . HIS B 1 45 ? 9.859 3.801 5.051 1 98.69 45 HIS B CA 1
ATOM 2874 C C . HIS B 1 45 ? 8.766 2.805 4.676 1 98.69 45 HIS B C 1
ATOM 2876 O O . HIS B 1 45 ? 7.633 3.199 4.395 1 98.69 45 HIS B O 1
ATOM 2882 N N . SER B 1 46 ? 9.039 1.526 4.684 1 98.56 46 SER B N 1
ATOM 2883 C CA . SER B 1 46 ? 8.094 0.482 4.312 1 98.56 46 SER B CA 1
ATOM 2884 C C . SER B 1 46 ? 6.93 0.414 5.297 1 98.56 46 SER B C 1
ATOM 2886 O O . SER B 1 46 ? 5.801 0.094 4.91 1 98.56 46 SER B O 1
ATOM 2888 N N . LEU B 1 47 ? 7.121 0.753 6.543 1 98.56 47 LEU B N 1
ATOM 2889 C CA . LEU B 1 47 ? 6.102 0.654 7.582 1 98.56 47 LEU B CA 1
ATOM 2890 C C . LEU B 1 47 ? 5.211 1.891 7.59 1 98.56 47 LEU B C 1
ATOM 2892 O O . LEU B 1 47 ? 4.188 1.92 8.281 1 98.56 47 LEU B O 1
ATOM 2896 N N . HIS B 1 48 ? 5.586 2.898 6.801 1 98.5 48 HIS B N 1
ATOM 2897 C CA . HIS B 1 48 ? 4.844 4.152 6.844 1 98.5 48 HIS B CA 1
ATOM 2898 C C . HIS B 1 48 ? 4.34 4.543 5.461 1 98.5 48 HIS B C 1
ATOM 2900 O O . HIS B 1 48 ? 3.244 5.094 5.328 1 98.5 48 HIS B O 1
ATOM 2906 N N . TYR B 1 49 ? 5.113 4.184 4.461 1 98.44 49 TYR B N 1
ATOM 2907 C CA . TYR B 1 49 ? 4.781 4.738 3.154 1 98.44 49 TYR B CA 1
ATOM 2908 C C . TYR B 1 49 ? 4.719 3.641 2.096 1 98.44 49 TYR B C 1
ATOM 2910 O O . TYR B 1 49 ? 4.84 3.916 0.9 1 98.44 49 TYR B O 1
ATOM 2918 N N . GLY B 1 50 ? 4.621 2.406 2.492 1 98.06 50 GLY B N 1
ATOM 2919 C CA . GLY B 1 50 ? 4.281 1.283 1.632 1 98.06 50 GLY B CA 1
ATOM 2920 C C . GLY B 1 50 ? 5.355 0.963 0.612 1 98.06 50 GLY B C 1
ATOM 2921 O O . GLY B 1 50 ? 5.066 0.415 -0.453 1 98.06 50 GLY B O 1
ATOM 2922 N N . SER B 1 51 ? 6.605 1.344 0.857 1 98.44 51 SER B N 1
ATOM 2923 C CA . SER B 1 51 ? 7.711 0.996 -0.031 1 98.44 51 SER B CA 1
ATOM 2924 C C . SER B 1 51 ? 8.117 -0.464 0.138 1 98.44 51 SER B C 1
ATOM 2926 O O . SER B 1 51 ? 9.133 -0.761 0.767 1 98.44 51 SER B O 1
ATOM 2928 N N . GLU B 1 52 ? 7.355 -1.371 -0.452 1 98.75 52 GLU B N 1
ATOM 2929 C CA . GLU B 1 52 ? 7.531 -2.814 -0.313 1 98.75 52 GLU B CA 1
ATOM 2930 C C . GLU B 1 52 ? 7 -3.555 -1.536 1 98.75 52 GLU B C 1
ATOM 2932 O O . GLU B 1 52 ? 5.93 -3.221 -2.055 1 98.75 52 GLU B O 1
ATOM 2937 N N . CYS B 1 53 ? 7.758 -4.465 -2.037 1 98.88 53 CYS B N 1
ATOM 2938 C CA . CYS B 1 53 ? 7.32 -5.395 -3.074 1 98.88 53 CYS B CA 1
ATOM 2939 C C . CYS B 1 53 ? 7.871 -6.793 -2.82 1 98.88 53 CYS B C 1
ATOM 2941 O O . CYS B 1 53 ? 8.758 -6.973 -1.989 1 98.88 53 CYS B O 1
ATOM 2943 N N . PHE B 1 54 ? 7.277 -7.777 -3.455 1 98.88 54 PHE B N 1
ATOM 2944 C CA . PHE B 1 54 ? 7.676 -9.156 -3.217 1 98.88 54 PHE B CA 1
ATOM 2945 C C . PHE B 1 54 ? 7.531 -9.992 -4.484 1 98.88 54 PHE B C 1
ATOM 2947 O O . PHE B 1 54 ? 6.988 -9.516 -5.484 1 98.88 54 PHE B O 1
ATOM 2954 N N . GLU B 1 55 ? 8.055 -11.109 -4.469 1 98.81 55 GLU B N 1
ATOM 2955 C CA . GLU B 1 55 ? 7.859 -12.141 -5.484 1 98.81 55 GLU B CA 1
ATOM 2956 C C . GLU B 1 55 ? 7.473 -13.477 -4.848 1 98.81 55 GLU B C 1
ATOM 2958 O O . GLU B 1 55 ? 7.523 -13.625 -3.627 1 98.81 55 GLU B O 1
ATOM 2963 N N . GLY B 1 56 ? 7.012 -14.352 -5.586 1 98.44 56 GLY B N 1
ATOM 2964 C CA . GLY B 1 56 ? 6.738 -15.742 -5.27 1 98.44 56 GLY B CA 1
ATOM 2965 C C . GLY B 1 56 ? 7.172 -16.703 -6.359 1 98.44 56 GLY B C 1
ATOM 2966 O O . GLY B 1 56 ? 6.809 -16.531 -7.527 1 98.44 56 GLY B O 1
ATOM 2967 N N . LEU B 1 57 ? 7.926 -17.609 -6.02 1 98.62 57 LEU B N 1
ATOM 2968 C CA . LEU B 1 57 ? 8.32 -18.672 -6.938 1 98.62 57 LEU B CA 1
ATOM 2969 C C . LEU B 1 57 ? 8.578 -19.969 -6.18 1 98.62 57 LEU B C 1
ATOM 2971 O O . LEU B 1 57 ? 8.43 -20.016 -4.957 1 98.62 57 LEU B O 1
ATOM 2975 N N . LYS B 1 58 ? 8.828 -21.031 -6.898 1 98.81 58 LYS B N 1
ATOM 2976 C CA . LYS B 1 58 ? 8.922 -22.344 -6.25 1 98.81 58 LYS B CA 1
ATOM 2977 C C . LYS B 1 58 ? 10.172 -23.094 -6.711 1 98.81 58 LYS B C 1
ATOM 2979 O O . LYS B 1 58 ? 10.594 -22.953 -7.859 1 98.81 58 LYS B O 1
ATOM 2984 N N . ALA B 1 59 ? 10.727 -23.812 -5.816 1 98.81 59 ALA B N 1
ATOM 2985 C CA . ALA B 1 59 ? 11.695 -24.859 -6.105 1 98.81 59 ALA B CA 1
ATOM 2986 C C . ALA B 1 59 ? 11.055 -26.234 -6 1 98.81 59 ALA B C 1
ATOM 2988 O O . ALA B 1 59 ? 10.211 -26.469 -5.129 1 98.81 59 ALA B O 1
ATOM 2989 N N . PHE B 1 60 ? 11.469 -27.141 -6.852 1 98.31 60 PHE B N 1
ATOM 2990 C CA . PHE B 1 60 ? 10.891 -28.484 -6.922 1 98.31 60 PHE B CA 1
ATOM 2991 C C . PHE B 1 60 ? 11.984 -29.547 -6.867 1 98.31 60 PHE B C 1
ATOM 2993 O O . PHE B 1 60 ? 13.023 -29.406 -7.504 1 98.31 60 PHE B O 1
ATOM 3000 N N . ARG B 1 61 ? 11.742 -30.531 -6.043 1 97.56 61 ARG B N 1
ATOM 3001 C CA . ARG B 1 61 ? 12.508 -31.766 -6.176 1 97.56 61 ARG B CA 1
ATOM 3002 C C . ARG B 1 61 ? 11.938 -32.656 -7.285 1 97.56 61 ARG B C 1
ATOM 3004 O O . ARG B 1 61 ? 10.805 -33.125 -7.188 1 97.56 61 ARG B O 1
ATOM 3011 N N . GLN B 1 62 ? 12.703 -32.875 -8.273 1 96.88 62 GLN B N 1
ATOM 3012 C CA . GLN B 1 62 ? 12.242 -33.656 -9.43 1 96.88 62 GLN B CA 1
ATOM 3013 C C . GLN B 1 62 ? 12.383 -35.156 -9.188 1 96.88 62 GLN B C 1
ATOM 3015 O O . GLN B 1 62 ? 12.953 -35.562 -8.188 1 96.88 62 GLN B O 1
ATOM 3020 N N . GLN B 1 63 ? 11.891 -35.906 -10.062 1 92.56 63 GLN B N 1
ATOM 3021 C CA . GLN B 1 63 ? 11.859 -37.375 -9.945 1 92.56 63 GLN B CA 1
ATOM 3022 C C . GLN B 1 63 ? 13.266 -37.938 -9.836 1 92.56 63 GLN B C 1
ATOM 3024 O O . GLN B 1 63 ? 13.477 -38.938 -9.141 1 92.56 63 GLN B O 1
ATOM 3029 N N . ASN B 1 64 ? 14.211 -37.344 -10.469 1 92.12 64 ASN B N 1
ATOM 3030 C CA . ASN B 1 64 ? 15.578 -37.844 -10.453 1 92.12 64 ASN B CA 1
ATOM 3031 C C . ASN B 1 64 ? 16.344 -37.344 -9.227 1 92.12 64 ASN B C 1
ATOM 3033 O O . ASN B 1 64 ? 17.547 -37.562 -9.109 1 92.12 64 ASN B O 1
ATOM 3037 N N . GLY B 1 65 ? 15.656 -36.531 -8.391 1 93.06 65 GLY B N 1
ATOM 3038 C CA . GLY B 1 65 ? 16.25 -36.094 -7.141 1 93.06 65 GLY B CA 1
ATOM 3039 C C . GLY B 1 65 ? 16.844 -34.688 -7.23 1 93.06 65 GLY B C 1
ATOM 3040 O O . GLY B 1 65 ? 17.125 -34.062 -6.207 1 93.06 65 GLY B O 1
ATOM 3041 N N . ARG B 1 66 ? 16.984 -34.25 -8.453 1 95.81 66 ARG B N 1
ATOM 3042 C CA . ARG B 1 66 ? 17.531 -32.906 -8.633 1 95.81 66 ARG B CA 1
ATOM 3043 C C . ARG B 1 66 ? 16.516 -31.844 -8.195 1 95.81 66 ARG B C 1
ATOM 3045 O O . ARG B 1 66 ? 15.312 -32.031 -8.344 1 95.81 66 ARG B O 1
ATOM 3052 N N . ILE B 1 67 ? 17.062 -30.828 -7.617 1 98.38 67 ILE B N 1
ATOM 3053 C CA . ILE B 1 67 ? 16.234 -29.688 -7.242 1 98.38 67 ILE B CA 1
ATOM 3054 C C . ILE B 1 67 ? 16.391 -28.562 -8.258 1 98.38 67 ILE B C 1
ATOM 3056 O O . ILE B 1 67 ? 17.516 -28.234 -8.656 1 98.38 67 ILE B O 1
ATOM 3060 N N . VAL B 1 68 ? 15.281 -27.969 -8.719 1 98.75 68 VAL B N 1
ATOM 3061 C CA . VAL B 1 68 ? 15.305 -26.875 -9.68 1 98.75 68 VAL B CA 1
ATOM 3062 C C . VAL B 1 68 ? 14.406 -25.75 -9.195 1 98.75 68 VAL B C 1
ATOM 3064 O O . VAL B 1 68 ? 13.461 -25.969 -8.438 1 98.75 68 VAL B O 1
ATOM 3067 N N . ILE B 1 69 ? 14.758 -24.531 -9.531 1 98.88 69 ILE B N 1
ATOM 3068 C CA . ILE B 1 69 ? 13.875 -23.375 -9.328 1 98.88 69 ILE B CA 1
ATOM 3069 C C . ILE B 1 69 ? 13.203 -23 -10.648 1 98.88 69 ILE B C 1
ATOM 3071 O O . ILE B 1 69 ? 13.859 -22.938 -11.688 1 98.88 69 ILE B O 1
ATOM 3075 N N . PHE B 1 70 ? 11.898 -22.859 -10.648 1 98.81 70 PHE B N 1
ATOM 3076 C CA . PHE B 1 70 ? 11.117 -22.547 -11.836 1 98.81 70 PHE B CA 1
ATOM 3077 C C . PHE B 1 70 ? 11.156 -21.047 -12.125 1 98.81 70 PHE B C 1
ATOM 3079 O O . PHE B 1 70 ? 10.641 -20.25 -11.352 1 98.81 70 PHE B O 1
ATOM 3086 N N . ARG B 1 71 ? 11.797 -20.562 -13.211 1 98.81 71 ARG B N 1
ATOM 3087 C CA . ARG B 1 71 ? 11.836 -19.266 -13.883 1 98.81 71 ARG B CA 1
ATOM 3088 C C . ARG B 1 71 ? 12.25 -18.156 -12.922 1 98.81 71 ARG B C 1
ATOM 3090 O O . ARG B 1 71 ? 11.633 -17.094 -12.891 1 98.81 71 ARG B O 1
ATOM 3097 N N . PRO B 1 72 ? 13.336 -18.359 -12.172 1 98.81 72 PRO B N 1
ATOM 3098 C CA . PRO B 1 72 ? 13.766 -17.328 -11.219 1 98.81 72 PRO B CA 1
ATOM 3099 C C . PRO B 1 72 ? 14.156 -16.016 -11.914 1 98.81 72 PRO B C 1
ATOM 3101 O O . PRO B 1 72 ? 13.961 -14.938 -11.352 1 98.81 72 PRO B O 1
ATOM 3104 N N . GLU B 1 73 ? 14.656 -16.062 -13.117 1 98.75 73 GLU B N 1
ATOM 3105 C CA . GLU B 1 73 ? 15.094 -14.859 -13.82 1 98.75 73 GLU B CA 1
ATOM 3106 C C . GLU B 1 73 ? 13.906 -13.953 -14.141 1 98.75 73 GLU B C 1
ATOM 3108 O O . GLU B 1 73 ? 14.023 -12.727 -14.086 1 98.75 73 GLU B O 1
ATOM 3113 N N . ALA B 1 74 ? 12.797 -14.57 -14.547 1 98.81 74 ALA B N 1
ATOM 3114 C CA . ALA B 1 74 ? 11.594 -13.789 -14.828 1 98.81 74 ALA B CA 1
ATOM 3115 C C . ALA B 1 74 ? 11.102 -13.078 -13.57 1 98.81 74 ALA B C 1
ATOM 3117 O O . ALA B 1 74 ? 10.695 -11.914 -13.633 1 98.81 74 ALA B O 1
ATOM 3118 N N . ASN B 1 75 ? 11.133 -13.773 -12.445 1 98.88 75 ASN B N 1
ATOM 3119 C CA . ASN B 1 75 ? 10.711 -13.164 -11.188 1 98.88 75 ASN B CA 1
ATOM 3120 C C . ASN B 1 75 ? 11.656 -12.047 -10.758 1 98.88 75 ASN B C 1
ATOM 3122 O O . ASN B 1 75 ? 11.211 -11.016 -10.25 1 98.88 75 ASN B O 1
ATOM 3126 N N . ILE B 1 76 ? 12.93 -12.266 -10.93 1 98.94 76 ILE B N 1
ATOM 3127 C CA . ILE B 1 76 ? 13.914 -11.25 -10.594 1 98.94 76 ILE B CA 1
ATOM 3128 C C . ILE B 1 76 ? 13.672 -9.992 -11.438 1 98.94 76 ILE B C 1
ATOM 3130 O O . ILE B 1 76 ? 13.664 -8.883 -10.914 1 98.94 76 ILE B O 1
ATOM 3134 N N . ALA B 1 77 ? 13.445 -10.172 -12.695 1 98.88 77 ALA B N 1
ATOM 3135 C CA . ALA B 1 77 ? 13.18 -9.039 -13.586 1 98.88 77 ALA B CA 1
ATOM 3136 C C . ALA B 1 77 ? 11.93 -8.281 -13.148 1 98.88 77 ALA B C 1
ATOM 3138 O O . ALA B 1 77 ? 11.898 -7.051 -13.18 1 98.88 77 ALA B O 1
ATOM 3139 N N . ARG B 1 78 ? 10.93 -9.023 -12.82 1 98.75 78 ARG B N 1
ATOM 3140 C CA . ARG B 1 78 ? 9.695 -8.375 -12.398 1 98.75 78 ARG B CA 1
ATOM 3141 C C . ARG B 1 78 ? 9.898 -7.629 -11.078 1 98.75 78 ARG B C 1
ATOM 3143 O O . ARG B 1 78 ? 9.328 -6.555 -10.875 1 98.75 78 ARG B O 1
ATOM 3150 N N . MET B 1 79 ? 10.664 -8.172 -10.172 1 98.81 79 MET B N 1
ATOM 3151 C CA . MET B 1 79 ? 10.945 -7.441 -8.938 1 98.81 79 MET B CA 1
ATOM 3152 C C . MET B 1 79 ? 11.711 -6.152 -9.234 1 98.81 79 MET B C 1
ATOM 3154 O O . MET B 1 79 ? 11.461 -5.121 -8.609 1 98.81 79 MET B O 1
ATOM 3158 N N . GLN B 1 80 ? 12.664 -6.266 -10.125 1 98.88 80 GLN B N 1
ATOM 3159 C CA . GLN B 1 80 ? 13.406 -5.066 -10.492 1 98.88 80 GLN B CA 1
ATOM 3160 C C . GLN B 1 80 ? 12.477 -3.99 -11.047 1 98.88 80 GLN B C 1
ATOM 3162 O O . GLN B 1 80 ? 12.633 -2.809 -10.734 1 98.88 80 GLN B O 1
ATOM 3167 N N . GLN B 1 81 ? 11.547 -4.398 -11.867 1 98.69 81 GLN B N 1
ATOM 3168 C CA . GLN B 1 81 ? 10.547 -3.467 -12.375 1 98.69 81 GLN B CA 1
ATOM 3169 C C . GLN B 1 81 ? 9.734 -2.852 -11.234 1 98.69 81 GLN B C 1
ATOM 3171 O O . GLN B 1 81 ? 9.516 -1.64 -11.211 1 98.69 81 GLN B O 1
ATOM 3176 N N . SER B 1 82 ? 9.258 -3.688 -10.312 1 98.88 82 SER B N 1
ATOM 3177 C CA . SER B 1 82 ? 8.492 -3.199 -9.172 1 98.88 82 SER B CA 1
ATOM 3178 C C . SER B 1 82 ? 9.305 -2.215 -8.336 1 98.88 82 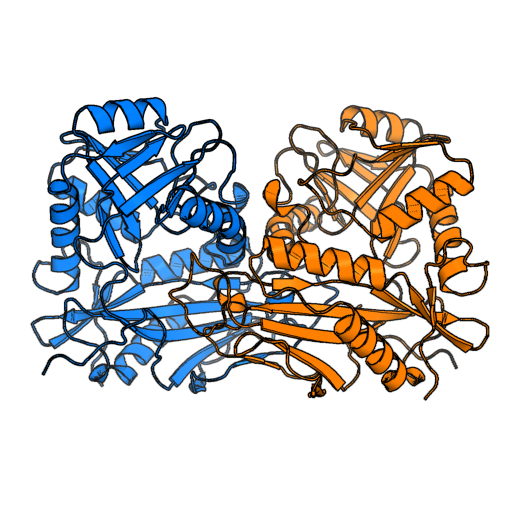SER B C 1
ATOM 3180 O O . SER B 1 82 ? 8.797 -1.171 -7.926 1 98.88 82 SER B O 1
ATOM 3182 N N . ALA B 1 83 ? 10.562 -2.561 -8.086 1 98.88 83 ALA B N 1
ATOM 3183 C CA . ALA B 1 83 ? 11.453 -1.697 -7.309 1 98.88 83 ALA B CA 1
ATOM 3184 C C . ALA B 1 83 ? 11.594 -0.325 -7.961 1 98.88 83 ALA B C 1
ATOM 3186 O O . ALA B 1 83 ? 11.469 0.703 -7.289 1 98.88 83 ALA B O 1
ATOM 3187 N N . LYS B 1 84 ? 11.812 -0.308 -9.242 1 98.56 84 LYS B N 1
ATOM 3188 C CA . LYS B 1 84 ? 11.945 0.947 -9.977 1 98.56 84 LYS B CA 1
ATOM 3189 C C . LYS B 1 84 ? 10.68 1.796 -9.852 1 98.56 84 LYS B C 1
ATOM 3191 O O . LYS B 1 84 ? 10.758 2.996 -9.586 1 98.56 84 LYS B O 1
ATOM 3196 N N . LEU B 1 85 ? 9.578 1.187 -10 1 98.12 85 LEU B N 1
ATOM 3197 C CA . LEU B 1 85 ? 8.305 1.896 -10.008 1 98.12 85 LEU B CA 1
ATOM 3198 C C . LEU B 1 85 ? 7.938 2.369 -8.602 1 98.12 85 LEU B C 1
ATOM 3200 O O . LEU B 1 85 ? 7.133 3.289 -8.445 1 98.12 85 LEU B O 1
ATOM 3204 N N . LEU B 1 86 ? 8.508 1.811 -7.551 1 98.62 86 LEU B N 1
ATOM 3205 C CA . LEU B 1 86 ? 8.281 2.207 -6.164 1 98.62 86 LEU B CA 1
ATOM 3206 C C . LEU B 1 86 ? 9.391 3.143 -5.68 1 98.62 86 LEU B C 1
ATOM 3208 O O . LEU B 1 86 ? 9.438 3.486 -4.496 1 98.62 86 LEU B O 1
ATOM 3212 N N . GLU B 1 87 ? 10.32 3.508 -6.57 1 98.12 87 GLU B N 1
ATOM 3213 C CA . GLU B 1 87 ? 11.438 4.375 -6.211 1 98.12 87 GLU B CA 1
ATOM 3214 C C . GLU B 1 87 ? 12.297 3.75 -5.113 1 98.12 87 GLU B C 1
ATOM 3216 O O . GLU B 1 87 ? 12.664 4.422 -4.148 1 98.12 87 GLU B O 1
ATOM 3221 N N . LEU B 1 88 ? 12.531 2.445 -5.195 1 98.75 88 LEU B N 1
ATOM 3222 C CA . LEU B 1 88 ? 13.422 1.694 -4.316 1 98.75 88 LEU B CA 1
ATOM 3223 C C . LEU B 1 88 ? 14.727 1.368 -5.023 1 98.75 88 LEU B C 1
ATOM 3225 O O . LEU B 1 88 ? 14.781 1.327 -6.254 1 98.75 88 LEU B O 1
ATOM 3229 N N . PRO B 1 89 ? 15.781 1.109 -4.219 1 98.69 89 PRO B N 1
ATOM 3230 C CA . PRO B 1 89 ? 16.969 0.537 -4.84 1 98.69 89 PRO B CA 1
ATOM 3231 C C . PRO B 1 89 ? 16.688 -0.765 -5.582 1 98.69 89 PRO B C 1
ATOM 3233 O O . PRO B 1 89 ? 15.969 -1.626 -5.074 1 98.69 89 PRO B O 1
ATOM 3236 N N . VAL B 1 90 ? 17.188 -0.863 -6.773 1 98.81 90 VAL B N 1
ATOM 3237 C CA . VAL B 1 90 ? 16.953 -2.016 -7.637 1 98.81 90 VAL B CA 1
ATOM 3238 C C . VAL B 1 90 ? 17.969 -3.113 -7.324 1 98.81 90 VAL B C 1
ATOM 3240 O O . VAL B 1 90 ? 19.172 -2.889 -7.402 1 98.81 90 VAL B O 1
ATOM 3243 N N . PRO B 1 91 ? 17.5 -4.258 -6.922 1 98.62 91 PRO B N 1
ATOM 3244 C CA . PRO B 1 91 ? 18.438 -5.32 -6.559 1 98.62 91 PRO B CA 1
ATOM 3245 C C . PRO B 1 91 ? 19.266 -5.797 -7.75 1 98.62 91 PRO B C 1
ATOM 3247 O O . PRO B 1 91 ? 18.781 -5.809 -8.883 1 98.62 91 PRO B O 1
ATOM 3250 N N . ASP B 1 92 ? 20.516 -6.23 -7.434 1 97.75 92 ASP B N 1
ATOM 3251 C CA . ASP B 1 92 ? 21.375 -6.844 -8.438 1 97.75 92 ASP B CA 1
ATOM 3252 C C . ASP B 1 92 ? 20.875 -8.234 -8.812 1 97.75 92 ASP B C 1
ATOM 3254 O O . ASP B 1 92 ? 20.672 -9.086 -7.941 1 97.75 92 ASP B O 1
ATOM 3258 N N . ALA B 1 93 ? 20.734 -8.469 -10.094 1 98.31 93 ALA B N 1
ATOM 3259 C CA . ALA B 1 93 ? 20.125 -9.703 -10.57 1 98.31 93 ALA B CA 1
ATOM 3260 C C . ALA B 1 93 ? 20.953 -10.922 -10.164 1 98.31 93 ALA B C 1
ATOM 3262 O O . ALA B 1 93 ? 20.406 -11.93 -9.703 1 98.31 93 ALA B O 1
ATOM 3263 N N . GLN B 1 94 ? 22.234 -10.867 -10.367 1 98.19 94 GLN B N 1
ATOM 3264 C CA . GLN B 1 94 ? 23.109 -12.016 -10.109 1 98.19 94 GLN B CA 1
ATOM 3265 C C . GLN B 1 94 ? 23.172 -12.32 -8.617 1 98.19 94 GLN B C 1
ATOM 3267 O O . GLN B 1 94 ? 23.094 -13.484 -8.211 1 98.19 94 GLN B O 1
ATOM 3272 N N . ALA B 1 95 ? 23.391 -11.25 -7.785 1 98.44 95 ALA B N 1
ATOM 3273 C CA . ALA B 1 95 ? 23.422 -11.445 -6.336 1 98.44 95 ALA B CA 1
ATOM 3274 C C . ALA B 1 95 ? 22.109 -12.023 -5.832 1 98.44 95 ALA B C 1
ATOM 3276 O O . ALA B 1 95 ? 22.094 -12.891 -4.953 1 98.44 95 ALA B O 1
ATOM 3277 N N . PHE B 1 96 ? 21.062 -11.523 -6.414 1 98.75 96 PHE B N 1
ATOM 3278 C CA . PHE B 1 96 ? 19.719 -11.992 -6.09 1 98.75 96 PHE B CA 1
ATOM 3279 C C . PHE B 1 96 ? 19.562 -13.469 -6.418 1 98.75 96 PHE B C 1
ATOM 3281 O O . PHE B 1 96 ? 19.188 -14.266 -5.559 1 98.75 96 PHE B O 1
ATOM 3288 N N . LEU B 1 97 ? 19.844 -13.844 -7.59 1 98.81 97 LEU B N 1
ATOM 3289 C CA . LEU B 1 97 ? 19.75 -15.227 -8.031 1 98.81 97 LEU B CA 1
ATOM 3290 C C . LEU B 1 97 ? 20.641 -16.141 -7.18 1 98.81 97 LEU B C 1
ATOM 3292 O O . LEU B 1 97 ? 20.203 -17.203 -6.742 1 98.81 97 LEU B O 1
ATOM 3296 N N . SER B 1 98 ? 21.875 -15.703 -6.938 1 98.62 98 SER B N 1
ATOM 3297 C CA . SER B 1 98 ? 22.812 -16.484 -6.145 1 98.62 98 SER B CA 1
ATOM 3298 C C . SER B 1 98 ? 22.281 -16.734 -4.734 1 98.62 98 SER B C 1
ATOM 3300 O O . SER B 1 98 ? 22.422 -17.828 -4.191 1 98.62 98 SER B O 1
ATOM 3302 N N . ALA B 1 99 ? 21.703 -15.688 -4.16 1 98.75 99 ALA B N 1
ATOM 3303 C CA . ALA B 1 99 ? 21.125 -15.82 -2.82 1 98.75 99 ALA B CA 1
ATOM 3304 C C . ALA B 1 99 ? 20 -16.844 -2.803 1 98.75 99 ALA B C 1
ATOM 3306 O O . ALA B 1 99 ? 19.891 -17.641 -1.869 1 98.75 99 ALA B O 1
ATOM 3307 N N . MET B 1 100 ? 19.172 -16.828 -3.807 1 98.69 100 MET B N 1
ATOM 3308 C CA . MET B 1 100 ? 18.047 -17.766 -3.9 1 98.69 100 MET B CA 1
ATOM 3309 C C . MET B 1 100 ? 18.562 -19.203 -4.047 1 98.69 100 MET B C 1
ATOM 3311 O O . MET B 1 100 ? 18.094 -20.109 -3.344 1 98.69 100 MET B O 1
ATOM 3315 N N . LEU B 1 101 ? 19.5 -19.375 -4.941 1 98.81 101 LEU B N 1
ATOM 3316 C CA . LEU B 1 101 ? 20.062 -20.703 -5.168 1 98.81 101 LEU B CA 1
ATOM 3317 C C . LEU B 1 101 ? 20.719 -21.25 -3.902 1 98.81 101 LEU B C 1
ATOM 3319 O O . LEU B 1 101 ? 20.5 -22.406 -3.535 1 98.81 101 LEU B O 1
ATOM 3323 N N . GLU B 1 102 ? 21.469 -20.422 -3.24 1 98.69 102 GLU B N 1
ATOM 3324 C CA . GLU B 1 102 ? 22.141 -20.844 -2.01 1 98.69 102 GLU B CA 1
ATOM 3325 C C . GLU B 1 102 ? 21.125 -21.172 -0.922 1 98.69 102 GLU B C 1
ATOM 3327 O O . GLU B 1 102 ? 21.297 -22.125 -0.164 1 98.69 102 GLU B O 1
ATOM 3332 N N . LEU B 1 103 ? 20.094 -20.359 -0.835 1 98.81 103 LEU B N 1
ATOM 3333 C CA . LEU B 1 103 ? 19.047 -20.625 0.144 1 98.81 103 LEU B CA 1
ATOM 3334 C C . LEU B 1 103 ? 18.438 -22.016 -0.072 1 98.81 103 LEU B C 1
ATOM 3336 O O . LEU B 1 103 ? 18.312 -22.797 0.875 1 98.81 103 LEU B O 1
ATOM 3340 N N . VAL B 1 104 ? 18.047 -22.312 -1.286 1 98.81 104 VAL B N 1
ATOM 3341 C CA . VAL B 1 104 ? 17.438 -23.594 -1.587 1 98.81 104 VAL B CA 1
ATOM 3342 C C . VAL B 1 104 ? 18.453 -24.719 -1.343 1 98.81 104 VAL B C 1
ATOM 3344 O O . VAL B 1 104 ? 18.078 -25.797 -0.845 1 98.81 104 VAL B O 1
ATOM 3347 N N . ALA B 1 105 ? 19.703 -24.484 -1.702 1 98.56 105 ALA B N 1
ATOM 3348 C CA . ALA B 1 105 ? 20.734 -25.484 -1.439 1 98.56 105 ALA B CA 1
ATOM 3349 C C . ALA B 1 105 ? 20.859 -25.766 0.054 1 98.56 105 ALA B C 1
ATOM 3351 O O . ALA B 1 105 ? 20.953 -26.938 0.464 1 98.56 105 ALA B O 1
ATOM 3352 N N . ARG B 1 106 ? 20.828 -24.75 0.854 1 97.81 106 ARG B N 1
ATOM 3353 C CA . ARG B 1 106 ? 20.922 -24.891 2.305 1 97.81 106 ARG B CA 1
ATOM 3354 C C . ARG B 1 106 ? 19.688 -25.609 2.857 1 97.81 106 ARG B C 1
ATOM 3356 O O . ARG B 1 106 ? 19.766 -26.312 3.861 1 97.81 106 ARG B O 1
ATOM 3363 N N . ALA B 1 107 ? 18.609 -25.438 2.154 1 97.69 107 ALA B N 1
ATOM 3364 C CA . ALA B 1 107 ? 17.344 -26.016 2.607 1 97.69 107 ALA B CA 1
ATOM 3365 C C . ALA B 1 107 ? 17.016 -27.297 1.838 1 97.69 107 ALA B C 1
ATOM 3367 O O . ALA B 1 107 ? 15.867 -27.734 1.813 1 97.69 107 ALA B O 1
ATOM 3368 N N . ALA B 1 108 ? 17.938 -27.859 1.203 1 97.25 108 ALA B N 1
ATOM 3369 C CA . ALA B 1 108 ? 17.703 -28.953 0.262 1 97.25 108 ALA B CA 1
ATOM 3370 C C . ALA B 1 108 ? 16.938 -30.109 0.923 1 97.25 108 ALA B C 1
ATOM 3372 O O . ALA B 1 108 ? 16.047 -30.703 0.313 1 97.25 108 ALA B O 1
ATOM 3373 N N . ASP B 1 109 ? 17.25 -30.422 2.158 1 95.75 109 ASP B N 1
ATOM 3374 C CA . ASP B 1 109 ? 16.641 -31.531 2.867 1 95.75 109 ASP B CA 1
ATOM 3375 C C . ASP B 1 109 ? 15.172 -31.25 3.176 1 95.75 109 ASP B C 1
ATOM 3377 O O . ASP B 1 109 ? 14.398 -32.156 3.477 1 95.75 109 ASP B O 1
ATOM 3381 N N . GLU B 1 110 ? 14.789 -30 3.146 1 96.94 110 GLU B N 1
ATOM 3382 C CA . GLU B 1 110 ? 13.43 -29.594 3.48 1 96.94 110 GLU B CA 1
ATOM 3383 C C . GLU B 1 110 ? 12.57 -29.453 2.227 1 96.94 110 GLU B C 1
ATOM 3385 O O . GLU B 1 110 ? 11.352 -29.25 2.316 1 96.94 110 GLU B O 1
ATOM 3390 N N . VAL B 1 111 ? 13.18 -29.531 1.049 1 97.62 111 VAL B N 1
ATOM 3391 C CA . VAL B 1 111 ? 12.406 -29.469 -0.183 1 97.62 111 VAL B CA 1
ATOM 3392 C C . VAL B 1 111 ? 11.586 -30.75 -0.339 1 97.62 111 VAL B C 1
ATOM 3394 O O . VAL B 1 111 ? 12.148 -31.828 -0.493 1 97.62 111 VAL B O 1
ATOM 3397 N N . PRO B 1 112 ? 10.312 -30.625 -0.306 1 97.12 112 PRO B N 1
ATOM 3398 C CA . PRO B 1 112 ? 9.5 -31.844 -0.378 1 97.12 112 PRO B CA 1
ATOM 3399 C C . PRO B 1 112 ? 9.469 -32.469 -1.78 1 97.12 112 PRO B C 1
ATOM 3401 O O . PRO B 1 112 ? 9.906 -31.812 -2.74 1 97.12 112 PRO B O 1
ATOM 3404 N N . ASP B 1 113 ? 8.992 -33.656 -1.803 1 95.25 113 ASP B N 1
ATOM 3405 C CA . ASP B 1 113 ? 8.766 -34.281 -3.1 1 95.25 113 ASP B CA 1
ATOM 3406 C C . ASP B 1 113 ? 7.531 -33.688 -3.787 1 95.25 113 ASP B C 1
ATOM 3408 O O . ASP B 1 113 ? 6.57 -33.312 -3.121 1 95.25 113 ASP B O 1
ATOM 3412 N N . ALA B 1 114 ? 7.594 -33.656 -5.102 1 92.44 114 ALA B N 1
ATOM 3413 C CA . ALA B 1 114 ? 6.402 -33.312 -5.867 1 92.44 114 ALA B CA 1
ATOM 3414 C C . ALA B 1 114 ? 5.227 -34.219 -5.504 1 92.44 114 ALA B C 1
ATOM 3416 O O . ALA B 1 114 ? 5.402 -35.406 -5.25 1 92.44 114 ALA B O 1
ATOM 3417 N N . PRO B 1 115 ? 3.998 -33.656 -5.449 1 93.38 115 PRO B N 1
ATOM 3418 C CA . PRO B 1 115 ? 3.547 -32.375 -6.004 1 93.38 115 PRO B CA 1
ATOM 3419 C C . PRO B 1 115 ? 3.764 -31.203 -5.043 1 93.38 115 PRO B C 1
ATOM 3421 O O . PRO B 1 115 ? 3.455 -30.062 -5.379 1 93.38 115 PRO B O 1
ATOM 3424 N N . ALA B 1 116 ? 4.258 -31.453 -3.787 1 96.06 116 ALA B N 1
ATOM 3425 C CA . ALA B 1 116 ? 4.625 -30.359 -2.896 1 96.06 116 ALA B CA 1
ATOM 3426 C C . ALA B 1 116 ? 5.867 -29.641 -3.404 1 96.06 116 ALA B C 1
ATOM 3428 O O . ALA B 1 116 ? 6.453 -30.031 -4.414 1 96.06 116 ALA B O 1
ATOM 3429 N N . ALA B 1 117 ? 6.227 -28.5 -2.816 1 97.69 117 ALA B N 1
ATOM 3430 C CA . ALA B 1 117 ? 7.332 -27.672 -3.299 1 97.69 117 ALA B CA 1
ATOM 3431 C C . ALA B 1 117 ? 7.906 -26.812 -2.18 1 97.69 117 ALA B C 1
ATOM 3433 O O . ALA B 1 117 ? 7.371 -26.797 -1.067 1 97.69 117 ALA B O 1
ATOM 3434 N N . MET B 1 118 ? 9.023 -26.266 -2.439 1 98.31 118 MET B N 1
ATOM 3435 C CA . MET B 1 118 ? 9.555 -25.188 -1.607 1 98.31 118 MET B CA 1
ATOM 3436 C C . MET B 1 118 ? 9.188 -23.812 -2.189 1 98.31 118 MET B C 1
ATOM 3438 O O . MET B 1 118 ? 9.641 -23.469 -3.279 1 98.31 118 MET B O 1
ATOM 3442 N N . TYR B 1 119 ? 8.32 -23.141 -1.51 1 98.69 119 TYR B N 1
ATOM 3443 C CA . TYR B 1 119 ? 7.945 -21.797 -1.913 1 98.69 119 TYR B CA 1
ATOM 3444 C C . TYR B 1 119 ? 9 -20.781 -1.473 1 98.69 119 TYR B C 1
ATOM 3446 O O . TYR B 1 119 ? 9.445 -20.797 -0.325 1 98.69 119 TYR B O 1
ATOM 3454 N N . LEU B 1 120 ? 9.477 -19.953 -2.379 1 98.88 120 LEU B N 1
ATOM 3455 C CA . LEU B 1 120 ? 10.414 -18.875 -2.102 1 98.88 120 LEU B CA 1
ATOM 3456 C C . LEU B 1 120 ? 9.711 -17.516 -2.145 1 98.88 120 LEU B C 1
ATOM 3458 O O . LEU B 1 120 ? 8.945 -17.25 -3.072 1 98.88 120 LEU B O 1
ATOM 3462 N N . ARG B 1 121 ? 9.914 -16.703 -1.146 1 98.88 121 ARG B N 1
ATOM 3463 C CA . ARG B 1 121 ? 9.289 -15.398 -1.018 1 98.88 121 ARG B CA 1
ATOM 3464 C C . ARG B 1 121 ? 10.336 -14.297 -0.869 1 98.88 121 ARG B C 1
ATOM 3466 O O . ARG B 1 121 ? 10.617 -13.852 0.244 1 98.88 121 ARG B O 1
ATOM 3473 N N . PRO B 1 122 ? 10.977 -13.867 -2.002 1 98.94 122 PRO B N 1
ATOM 3474 C CA . PRO B 1 122 ? 11.773 -12.641 -1.914 1 98.94 122 PRO B CA 1
ATOM 3475 C C . PRO B 1 122 ? 10.922 -11.414 -1.591 1 98.94 122 PRO B C 1
ATOM 3477 O O . PRO B 1 122 ? 9.859 -11.219 -2.178 1 98.94 122 PRO B O 1
ATOM 3480 N N . THR B 1 123 ? 11.367 -10.617 -0.675 1 98.94 123 THR B N 1
ATOM 3481 C CA . THR B 1 123 ? 10.688 -9.391 -0.256 1 98.94 123 THR B CA 1
ATOM 3482 C C . THR B 1 123 ? 11.672 -8.227 -0.17 1 98.94 123 THR B C 1
ATOM 3484 O O . THR B 1 123 ? 12.742 -8.359 0.439 1 98.94 123 THR B O 1
ATOM 3487 N N . LEU B 1 124 ? 11.398 -7.168 -0.85 1 98.94 124 LEU B N 1
ATOM 3488 C CA . LEU B 1 124 ? 12.188 -5.938 -0.837 1 98.94 124 LEU B CA 1
ATOM 3489 C C . LEU B 1 124 ? 11.438 -4.824 -0.112 1 98.94 124 LEU B C 1
ATOM 3491 O O . LEU B 1 124 ? 10.297 -4.508 -0.458 1 98.94 124 LEU B O 1
ATOM 3495 N N . ILE B 1 125 ? 12.094 -4.203 0.918 1 98.88 125 ILE B N 1
ATOM 3496 C CA . ILE B 1 125 ? 11.438 -3.162 1.702 1 98.88 125 ILE B CA 1
ATOM 3497 C C . ILE B 1 125 ? 12.359 -1.952 1.825 1 98.88 125 ILE B C 1
ATOM 3499 O O . ILE B 1 125 ? 13.578 -2.102 1.927 1 98.88 125 ILE B O 1
ATOM 3503 N N . GLY B 1 126 ? 11.789 -0.721 1.752 1 98.81 126 GLY B N 1
ATOM 3504 C CA . GLY B 1 126 ? 12.523 0.49 2.094 1 98.81 126 GLY B CA 1
ATOM 3505 C C . GLY B 1 126 ? 12.758 0.643 3.586 1 98.81 126 GLY B C 1
ATOM 3506 O O . GLY B 1 126 ? 11.852 0.424 4.387 1 98.81 126 GLY B O 1
ATOM 3507 N N . THR B 1 127 ? 13.945 1.083 3.992 1 98.44 127 THR B N 1
ATOM 3508 C CA . THR B 1 127 ? 14.281 1.019 5.41 1 98.44 127 THR B CA 1
ATOM 3509 C C . THR B 1 127 ? 14.695 2.393 5.93 1 98.44 127 THR B C 1
ATOM 3511 O O . THR B 1 127 ? 15.125 2.523 7.082 1 98.44 127 THR B O 1
ATOM 3514 N N . ASP B 1 128 ? 14.602 3.475 5.109 1 97.56 128 ASP B N 1
ATOM 3515 C CA . ASP B 1 128 ? 14.906 4.809 5.617 1 97.56 128 ASP B CA 1
ATOM 3516 C C . ASP B 1 128 ? 14.148 5.09 6.91 1 97.56 128 ASP B C 1
ATOM 3518 O O . ASP B 1 128 ? 12.914 4.996 6.945 1 97.56 128 ASP B O 1
ATOM 3522 N N . PRO B 1 129 ? 14.844 5.41 7.953 1 97.38 129 PRO B N 1
ATOM 3523 C CA . PRO B 1 129 ? 14.195 5.562 9.258 1 97.38 129 PRO B CA 1
ATOM 3524 C C . PRO B 1 129 ? 13.664 6.98 9.492 1 97.38 129 PRO B C 1
ATOM 3526 O O . PRO B 1 129 ? 13.82 7.523 10.594 1 97.38 129 PRO B O 1
ATOM 3529 N N . VAL B 1 130 ? 13.117 7.668 8.492 1 96.69 130 VAL B N 1
ATOM 3530 C CA . VAL B 1 130 ? 12.656 9.055 8.57 1 96.69 130 VAL B CA 1
ATOM 3531 C C . VAL B 1 130 ? 11.18 9.133 8.195 1 96.69 130 VAL B C 1
ATOM 3533 O O . VAL B 1 130 ? 10.812 8.883 7.043 1 96.69 130 VAL B O 1
ATOM 3536 N N . ILE B 1 131 ? 10.352 9.539 9.141 1 97 131 ILE B N 1
ATOM 3537 C CA . ILE B 1 131 ? 8.914 9.492 8.898 1 97 131 ILE B CA 1
ATOM 3538 C C . ILE B 1 131 ? 8.477 10.734 8.117 1 97 131 ILE B C 1
ATOM 3540 O O . ILE B 1 131 ? 7.34 10.805 7.645 1 97 131 ILE B O 1
ATOM 3544 N N . GLY B 1 132 ? 9.352 11.734 7.914 1 95.38 132 GLY B N 1
ATOM 3545 C CA . GLY B 1 132 ? 9.023 12.938 7.172 1 95.38 132 GLY B CA 1
ATOM 3546 C C . GLY B 1 132 ? 9.234 12.797 5.676 1 95.38 132 GLY B C 1
ATOM 3547 O O . GLY B 1 132 ? 9.125 13.773 4.93 1 95.38 132 GLY B O 1
ATOM 3548 N N . LYS B 1 133 ? 9.438 11.633 5.148 1 92.25 133 LYS B N 1
ATOM 3549 C CA . LYS B 1 133 ? 9.797 11.406 3.754 1 92.25 133 LYS B CA 1
ATOM 3550 C C . LYS B 1 133 ? 8.633 10.82 2.971 1 92.25 133 LYS B C 1
ATOM 3552 O O . LYS B 1 133 ? 8.789 9.82 2.262 1 92.25 133 LYS B O 1
ATOM 3557 N N . ALA B 1 134 ? 7.527 11.492 3.002 1 92.62 134 ALA B N 1
ATOM 3558 C CA . ALA B 1 134 ? 6.332 10.992 2.326 1 92.62 134 ALA B CA 1
ATOM 3559 C C . ALA B 1 134 ? 6.453 11.148 0.813 1 92.62 134 ALA B C 1
ATOM 3561 O O . ALA B 1 134 ? 5.82 10.414 0.054 1 92.62 134 ALA B O 1
ATOM 3562 N N . GLY B 1 135 ? 7.285 12.086 0.35 1 94.69 135 GLY B N 1
ATOM 3563 C CA . GLY B 1 135 ? 7.344 12.391 -1.07 1 94.69 135 GLY B CA 1
ATOM 3564 C C . GLY B 1 135 ? 8.648 11.984 -1.718 1 94.69 135 GLY B C 1
ATOM 3565 O O . GLY B 1 135 ? 8.961 12.406 -2.834 1 94.69 135 GLY B O 1
ATOM 3566 N N . VAL B 1 136 ? 9.406 11.18 -1.017 1 95.81 136 VAL B N 1
ATOM 3567 C CA . VAL B 1 136 ? 10.711 10.766 -1.527 1 95.81 136 VAL B CA 1
ATOM 3568 C C . VAL B 1 136 ? 10.867 9.258 -1.374 1 95.81 136 VAL B C 1
ATOM 3570 O O . VAL B 1 136 ? 10.391 8.672 -0.399 1 95.81 136 VAL B O 1
ATOM 3573 N N . GLY B 1 137 ? 11.484 8.656 -2.393 1 97.31 137 GLY B N 1
ATOM 3574 C CA . GLY B 1 137 ? 11.805 7.242 -2.285 1 97.31 137 GLY B CA 1
ATOM 3575 C C . GLY B 1 137 ? 12.812 6.938 -1.191 1 97.31 137 GLY B C 1
ATOM 3576 O O . GLY B 1 137 ? 13.539 7.832 -0.742 1 97.31 137 GLY B O 1
ATOM 3577 N N . SER B 1 138 ? 12.852 5.727 -0.774 1 98.25 138 SER B N 1
ATOM 3578 C CA . SER B 1 138 ? 13.805 5.305 0.247 1 98.25 138 SER B CA 1
ATOM 3579 C C . SER B 1 138 ? 15.211 5.188 -0.325 1 98.25 138 SER B C 1
ATOM 3581 O O . SER B 1 138 ? 15.414 4.582 -1.38 1 98.25 138 SER B O 1
ATOM 3583 N N . SER B 1 139 ? 16.188 5.719 0.391 1 97.75 139 SER B N 1
ATOM 3584 C CA . SER B 1 139 ? 17.578 5.641 -0.041 1 97.75 139 SER B CA 1
ATOM 3585 C C . SER B 1 139 ? 18.25 4.383 0.491 1 97.75 139 SER B C 1
ATOM 3587 O O . SER B 1 139 ? 19.359 4.051 0.084 1 97.75 139 SER B O 1
ATOM 3589 N N . SER B 1 140 ? 17.656 3.691 1.373 1 98.44 140 SER B N 1
ATOM 3590 C CA . SER B 1 140 ? 18.094 2.398 1.882 1 98.44 140 SER B CA 1
ATOM 3591 C C . SER B 1 140 ? 17 1.343 1.731 1 98.44 140 SER B C 1
ATOM 3593 O O . SER B 1 140 ? 15.812 1.673 1.681 1 98.44 140 SER B O 1
ATOM 3595 N N . ALA B 1 141 ? 17.453 0.053 1.624 1 98.75 141 ALA B N 1
ATOM 3596 C CA . ALA B 1 141 ? 16.516 -1.045 1.421 1 98.75 141 ALA B CA 1
ATOM 3597 C C . ALA B 1 141 ? 17.094 -2.365 1.918 1 98.75 141 ALA B C 1
ATOM 3599 O O . ALA B 1 141 ? 18.281 -2.449 2.223 1 98.75 141 ALA B O 1
ATOM 3600 N N . MET B 1 142 ? 16.219 -3.279 2.092 1 98.75 142 MET B N 1
ATOM 3601 C CA . MET B 1 142 ? 16.562 -4.645 2.479 1 98.75 142 MET B CA 1
ATOM 3602 C C . MET B 1 142 ? 15.789 -5.66 1.647 1 98.75 142 MET B C 1
ATOM 3604 O O . MET B 1 142 ? 14.57 -5.562 1.522 1 98.75 142 MET B O 1
ATOM 3608 N N . LEU B 1 143 ? 16.5 -6.566 0.971 1 98.94 143 LEU B N 1
ATOM 3609 C CA . LEU B 1 143 ? 15.938 -7.738 0.315 1 98.94 143 LEU B CA 1
ATOM 3610 C C . LEU B 1 143 ? 16.188 -9 1.137 1 98.94 143 LEU B C 1
ATOM 3612 O O . LEU B 1 143 ? 17.344 -9.32 1.452 1 98.94 143 LEU B O 1
ATOM 3616 N N . TYR B 1 144 ? 15.148 -9.633 1.587 1 98.94 144 TYR B N 1
ATOM 3617 C CA . TYR B 1 144 ? 15.289 -10.922 2.262 1 98.94 144 TYR B CA 1
ATOM 3618 C C . TYR B 1 144 ? 14.414 -11.977 1.606 1 98.94 144 TYR B C 1
ATOM 3620 O O . TYR B 1 144 ? 13.453 -11.656 0.902 1 98.94 144 TYR B O 1
ATOM 3628 N N . ILE B 1 145 ? 14.766 -13.227 1.743 1 98.94 145 ILE B N 1
ATOM 3629 C CA . ILE B 1 145 ? 14.07 -14.312 1.053 1 98.94 145 ILE B CA 1
ATOM 3630 C C . ILE B 1 145 ? 13.695 -15.398 2.053 1 98.94 145 ILE B C 1
ATOM 3632 O O . ILE B 1 145 ? 14.555 -15.945 2.744 1 98.94 145 ILE B O 1
ATOM 3636 N N . LEU B 1 146 ? 12.414 -15.719 2.156 1 98.88 146 LEU B N 1
ATOM 3637 C CA . LEU B 1 146 ? 11.914 -16.828 2.971 1 98.88 146 LEU B CA 1
ATOM 3638 C C . LEU B 1 146 ? 11.695 -18.062 2.123 1 98.88 146 LEU B C 1
ATOM 3640 O O . LEU B 1 146 ? 11.352 -17.969 0.941 1 98.88 146 LEU B O 1
ATOM 3644 N N . ALA B 1 147 ? 11.969 -19.172 2.639 1 98.75 147 ALA B N 1
ATOM 3645 C CA . ALA B 1 147 ? 11.688 -20.469 2.021 1 98.75 147 ALA B CA 1
ATOM 3646 C C . ALA B 1 147 ? 10.734 -21.297 2.889 1 98.75 147 ALA B C 1
ATOM 3648 O O . ALA B 1 147 ? 10.984 -21.484 4.082 1 98.75 147 ALA B O 1
ATOM 3649 N N . SER B 1 148 ? 9.68 -21.781 2.312 1 98.56 148 SER B N 1
ATOM 3650 C CA . SER B 1 148 ? 8.656 -22.531 3.047 1 98.56 148 SER B CA 1
ATOM 3651 C C . SER B 1 148 ? 8.219 -23.766 2.279 1 98.56 148 SER B C 1
ATOM 3653 O O . SER B 1 148 ? 7.789 -23.672 1.127 1 98.56 148 SER B O 1
ATOM 3655 N N . PRO B 1 149 ? 8.336 -25 2.898 1 98.19 149 PRO B N 1
ATOM 3656 C CA . PRO B 1 149 ? 7.688 -26.141 2.26 1 98.19 149 PRO B CA 1
ATOM 3657 C C . PRO B 1 149 ? 6.168 -25.984 2.18 1 98.19 149 PRO B C 1
ATOM 3659 O O . PRO B 1 149 ? 5.527 -25.641 3.172 1 98.19 149 PRO B O 1
ATOM 3662 N N . VAL B 1 150 ? 5.633 -26.219 0.983 1 97.25 150 VAL B N 1
ATOM 3663 C CA . VAL B 1 150 ? 4.207 -25.969 0.816 1 97.25 150 VAL B CA 1
ATOM 3664 C C . VAL B 1 150 ? 3.574 -27.094 -0.001 1 97.25 150 VAL B C 1
ATOM 3666 O O . VAL B 1 150 ? 4.227 -27.688 -0.861 1 97.25 150 VAL B O 1
ATOM 3669 N N . GLY B 1 151 ? 2.35 -27.359 0.335 1 93.88 151 GLY B N 1
ATOM 3670 C CA . GLY B 1 151 ? 1.485 -28.156 -0.523 1 93.88 151 GLY B CA 1
ATOM 3671 C C . GLY B 1 151 ? 0.607 -27.312 -1.429 1 93.88 151 GLY B C 1
ATOM 3672 O O . GLY B 1 151 ? 0.993 -26.203 -1.826 1 93.88 151 GLY B O 1
ATOM 3673 N N . ASP B 1 152 ? -0.504 -27.906 -1.771 1 89.44 152 ASP B N 1
ATOM 3674 C CA . ASP B 1 152 ? -1.441 -27.156 -2.613 1 89.44 152 ASP B CA 1
ATOM 3675 C C . ASP B 1 152 ? -1.979 -25.938 -1.89 1 89.44 152 ASP B C 1
ATOM 3677 O O . ASP B 1 152 ? -2.309 -26 -0.704 1 89.44 152 ASP B O 1
ATOM 3681 N N . TYR B 1 153 ? -1.98 -24.875 -2.611 1 89.25 153 TYR B N 1
ATOM 3682 C CA . TYR B 1 153 ? -2.557 -23.672 -2.039 1 89.25 153 TYR B CA 1
ATOM 3683 C C . TYR B 1 153 ? -4.055 -23.828 -1.805 1 89.25 153 TYR B C 1
ATOM 3685 O O . TYR B 1 153 ? -4.562 -23.484 -0.738 1 89.25 153 TYR B O 1
ATOM 3693 N N . PHE B 1 154 ? -4.734 -24.266 -2.832 1 84.94 154 PHE B N 1
ATOM 3694 C CA . PHE B 1 154 ? -6.129 -24.672 -2.74 1 84.94 154 PHE B CA 1
ATOM 3695 C C . PHE B 1 154 ? -6.254 -26.188 -2.846 1 84.94 154 PHE B C 1
ATOM 3697 O O . PHE B 1 154 ? -5.547 -26.828 -3.631 1 84.94 154 PHE B O 1
ATOM 3704 N N . LYS B 1 155 ? -7.141 -26.734 -2.076 1 79 155 LYS B N 1
ATOM 3705 C CA . LYS B 1 155 ? -7.371 -28.188 -2.174 1 79 155 LYS B CA 1
ATOM 3706 C C . LYS B 1 155 ? -7.844 -28.562 -3.57 1 79 155 LYS B C 1
ATOM 3708 O O . LYS B 1 155 ? -8.703 -27.891 -4.152 1 79 155 LYS B O 1
ATOM 3713 N N . VAL B 1 156 ? -7.129 -29.562 -4.129 1 74.5 156 VAL B N 1
ATOM 3714 C CA . VAL B 1 156 ? -7.504 -30.062 -5.449 1 74.5 156 VAL B CA 1
ATOM 3715 C C . VAL B 1 156 ? -8.984 -30.438 -5.457 1 74.5 156 VAL B C 1
ATOM 3717 O O . VAL B 1 156 ? -9.469 -31.078 -4.527 1 74.5 156 VAL B O 1
ATOM 3720 N N . GLY B 1 157 ? -9.617 -29.953 -6.367 1 80.12 157 GLY B N 1
ATOM 3721 C CA . GLY B 1 157 ? -11.031 -30.297 -6.488 1 80.12 157 GLY B CA 1
ATOM 3722 C C . GLY B 1 157 ? -11.93 -29.375 -5.688 1 80.12 157 GLY B C 1
ATOM 3723 O O . GLY B 1 157 ? -13.156 -29.453 -5.805 1 80.12 157 GLY B O 1
ATOM 3724 N N . SER B 1 158 ? -11.32 -28.484 -4.945 1 87.06 158 SER B N 1
ATOM 3725 C CA . SER B 1 158 ? -12.125 -27.562 -4.16 1 87.06 158 SER B CA 1
ATOM 3726 C C . SER B 1 158 ? -12.82 -26.547 -5.055 1 87.06 158 SER B C 1
ATOM 3728 O O . SER B 1 158 ? -12.297 -26.172 -6.105 1 87.06 158 SER B O 1
ATOM 3730 N N . PRO B 1 159 ? -14.016 -26.172 -4.648 1 93.69 159 PRO B N 1
ATOM 3731 C CA . PRO B 1 159 ? -14.719 -25.125 -5.406 1 93.69 159 PRO B CA 1
ATOM 3732 C C . PRO B 1 159 ? -13.922 -23.828 -5.508 1 93.69 159 PRO B C 1
ATOM 3734 O O . PRO B 1 159 ? -13.25 -23.438 -4.555 1 93.69 159 PRO B O 1
ATOM 3737 N N . MET B 1 160 ? -13.93 -23.281 -6.66 1 97.5 160 MET B N 1
ATOM 3738 C CA . MET B 1 160 ? -13.406 -21.938 -6.906 1 97.5 160 MET B CA 1
ATOM 3739 C C . MET B 1 160 ? -14.5 -21.016 -7.453 1 97.5 160 MET B C 1
ATOM 3741 O O . MET B 1 160 ? -14.727 -20.984 -8.664 1 97.5 160 MET B O 1
ATOM 3745 N N . LYS B 1 161 ? -15.211 -20.438 -6.555 1 98.19 161 LYS B N 1
ATOM 3746 C CA . LYS B 1 161 ? -16.281 -19.5 -6.875 1 98.19 161 LYS B CA 1
ATOM 3747 C C . LYS B 1 161 ? -15.773 -18.062 -6.898 1 98.19 161 LYS B C 1
ATOM 3749 O O . LYS B 1 161 ? -15.156 -17.609 -5.938 1 98.19 161 LYS B O 1
ATOM 3754 N N . LEU B 1 162 ? -15.945 -17.344 -8.023 1 98.81 162 LEU B N 1
ATOM 3755 C CA . LEU B 1 162 ? -15.531 -15.961 -8.164 1 98.81 162 LEU B CA 1
ATOM 3756 C C . LEU B 1 162 ? -16.734 -15.023 -8.172 1 98.81 162 LEU B C 1
ATOM 3758 O O . LEU B 1 162 ? -17.719 -15.273 -8.883 1 98.81 162 LEU B O 1
ATOM 3762 N N . LEU B 1 163 ? -16.703 -13.969 -7.375 1 98.81 163 LEU B N 1
ATOM 3763 C CA . LEU B 1 163 ? -17.594 -12.836 -7.609 1 98.81 163 LEU B CA 1
ATOM 3764 C C . LEU B 1 163 ? -17.047 -11.938 -8.711 1 98.81 163 LEU B C 1
ATOM 3766 O O . LEU B 1 163 ? -15.891 -11.516 -8.664 1 98.81 163 LEU B O 1
ATOM 3770 N N . VAL B 1 164 ? -17.828 -11.703 -9.742 1 98.88 164 VAL B N 1
ATOM 3771 C CA . VAL B 1 164 ? -17.469 -10.758 -10.789 1 98.88 164 VAL B CA 1
ATOM 3772 C C . VAL B 1 164 ? -17.828 -9.336 -10.352 1 98.88 164 VAL B C 1
ATOM 3774 O O . VAL B 1 164 ? -19 -9.039 -10.117 1 98.88 164 VAL B O 1
ATOM 3777 N N . GLU B 1 165 ? -16.828 -8.508 -10.188 1 98.38 165 GLU B N 1
ATOM 3778 C CA . GLU B 1 165 ? -16.969 -7.152 -9.656 1 98.38 165 GLU B CA 1
ATOM 3779 C C . GLU B 1 165 ? -16.781 -6.105 -10.758 1 98.38 165 GLU B C 1
ATOM 3781 O O . GLU B 1 165 ? -15.711 -6.027 -11.367 1 98.38 165 GLU B O 1
ATOM 3786 N N . THR B 1 166 ? -17.797 -5.258 -11.016 1 97.25 166 THR B N 1
ATOM 3787 C CA . THR B 1 166 ? -17.719 -4.32 -12.133 1 97.25 166 THR B CA 1
ATOM 3788 C C . THR B 1 166 ? -17.672 -2.881 -11.625 1 97.25 166 THR B C 1
ATOM 3790 O O . THR B 1 166 ? -17.453 -1.952 -12.406 1 97.25 166 THR B O 1
ATOM 3793 N N . GLU B 1 167 ? -17.828 -2.666 -10.344 1 93.56 167 GLU B N 1
ATOM 3794 C CA . GLU B 1 167 ? -17.922 -1.313 -9.805 1 93.56 167 GLU B CA 1
ATOM 3795 C C . GLU B 1 167 ? -16.562 -0.851 -9.258 1 93.56 167 GLU B C 1
ATOM 3797 O O . GLU B 1 167 ? -16.188 0.313 -9.414 1 93.56 167 GLU B O 1
ATOM 3802 N N . HIS B 1 168 ? -15.898 -1.716 -8.633 1 92.75 168 HIS B N 1
ATOM 3803 C CA . HIS B 1 168 ? -14.641 -1.351 -7.992 1 92.75 168 HIS B CA 1
ATOM 3804 C C . HIS B 1 168 ? -13.445 -1.838 -8.805 1 92.75 168 HIS B C 1
ATOM 3806 O O . HIS B 1 168 ? -13.508 -2.889 -9.438 1 92.75 168 HIS B O 1
ATOM 3812 N N . ILE B 1 169 ? -12.383 -1.054 -8.742 1 96.81 169 ILE B N 1
ATOM 3813 C CA . ILE B 1 169 ? -11.117 -1.475 -9.32 1 96.81 169 ILE B CA 1
ATOM 3814 C C . ILE B 1 169 ? -10.273 -2.191 -8.266 1 96.81 169 ILE B C 1
ATOM 3816 O O . ILE B 1 169 ? -10.453 -1.968 -7.066 1 96.81 169 ILE B O 1
ATOM 3820 N N . ARG B 1 170 ? -9.414 -3.035 -8.68 1 98 170 ARG B N 1
ATOM 3821 C CA . ARG B 1 170 ? -8.539 -3.771 -7.77 1 98 170 ARG B CA 1
ATOM 3822 C C . ARG B 1 170 ? -7.574 -2.832 -7.055 1 98 170 ARG B C 1
ATOM 3824 O O . ARG B 1 170 ? -7.422 -2.902 -5.832 1 98 170 ARG B O 1
ATOM 3831 N N . CYS B 1 171 ? -6.91 -2.012 -7.785 1 97.81 171 CYS B N 1
ATOM 3832 C CA . CYS B 1 171 ? -5.895 -1.051 -7.363 1 97.81 171 CYS B CA 1
ATOM 3833 C C . CYS B 1 171 ? -5.781 0.095 -8.359 1 97.81 171 CYS B C 1
ATOM 3835 O O . CYS B 1 171 ? -6.406 0.063 -9.422 1 97.81 171 CYS B O 1
ATOM 3837 N N . ALA B 1 172 ? -5.082 1.165 -8.031 1 97.5 172 ALA B N 1
ATOM 3838 C CA . ALA B 1 172 ? -4.852 2.23 -9 1 97.5 172 ALA B CA 1
ATOM 3839 C C . ALA B 1 172 ? -4.203 1.685 -10.273 1 97.5 172 ALA B C 1
ATOM 3841 O O . ALA B 1 172 ? -3.264 0.89 -10.203 1 97.5 172 ALA B O 1
ATOM 3842 N N . PRO B 1 173 ? -4.648 2.115 -11.445 1 96.81 173 PRO B N 1
ATOM 3843 C CA . PRO B 1 173 ? -4.199 1.509 -12.703 1 96.81 173 PRO B CA 1
ATOM 3844 C C . PRO B 1 173 ? -2.686 1.587 -12.891 1 96.81 173 PRO B C 1
ATOM 3846 O O . PRO B 1 173 ? -2.066 0.624 -13.352 1 96.81 173 PRO B O 1
ATOM 3849 N N . HIS B 1 174 ? -2.049 2.648 -12.5 1 97 174 HIS B N 1
ATOM 3850 C CA . HIS B 1 174 ? -0.615 2.814 -12.703 1 97 174 HIS B CA 1
ATOM 3851 C C . HIS B 1 174 ? 0.183 1.922 -11.758 1 97 174 HIS B C 1
ATOM 3853 O O . HIS B 1 174 ? 1.396 1.773 -11.914 1 97 174 HIS B O 1
ATOM 3859 N N . MET B 1 175 ? -0.512 1.303 -10.789 1 98.06 175 MET B N 1
ATOM 3860 C CA . MET B 1 175 ? 0.143 0.41 -9.836 1 98.06 175 MET B CA 1
ATOM 3861 C C . MET B 1 175 ? -0.026 -1.048 -10.258 1 98.06 175 MET B C 1
ATOM 3863 O O . MET B 1 175 ? 0.538 -1.946 -9.625 1 98.06 175 MET B O 1
ATOM 3867 N N . GLY B 1 176 ? -0.708 -1.341 -11.281 1 97.81 176 GLY B N 1
ATOM 3868 C CA . GLY B 1 176 ? -1.111 -2.691 -11.633 1 97.81 176 GLY B CA 1
ATOM 3869 C C . GLY B 1 176 ? 0.063 -3.613 -11.906 1 97.81 176 GLY B C 1
ATOM 3870 O O . GLY B 1 176 ? 0.015 -4.801 -11.586 1 97.81 176 GLY B O 1
ATOM 3871 N N . ARG B 1 177 ? 1.142 -3.117 -12.43 1 97.62 177 ARG B N 1
ATOM 3872 C CA . ARG B 1 177 ? 2.289 -3.938 -12.797 1 97.62 177 ARG B CA 1
ATOM 3873 C C . ARG B 1 177 ? 3.232 -4.129 -11.617 1 97.62 177 ARG B C 1
ATOM 3875 O O . ARG B 1 177 ? 4.23 -4.844 -11.719 1 97.62 177 ARG B O 1
ATOM 3882 N N . VAL B 1 178 ? 2.953 -3.445 -10.539 1 98.69 178 VAL B N 1
ATOM 3883 C CA . VAL B 1 178 ? 3.803 -3.52 -9.359 1 98.69 178 VAL B CA 1
ATOM 3884 C C . VAL B 1 178 ? 3.314 -4.637 -8.445 1 98.69 178 VAL B C 1
ATOM 3886 O O . VAL B 1 178 ? 2.152 -4.645 -8.023 1 98.69 178 VAL B O 1
ATOM 3889 N N . LYS B 1 179 ? 4.105 -5.609 -8.172 1 98.69 179 LYS B N 1
ATOM 3890 C CA . LYS B 1 179 ? 3.723 -6.652 -7.219 1 98.69 179 LYS B CA 1
ATOM 3891 C C . LYS B 1 179 ? 4.031 -6.227 -5.789 1 98.69 179 LYS B C 1
ATOM 3893 O O . LYS B 1 179 ? 4.969 -6.734 -5.172 1 98.69 179 LYS B O 1
ATOM 3898 N N . CYS B 1 180 ? 3.123 -5.422 -5.219 1 98.62 180 CYS B N 1
ATOM 3899 C CA . CYS B 1 180 ? 3.361 -4.805 -3.916 1 98.62 180 CYS B CA 1
ATOM 3900 C C . CYS B 1 180 ? 2.18 -5.031 -2.982 1 98.62 180 CYS B C 1
ATOM 3902 O O . CYS B 1 180 ? 1.073 -5.332 -3.436 1 98.62 180 CYS B O 1
ATOM 3904 N N . GLY B 1 181 ? 2.463 -4.945 -1.708 1 98.38 181 GLY B N 1
ATOM 3905 C CA . GLY B 1 181 ? 1.45 -5.172 -0.688 1 98.38 181 GLY B CA 1
ATOM 3906 C C . GLY B 1 181 ? 0.277 -4.215 -0.792 1 98.38 181 GLY B C 1
ATOM 3907 O O . GLY B 1 181 ? -0.865 -4.594 -0.524 1 98.38 181 GLY B O 1
ATOM 3908 N N . GLY B 1 182 ? 0.548 -2.979 -1.164 1 98.44 182 GLY B N 1
ATOM 3909 C CA . GLY B 1 182 ? -0.501 -1.977 -1.264 1 98.44 182 GLY B CA 1
ATOM 3910 C C . GLY B 1 182 ? -1.635 -2.389 -2.184 1 98.44 182 GLY B C 1
ATOM 3911 O O . GLY B 1 182 ? -2.793 -2.041 -1.946 1 98.44 182 GLY B O 1
ATOM 3912 N N . ASN B 1 183 ? -1.354 -3.117 -3.24 1 98.44 183 ASN B N 1
ATOM 3913 C CA . ASN B 1 183 ? -2.375 -3.572 -4.176 1 98.44 183 ASN B CA 1
ATOM 3914 C C . ASN B 1 183 ? -3.26 -4.652 -3.561 1 98.44 183 ASN B C 1
ATOM 3916 O O . ASN B 1 183 ? -4.453 -4.727 -3.857 1 98.44 183 ASN B O 1
ATOM 3920 N N . TYR B 1 184 ? -2.641 -5.5 -2.75 1 98.06 184 TYR B N 1
ATOM 3921 C CA . TYR B 1 184 ? -3.408 -6.531 -2.062 1 98.06 184 TYR B CA 1
ATOM 3922 C C . TYR B 1 184 ? -4.297 -5.918 -0.984 1 98.06 184 TYR B C 1
ATOM 3924 O O . TYR B 1 184 ? -5.449 -6.328 -0.815 1 98.06 184 TYR B O 1
ATOM 3932 N N . ALA B 1 185 ? -3.756 -4.945 -0.288 1 98.38 185 ALA B N 1
ATOM 3933 C CA . ALA B 1 185 ? -4.566 -4.215 0.681 1 98.38 185 ALA B CA 1
ATOM 3934 C C . ALA B 1 185 ? -5.766 -3.555 0.005 1 98.38 185 ALA B C 1
ATOM 3936 O O . ALA B 1 185 ? -6.871 -3.557 0.551 1 98.38 185 ALA B O 1
ATOM 3937 N N . SER B 1 186 ? -5.574 -3.016 -1.144 1 98.19 186 SER B N 1
ATOM 3938 C CA . SER B 1 186 ? -6.617 -2.328 -1.898 1 98.19 186 SER B CA 1
ATOM 3939 C C . SER B 1 186 ? -7.746 -3.281 -2.275 1 98.19 186 SER B C 1
ATOM 3941 O O . SER B 1 186 ? -8.914 -2.896 -2.268 1 98.19 186 SER B O 1
ATOM 3943 N N . ALA B 1 187 ? -7.426 -4.492 -2.559 1 98.12 187 ALA B N 1
ATOM 3944 C CA . ALA B 1 187 ? -8.406 -5.469 -3.018 1 98.12 187 ALA B CA 1
ATOM 3945 C C . ALA B 1 187 ? -9.102 -6.148 -1.838 1 98.12 187 ALA B C 1
ATOM 3947 O O . ALA B 1 187 ? -10.18 -6.727 -1.992 1 98.12 187 ALA B O 1
ATOM 3948 N N . LEU B 1 188 ? -8.57 -6.121 -0.689 1 98.12 188 LEU B N 1
ATOM 3949 C CA . LEU B 1 188 ? -8.867 -7.035 0.407 1 98.12 188 LEU B CA 1
ATOM 3950 C C . LEU B 1 188 ? -10.312 -6.875 0.87 1 98.12 188 LEU B C 1
ATOM 3952 O O . LEU B 1 188 ? -11.016 -7.867 1.079 1 98.12 188 LEU B O 1
ATOM 3956 N N . GLN B 1 189 ? -10.742 -5.625 1.037 1 96.69 189 GLN B N 1
ATOM 3957 C CA . GLN B 1 189 ? -12.094 -5.422 1.555 1 96.69 189 GLN B CA 1
ATOM 3958 C C . GLN B 1 189 ? -13.141 -6.039 0.629 1 96.69 189 GLN B C 1
ATOM 3960 O O . GLN B 1 189 ? -14.102 -6.648 1.095 1 96.69 189 GLN B O 1
ATOM 3965 N N . THR B 1 190 ? -12.969 -5.852 -0.685 1 97.56 190 THR B N 1
ATOM 3966 C CA . THR B 1 190 ? -13.898 -6.422 -1.658 1 97.56 190 THR B CA 1
ATOM 3967 C C . THR B 1 190 ? -13.875 -7.949 -1.591 1 97.56 190 THR B C 1
ATOM 3969 O O . THR B 1 190 ? -14.922 -8.594 -1.688 1 97.56 190 THR B O 1
ATOM 3972 N N . VAL B 1 191 ? -12.719 -8.523 -1.379 1 98 191 VAL B N 1
ATOM 3973 C CA . VAL B 1 191 ? -12.562 -9.977 -1.309 1 98 191 VAL B CA 1
ATOM 3974 C C . VAL B 1 191 ? -13.258 -10.508 -0.056 1 98 191 VAL B C 1
ATOM 3976 O O . VAL B 1 191 ? -13.992 -11.492 -0.119 1 98 191 VAL B O 1
ATOM 3979 N N . VAL B 1 192 ? -13.039 -9.844 1.051 1 97.62 192 VAL B N 1
ATOM 3980 C CA . VAL B 1 192 ? -13.641 -10.266 2.312 1 97.62 192 VAL B CA 1
ATOM 3981 C C . VAL B 1 192 ? -15.164 -10.195 2.213 1 97.62 192 VAL B C 1
ATOM 3983 O O . VAL B 1 192 ? -15.859 -11.133 2.602 1 97.62 192 VAL B O 1
ATOM 3986 N N . ARG B 1 193 ? -15.719 -9.125 1.681 1 97.12 193 ARG B N 1
ATOM 3987 C CA . ARG B 1 193 ? -17.156 -8.961 1.536 1 97.12 193 ARG B CA 1
ATOM 3988 C C . ARG B 1 193 ? -17.734 -10.031 0.615 1 97.12 193 ARG B C 1
ATOM 3990 O O . ARG B 1 193 ? -18.844 -10.531 0.855 1 97.12 193 ARG B O 1
ATOM 3997 N N . ALA B 1 194 ? -17.031 -10.32 -0.457 1 97.94 194 ALA B N 1
ATOM 3998 C CA . ALA B 1 194 ? -17.469 -11.352 -1.398 1 97.94 194 ALA B CA 1
ATOM 3999 C C . ALA B 1 194 ? -17.562 -12.711 -0.716 1 97.94 194 ALA B C 1
ATOM 4001 O O . ALA B 1 194 ? -18.484 -13.484 -0.988 1 97.94 194 ALA B O 1
ATOM 4002 N N . ARG B 1 195 ? -16.562 -13.008 0.092 1 97.69 195 ARG B N 1
ATOM 4003 C CA . ARG B 1 195 ? -16.594 -14.258 0.849 1 97.69 195 ARG B CA 1
ATOM 4004 C C . ARG B 1 195 ? -17.781 -14.305 1.794 1 97.69 195 ARG B C 1
ATOM 4006 O O . ARG B 1 195 ? -18.5 -15.312 1.864 1 97.69 195 ARG B O 1
ATOM 4013 N N . GLU B 1 196 ? -18.062 -13.203 2.49 1 97.44 196 GLU B N 1
ATOM 4014 C CA . GLU B 1 196 ? -19.141 -13.125 3.475 1 97.44 196 GLU B CA 1
ATOM 4015 C C . GLU B 1 196 ? -20.516 -13.188 2.803 1 97.44 196 GLU B C 1
ATOM 4017 O O . GLU B 1 196 ? -21.438 -13.836 3.309 1 97.44 196 GLU B O 1
ATOM 4022 N N . GLN B 1 197 ? -20.641 -12.562 1.661 1 97.5 197 GLN B N 1
ATOM 4023 C CA . GLN B 1 197 ? -21.953 -12.383 1.046 1 97.5 197 GLN B CA 1
ATOM 4024 C C . GLN B 1 197 ? -22.281 -13.531 0.099 1 97.5 197 GLN B C 1
ATOM 4026 O O . GLN B 1 197 ? -23.438 -13.93 -0.032 1 97.5 197 GLN B O 1
ATOM 4031 N N . TYR B 1 198 ? -21.234 -14.062 -0.559 1 97.75 198 TYR B N 1
ATOM 4032 C CA . TYR B 1 198 ? -21.516 -15 -1.641 1 97.75 198 TYR B CA 1
ATOM 4033 C C . TYR B 1 198 ? -20.734 -16.297 -1.45 1 97.75 198 TYR B C 1
ATOM 4035 O O . TYR B 1 198 ? -20.797 -17.188 -2.295 1 97.75 198 TYR B O 1
ATOM 4043 N N . ASP B 1 199 ? -19.938 -16.391 -0.324 1 97.19 199 ASP B N 1
ATOM 4044 C CA . ASP B 1 199 ? -19.047 -17.531 -0.13 1 97.19 199 ASP B CA 1
ATOM 4045 C C . ASP B 1 199 ? -18.078 -17.656 -1.302 1 97.19 199 ASP B C 1
ATOM 4047 O O . ASP B 1 199 ? -17.781 -18.781 -1.741 1 97.19 199 ASP B O 1
ATOM 4051 N N . ALA B 1 200 ? -17.719 -16.531 -1.902 1 97.88 200 ALA B N 1
ATOM 4052 C CA . ALA B 1 200 ? -16.781 -16.516 -3.02 1 97.88 200 ALA B CA 1
ATOM 4053 C C . ALA B 1 200 ? -15.344 -16.703 -2.529 1 97.88 200 ALA B C 1
ATOM 4055 O O . ALA B 1 200 ? -14.977 -16.203 -1.463 1 97.88 200 ALA B O 1
ATOM 4056 N N . ASN B 1 201 ? -14.547 -17.375 -3.268 1 97.06 201 ASN B N 1
ATOM 4057 C CA . ASN B 1 201 ? -13.141 -17.578 -2.938 1 97.06 201 ASN B CA 1
ATOM 4058 C C . ASN B 1 201 ? -12.297 -16.375 -3.336 1 97.06 201 ASN B C 1
ATOM 4060 O O . ASN B 1 201 ? -11.297 -16.062 -2.684 1 97.06 201 ASN B O 1
ATOM 4064 N N . GLN B 1 202 ? -12.641 -15.758 -4.441 1 97.19 202 GLN B N 1
ATOM 4065 C CA . GLN B 1 202 ? -11.93 -14.594 -4.965 1 97.19 202 GLN B CA 1
ATOM 4066 C C . GLN B 1 202 ? -12.891 -13.641 -5.672 1 97.19 202 GLN B C 1
ATOM 4068 O O . GLN B 1 202 ? -14.062 -13.961 -5.863 1 97.19 202 GLN B O 1
ATOM 4073 N N . VAL B 1 203 ? -12.398 -12.547 -5.965 1 98.75 203 VAL B N 1
ATOM 4074 C CA . VAL B 1 203 ? -13.125 -11.539 -6.738 1 98.75 203 VAL B CA 1
ATOM 4075 C C . VAL B 1 203 ? -12.43 -11.312 -8.078 1 98.75 203 VAL B C 1
ATOM 4077 O O . VAL B 1 203 ? -11.211 -11.109 -8.125 1 98.75 203 VAL B O 1
ATOM 4080 N N . LEU B 1 204 ? -13.148 -11.461 -9.18 1 98.88 204 LEU B N 1
ATOM 4081 C CA . LEU B 1 204 ? -12.68 -11.039 -10.492 1 98.88 204 LEU B CA 1
ATOM 4082 C C . LEU B 1 204 ? -13.031 -9.578 -10.758 1 98.88 204 LEU B C 1
ATOM 4084 O O . LEU B 1 204 ? -14.203 -9.242 -10.945 1 98.88 204 LEU B O 1
ATOM 4088 N N . PHE B 1 205 ? -12.07 -8.734 -10.805 1 98.75 205 PHE B N 1
ATOM 4089 C CA . PHE B 1 205 ? -12.297 -7.309 -11.008 1 98.75 205 PHE B CA 1
ATOM 4090 C C . PHE B 1 205 ? -12.445 -6.992 -12.492 1 98.75 205 PHE B C 1
ATOM 4092 O O . PHE B 1 205 ? -11.57 -7.316 -13.297 1 98.75 205 PHE B O 1
ATOM 4099 N N . CYS B 1 206 ? -13.5 -6.352 -12.812 1 98.44 206 CYS B N 1
ATOM 4100 C CA . CYS B 1 206 ? -13.859 -5.996 -14.18 1 98.44 206 CYS B CA 1
ATOM 4101 C C . CYS B 1 206 ? -14.328 -4.543 -14.266 1 98.44 206 CYS B C 1
ATOM 4103 O O . CYS B 1 206 ? -15.453 -4.27 -14.672 1 98.44 206 CYS B O 1
ATOM 4105 N N . PRO B 1 207 ? -13.352 -3.602 -13.984 1 95.44 207 PRO B N 1
ATOM 4106 C CA . PRO B 1 207 ? -13.781 -2.203 -14.047 1 95.44 207 PRO B CA 1
ATOM 4107 C C . PRO B 1 207 ? -14.43 -1.841 -15.383 1 95.44 207 PRO B C 1
ATOM 4109 O O . PRO B 1 207 ? -13.898 -2.178 -16.438 1 95.44 207 PRO B O 1
ATOM 4112 N N . ASN B 1 208 ? -15.57 -1.145 -15.305 1 93.44 208 ASN B N 1
ATOM 4113 C CA . ASN B 1 208 ? -16.344 -0.698 -16.469 1 93.44 208 ASN B CA 1
ATOM 4114 C C . ASN B 1 208 ? -16.812 -1.876 -17.312 1 93.44 208 ASN B C 1
ATOM 4116 O O . ASN B 1 208 ? -17.062 -1.725 -18.516 1 93.44 208 ASN B O 1
ATOM 4120 N N . GLY B 1 209 ? -16.766 -3.088 -16.781 1 96.94 209 GLY B N 1
ATOM 4121 C CA . GLY B 1 209 ? -17.25 -4.281 -17.453 1 96.94 209 GLY B CA 1
ATOM 4122 C C . GLY B 1 209 ? -16.156 -5.004 -18.234 1 96.94 209 GLY B C 1
ATOM 4123 O O . GLY B 1 209 ? -16.438 -5.98 -18.938 1 96.94 209 GLY B O 1
ATOM 4124 N N . ASP B 1 210 ? -14.969 -4.559 -18.125 1 97.06 210 ASP B N 1
ATOM 4125 C CA . ASP B 1 210 ? -13.836 -5.18 -18.812 1 97.06 210 ASP B CA 1
ATOM 4126 C C . ASP B 1 210 ? -13.117 -6.168 -17.891 1 97.06 210 ASP B C 1
ATOM 4128 O O . ASP B 1 210 ? -12.633 -5.793 -16.828 1 97.06 210 ASP B O 1
ATOM 4132 N N . VAL B 1 211 ? -12.922 -7.402 -18.312 1 98.56 211 VAL B N 1
ATOM 4133 C CA . VAL B 1 211 ? -12.352 -8.461 -17.5 1 98.56 211 VAL B CA 1
ATOM 4134 C C . VAL B 1 211 ? -10.852 -8.219 -17.312 1 98.56 211 VAL B C 1
ATOM 4136 O O . VAL B 1 211 ? -10.141 -7.961 -18.281 1 98.56 211 VAL B O 1
ATOM 4139 N N . GLN B 1 212 ? -10.406 -8.305 -16.109 1 98 212 GLN B N 1
ATOM 4140 C CA . GLN B 1 212 ? -8.984 -8.094 -15.859 1 98 212 GLN B CA 1
ATOM 4141 C C . GLN B 1 212 ? -8.398 -9.258 -15.062 1 98 212 GLN B C 1
ATOM 4143 O O . GLN B 1 212 ? -8.094 -10.312 -15.617 1 98 212 GLN B O 1
ATOM 4148 N N . GLU B 1 213 ? -8.273 -9.148 -13.758 1 98.56 213 GLU B N 1
ATOM 4149 C CA . GLU B 1 213 ? -7.66 -10.156 -12.898 1 98.56 213 GLU B CA 1
ATOM 4150 C C . GLU B 1 213 ? -8.352 -10.211 -11.539 1 98.56 213 GLU B C 1
ATOM 4152 O O . GLU B 1 213 ? -9.203 -9.383 -11.234 1 98.56 213 GLU B O 1
ATOM 4157 N N . THR B 1 214 ? -8.039 -11.25 -10.773 1 98.31 214 THR B N 1
ATOM 4158 C CA . THR B 1 214 ? -8.547 -11.352 -9.414 1 98.31 214 THR B CA 1
ATOM 4159 C C . THR B 1 214 ? -7.641 -10.602 -8.438 1 98.31 214 THR B C 1
ATOM 4161 O O . THR B 1 214 ? -6.656 -9.984 -8.852 1 98.31 214 THR B O 1
ATOM 4164 N N . GLY B 1 215 ? -8.008 -10.648 -7.164 1 95.88 215 GLY B N 1
ATOM 4165 C CA . GLY B 1 215 ? -7.215 -10 -6.137 1 95.88 215 GLY B CA 1
ATOM 4166 C C . GLY B 1 215 ? -5.797 -10.531 -6.055 1 95.88 215 GLY B C 1
ATOM 4167 O O . GLY B 1 215 ? -4.879 -9.805 -5.656 1 95.88 215 GLY B O 1
ATOM 4168 N N . ALA B 1 216 ? -5.609 -11.797 -6.504 1 94.88 216 ALA B N 1
ATOM 4169 C CA . ALA B 1 216 ? -4.301 -12.383 -6.234 1 94.88 216 ALA B CA 1
ATOM 4170 C C . ALA B 1 216 ? -3.822 -13.219 -7.418 1 94.88 216 ALA B C 1
ATOM 4172 O O . ALA B 1 216 ? -2.799 -13.906 -7.328 1 94.88 216 ALA B O 1
ATOM 4173 N N . SER B 1 217 ? -4.57 -13.227 -8.562 1 97.94 217 SER B N 1
ATOM 4174 C CA . SER B 1 217 ? -4.211 -14.078 -9.695 1 97.94 217 SER B CA 1
ATOM 4175 C C . SER B 1 217 ? -4.652 -13.461 -11.016 1 97.94 217 SER B C 1
ATOM 4177 O O . SER B 1 217 ? -5.574 -12.641 -11.047 1 97.94 217 SER B O 1
ATOM 4179 N N . ASN B 1 218 ? -3.99 -13.906 -12.062 1 98.69 218 ASN B N 1
ATOM 4180 C CA . ASN B 1 218 ? -4.48 -13.594 -13.406 1 98.69 218 ASN B CA 1
ATOM 4181 C C . ASN B 1 218 ? -5.656 -14.492 -13.789 1 98.69 218 ASN B C 1
ATOM 4183 O O . ASN B 1 218 ? -5.93 -15.484 -13.117 1 98.69 218 ASN B O 1
ATOM 4187 N N . PHE B 1 219 ? -6.379 -14.047 -14.789 1 98.88 219 PHE B N 1
ATOM 4188 C CA . PHE B 1 219 ? -7.586 -14.734 -15.234 1 98.88 219 PHE B CA 1
ATOM 4189 C C . PHE B 1 219 ? -7.527 -15.023 -16.719 1 98.88 219 PHE B C 1
ATOM 4191 O O . PHE B 1 219 ? -7.07 -14.18 -17.5 1 98.88 219 PHE B O 1
ATOM 4198 N N . ALA B 1 220 ? -8.016 -16.188 -17.141 1 98.88 220 ALA B N 1
ATOM 4199 C CA . ALA B 1 220 ? -8.188 -16.516 -18.547 1 98.88 220 ALA B CA 1
ATOM 4200 C C . ALA B 1 2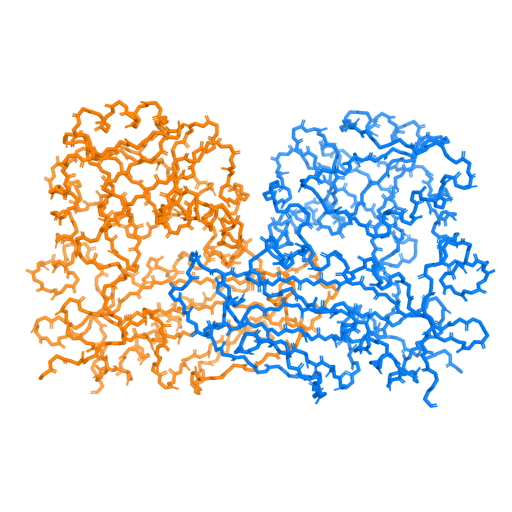20 ? -9.461 -17.328 -18.781 1 98.88 220 ALA B C 1
ATOM 4202 O O . ALA B 1 220 ? -9.828 -18.156 -17.938 1 98.88 220 ALA B O 1
ATOM 4203 N N . LEU B 1 221 ? -10.117 -17.047 -19.875 1 98.81 221 LEU B N 1
ATOM 4204 C CA . LEU B 1 221 ? -11.289 -17.781 -20.344 1 98.81 221 LEU B CA 1
ATOM 4205 C C . LEU B 1 221 ? -10.898 -18.812 -21.406 1 98.81 221 LEU B C 1
ATOM 4207 O O . LEU B 1 221 ? -10.133 -18.5 -22.312 1 98.81 221 LEU B O 1
ATOM 4211 N N . ILE B 1 222 ? -11.266 -20.031 -21.234 1 98.75 222 ILE B N 1
ATOM 4212 C CA . ILE B 1 222 ? -11.078 -21.094 -22.234 1 98.75 222 ILE B CA 1
ATOM 4213 C C . ILE B 1 222 ? -12.406 -21.359 -22.938 1 98.75 222 ILE B C 1
ATOM 4215 O O . ILE B 1 222 ? -13.297 -22 -22.375 1 98.75 222 ILE B O 1
ATOM 4219 N N . ASN B 1 223 ? -12.562 -20.906 -24.094 1 98.25 223 ASN B N 1
ATOM 4220 C CA . ASN B 1 223 ? -13.75 -21.047 -24.922 1 98.25 223 ASN B CA 1
ATOM 4221 C C . ASN B 1 223 ? -13.469 -21.891 -26.172 1 98.25 223 ASN B C 1
ATOM 4223 O O . ASN B 1 223 ? -13.047 -21.359 -27.188 1 98.25 223 ASN B O 1
ATOM 4227 N N . GLY B 1 224 ? -13.852 -23.188 -26.062 1 96.25 224 GLY B N 1
ATOM 4228 C CA . GLY B 1 224 ? -13.414 -24.109 -27.094 1 96.25 224 GLY B CA 1
ATOM 4229 C C . GLY B 1 224 ? -11.898 -24.234 -27.172 1 96.25 224 GLY B C 1
ATOM 4230 O O . GLY B 1 224 ? -11.242 -24.516 -26.172 1 96.25 224 GLY B O 1
ATOM 4231 N N . ASN B 1 225 ? -11.391 -24 -28.344 1 97.25 225 ASN B N 1
ATOM 4232 C CA . ASN B 1 225 ? -9.945 -24.109 -28.531 1 97.25 225 ASN B CA 1
ATOM 4233 C C . ASN B 1 225 ? -9.258 -22.75 -28.391 1 97.25 225 ASN B C 1
ATOM 4235 O O . ASN B 1 225 ? -8.086 -22.609 -28.734 1 97.25 225 ASN B O 1
ATOM 4239 N N . GLU B 1 226 ? -9.953 -21.797 -27.844 1 98.69 226 GLU B N 1
ATOM 4240 C CA . GLU B 1 226 ? -9.391 -20.469 -27.656 1 98.69 226 GLU B CA 1
ATOM 4241 C C . GLU B 1 226 ? -9.227 -20.125 -26.188 1 98.69 226 GLU B C 1
ATOM 4243 O O . GLU B 1 226 ? -10.117 -20.375 -25.375 1 98.69 226 GLU B O 1
ATOM 4248 N N . ILE B 1 227 ? -8.062 -19.641 -25.891 1 98.81 227 ILE B N 1
ATOM 4249 C CA . ILE B 1 227 ? -7.82 -19.078 -24.562 1 98.81 227 ILE B CA 1
ATOM 4250 C C . ILE B 1 227 ? -7.754 -17.547 -24.672 1 98.81 227 ILE B C 1
ATOM 4252 O O . ILE B 1 227 ? -6.898 -17 -25.359 1 98.81 227 ILE B O 1
ATOM 4256 N N . ILE B 1 228 ? -8.68 -16.891 -23.984 1 98.88 228 ILE B N 1
ATOM 4257 C CA . ILE B 1 228 ? -8.805 -15.445 -24.047 1 98.88 228 ILE B CA 1
ATOM 4258 C C . ILE B 1 228 ? -8.375 -14.844 -22.703 1 98.88 228 ILE B C 1
ATOM 4260 O O . ILE B 1 228 ? -8.805 -15.297 -21.641 1 98.88 228 ILE B O 1
ATOM 4264 N N . THR B 1 229 ? -7.445 -13.914 -22.719 1 98.75 229 THR B N 1
ATOM 4265 C CA . THR B 1 229 ? -7.035 -13.148 -21.547 1 98.75 229 THR B CA 1
ATOM 4266 C C . THR B 1 229 ? -6.688 -11.719 -21.922 1 98.75 229 THR B C 1
ATOM 4268 O O . THR B 1 229 ? -6.469 -11.414 -23.094 1 98.75 229 THR B O 1
ATOM 4271 N N . LYS B 1 230 ? -6.723 -10.852 -21.016 1 97.88 230 LYS B N 1
ATOM 4272 C CA . LYS B 1 230 ? -6.441 -9.445 -21.25 1 97.88 230 LYS B CA 1
ATOM 4273 C C . LYS B 1 230 ? -5.012 -9.234 -21.734 1 97.88 230 LYS B C 1
ATOM 4275 O O . LYS B 1 230 ? -4.082 -9.883 -21.25 1 97.88 230 LYS B O 1
ATOM 4280 N N . PRO B 1 231 ? -4.816 -8.266 -22.703 1 98.06 231 PRO B N 1
ATOM 4281 C CA . PRO B 1 231 ? -3.438 -7.938 -23.078 1 98.06 231 PRO B CA 1
ATOM 4282 C C . PRO B 1 231 ? -2.666 -7.266 -21.953 1 98.06 231 PRO B C 1
ATOM 4284 O O . PRO B 1 231 ? -3.268 -6.652 -21.062 1 98.06 231 PRO B O 1
ATOM 4287 N N . LEU B 1 232 ? -1.289 -7.391 -22.016 1 97.75 232 LEU B N 1
ATOM 4288 C CA . LEU B 1 232 ? -0.448 -6.793 -20.984 1 97.75 232 LEU B CA 1
ATOM 4289 C C . LEU B 1 232 ? -0.533 -5.27 -21.031 1 97.75 232 LEU B C 1
ATOM 4291 O O . LEU B 1 232 ? -0.223 -4.656 -22.062 1 97.75 232 LEU B O 1
ATOM 4295 N N . THR B 1 233 ? -1.039 -4.652 -20.016 1 96.56 233 THR B N 1
ATOM 4296 C CA . THR B 1 233 ? -1.087 -3.213 -19.812 1 96.56 233 THR B CA 1
ATOM 4297 C C . THR B 1 233 ? -0.519 -2.85 -18.438 1 96.56 233 THR B C 1
ATOM 4299 O O . THR B 1 233 ? -0.097 -3.729 -17.688 1 96.56 233 THR B O 1
ATOM 4302 N N . GLU B 1 234 ? -0.501 -1.62 -18.109 1 95.12 234 GLU B N 1
ATOM 4303 C CA . GLU B 1 234 ? 0.029 -1.174 -16.812 1 95.12 234 GLU B CA 1
ATOM 4304 C C . GLU B 1 234 ? -0.969 -1.427 -15.695 1 95.12 234 GLU B C 1
ATOM 4306 O O . GLU B 1 234 ? -0.616 -1.353 -14.516 1 95.12 234 GLU B O 1
ATOM 4311 N N . GLU B 1 235 ? -2.178 -1.856 -16.016 1 95.31 235 GLU B N 1
ATOM 4312 C CA . GLU B 1 235 ? -3.281 -1.809 -15.055 1 95.31 235 GLU B CA 1
ATOM 4313 C C . GLU B 1 235 ? -3.391 -3.113 -14.273 1 95.31 235 GLU B C 1
ATOM 4315 O O . GLU B 1 235 ? -4.207 -3.227 -13.352 1 95.31 235 GLU B O 1
ATOM 4320 N N . PHE B 1 236 ? -2.648 -4.055 -14.625 1 96.06 236 PHE B N 1
ATOM 4321 C CA . PHE B 1 236 ? -2.703 -5.316 -13.898 1 96.06 236 PHE B CA 1
ATOM 4322 C C . PHE B 1 236 ? -1.352 -6.023 -13.93 1 96.06 236 PHE B C 1
ATOM 4324 O O . PHE B 1 236 ? -0.432 -5.578 -14.617 1 96.06 236 PHE B O 1
ATOM 4331 N N . LEU B 1 237 ? -1.206 -7.027 -13.156 1 98.12 237 LEU B N 1
ATOM 4332 C CA . LEU B 1 237 ? 0.084 -7.668 -12.93 1 98.12 237 LEU B CA 1
ATOM 4333 C C . LEU B 1 237 ? 0.459 -8.57 -14.102 1 98.12 237 LEU B C 1
ATOM 4335 O O . LEU B 1 237 ? -0.372 -9.336 -14.586 1 98.12 237 LEU B O 1
ATOM 4339 N N . HIS B 1 238 ? 1.672 -8.438 -14.602 1 98.5 238 HIS B N 1
ATOM 4340 C CA . HIS B 1 238 ? 2.201 -9.32 -15.633 1 98.5 238 HIS B CA 1
ATOM 4341 C C . HIS B 1 238 ? 2.695 -10.633 -15.039 1 98.5 238 HIS B C 1
ATOM 4343 O O . HIS B 1 238 ? 3.891 -10.789 -14.781 1 98.5 238 HIS B O 1
ATOM 4349 N N . GLY B 1 239 ? 1.826 -11.594 -14.898 1 98.56 239 GLY B N 1
ATOM 4350 C CA . GLY B 1 239 ? 2.125 -12.836 -14.203 1 98.56 239 GLY B CA 1
ATOM 4351 C C . GLY B 1 239 ? 3.109 -13.711 -14.953 1 98.56 239 GLY B C 1
ATOM 4352 O O . GLY B 1 239 ? 2.971 -13.93 -16.156 1 98.56 239 GLY B O 1
ATOM 4353 N N . VAL B 1 240 ? 4.074 -14.258 -14.242 1 98.75 240 VAL B N 1
ATOM 4354 C CA . VAL B 1 240 ? 5.043 -15.188 -14.812 1 98.75 240 VAL B CA 1
ATOM 4355 C C . VAL B 1 240 ? 4.359 -16.516 -15.133 1 98.75 240 VAL B C 1
ATOM 4357 O O . VAL B 1 240 ? 4.578 -17.094 -16.203 1 98.75 240 VAL B O 1
ATOM 4360 N N . THR B 1 241 ? 3.5 -16.984 -14.219 1 98.69 241 THR B N 1
ATOM 4361 C CA . THR B 1 241 ? 2.734 -18.203 -14.461 1 98.69 241 THR B CA 1
ATOM 4362 C C . THR B 1 241 ? 1.771 -18.016 -15.633 1 98.69 241 THR B C 1
ATOM 4364 O O . THR B 1 241 ? 1.584 -18.922 -16.438 1 98.69 241 THR B O 1
ATOM 4367 N N . ARG B 1 242 ? 1.085 -16.859 -15.664 1 98.75 242 ARG B N 1
ATOM 4368 C CA . ARG B 1 242 ? 0.249 -16.531 -16.812 1 98.75 242 ARG B CA 1
ATOM 4369 C C . ARG B 1 242 ? 1.017 -16.719 -18.125 1 98.75 242 ARG B C 1
ATOM 4371 O O . ARG B 1 242 ? 0.528 -17.375 -19.047 1 98.75 242 ARG B O 1
ATOM 4378 N N . ASP B 1 243 ? 2.213 -16.125 -18.156 1 98.75 243 ASP B N 1
ATOM 4379 C CA . ASP B 1 243 ? 3.055 -16.219 -19.344 1 98.75 243 ASP B CA 1
ATOM 4380 C C . ASP B 1 243 ? 3.367 -17.672 -19.672 1 98.75 243 ASP B C 1
ATOM 4382 O O . ASP B 1 243 ? 3.309 -18.078 -20.844 1 98.75 243 ASP B O 1
ATOM 4386 N N . SER B 1 244 ? 3.711 -18.469 -18.719 1 98.81 244 SER B N 1
ATOM 4387 C CA . SER B 1 244 ? 4.004 -19.875 -18.906 1 98.81 244 SER B CA 1
ATOM 4388 C C . SER B 1 244 ? 2.795 -20.625 -19.469 1 98.81 244 SER B C 1
ATOM 4390 O O . SER B 1 244 ? 2.924 -21.422 -20.406 1 98.81 244 SER B O 1
ATOM 4392 N N . VAL B 1 245 ? 1.651 -20.344 -18.875 1 98.56 245 VAL B N 1
ATOM 4393 C CA . VAL B 1 245 ? 0.411 -21.016 -19.266 1 98.56 245 VAL B CA 1
ATOM 4394 C C . VAL B 1 245 ? 0.092 -20.688 -20.734 1 98.56 245 VAL B C 1
ATOM 4396 O O . VAL B 1 245 ? -0.253 -21.594 -21.5 1 98.56 245 VAL B O 1
ATOM 4399 N N . LEU B 1 246 ? 0.193 -19.453 -21.094 1 98.75 246 LEU B N 1
ATOM 4400 C CA . LEU B 1 246 ? -0.122 -19.047 -22.469 1 98.75 246 LEU B CA 1
ATOM 4401 C C . LEU B 1 246 ? 0.83 -19.719 -23.453 1 98.75 246 LEU B C 1
ATOM 4403 O O . LEU B 1 246 ? 0.411 -20.141 -24.531 1 98.75 246 LEU B O 1
ATOM 4407 N N . ARG B 1 247 ? 2.1 -19.812 -23.094 1 98.5 247 ARG B N 1
ATOM 4408 C CA . ARG B 1 247 ? 3.082 -20.453 -23.953 1 98.5 247 ARG B CA 1
ATOM 4409 C C . ARG B 1 247 ? 2.793 -21.938 -24.109 1 98.5 247 ARG B C 1
ATOM 4411 O O . ARG B 1 247 ? 2.77 -22.469 -25.234 1 98.5 247 ARG B O 1
ATOM 4418 N N . VAL B 1 248 ? 2.596 -22.609 -23.031 1 98.25 248 VAL B N 1
ATOM 4419 C CA . VAL B 1 248 ? 2.314 -24.047 -23.031 1 98.25 248 VAL B CA 1
ATOM 4420 C C . VAL B 1 248 ? 1.006 -24.312 -23.781 1 98.25 248 VAL B C 1
ATOM 4422 O O . VAL B 1 248 ? 0.903 -25.266 -24.547 1 98.25 248 VAL B O 1
ATOM 4425 N N . ALA B 1 249 ? -0.009 -23.469 -23.531 1 98.12 249 ALA B N 1
ATOM 4426 C CA . ALA B 1 249 ? -1.301 -23.625 -24.188 1 98.12 249 ALA B CA 1
ATOM 4427 C C . ALA B 1 249 ? -1.153 -23.531 -25.703 1 98.12 249 ALA B C 1
ATOM 4429 O O . ALA B 1 249 ? -1.763 -24.297 -26.438 1 98.12 249 ALA B O 1
ATOM 4430 N N . ALA B 1 250 ? -0.388 -22.562 -26.156 1 98.44 250 ALA B N 1
ATOM 4431 C CA . ALA B 1 250 ? -0.134 -22.438 -27.578 1 98.44 250 ALA B CA 1
ATOM 4432 C C . ALA B 1 250 ? 0.481 -23.703 -28.156 1 98.44 250 ALA B C 1
ATOM 4434 O O . ALA B 1 250 ? 0.082 -24.172 -29.219 1 98.44 250 ALA B O 1
ATOM 4435 N N . ASP B 1 251 ? 1.406 -24.234 -27.469 1 97.5 251 ASP B N 1
ATOM 4436 C CA . ASP B 1 251 ? 2.08 -25.453 -27.906 1 97.5 251 ASP B CA 1
ATOM 4437 C C . ASP B 1 251 ? 1.124 -26.641 -27.906 1 97.5 251 ASP B C 1
ATOM 4439 O O . ASP B 1 251 ? 1.306 -27.594 -28.656 1 97.5 251 ASP B O 1
ATOM 4443 N N . LEU B 1 252 ? 0.118 -26.594 -27.047 1 97.31 252 LEU B N 1
ATOM 4444 C CA . LEU B 1 252 ? -0.884 -27.656 -26.969 1 97.31 252 LEU B CA 1
ATOM 4445 C C . LEU B 1 252 ? -1.936 -27.484 -28.062 1 97.31 252 LEU B C 1
ATOM 4447 O O . LEU B 1 252 ? -2.84 -28.312 -28.188 1 97.31 252 LEU B O 1
ATOM 4451 N N . GLY B 1 253 ? -1.881 -26.375 -28.812 1 97.81 253 GLY B N 1
ATOM 4452 C CA . GLY B 1 253 ? -2.746 -26.219 -29.969 1 97.81 253 GLY B CA 1
ATOM 4453 C C . GLY B 1 253 ? -3.834 -25.172 -29.766 1 97.81 253 GLY B C 1
ATOM 4454 O O . GLY B 1 253 ? -4.652 -24.953 -30.656 1 97.81 253 GLY B O 1
ATOM 4455 N N . TYR B 1 254 ? -3.869 -24.578 -28.609 1 98.62 254 TYR B N 1
ATOM 4456 C CA . TYR B 1 254 ? -4.867 -23.547 -28.375 1 98.62 254 TYR B CA 1
ATOM 4457 C C . TYR B 1 254 ? -4.531 -22.281 -29.141 1 98.62 254 TYR B C 1
ATOM 4459 O O . TYR B 1 254 ? -3.359 -21.922 -29.297 1 98.62 254 TYR B O 1
ATOM 4467 N N . LYS B 1 255 ? -5.574 -21.609 -29.609 1 98.81 255 LYS B N 1
ATOM 4468 C CA . LYS B 1 255 ? -5.422 -20.219 -30.031 1 98.81 255 LYS B CA 1
ATOM 4469 C C . LYS B 1 255 ? -5.379 -19.281 -28.828 1 98.81 255 LYS B C 1
ATOM 4471 O O . LYS B 1 255 ? -6.359 -19.172 -28.094 1 98.81 255 LYS B O 1
ATOM 4476 N N . VAL B 1 256 ? -4.266 -18.656 -28.625 1 98.75 256 VAL B N 1
ATOM 4477 C CA . VAL B 1 256 ? -4.133 -17.703 -27.531 1 98.75 256 VAL B CA 1
ATOM 4478 C C . VAL B 1 256 ? -4.527 -16.312 -28.016 1 98.75 256 VAL B C 1
ATOM 4480 O O . VAL B 1 256 ? -3.953 -15.789 -28.969 1 98.75 256 VAL B O 1
ATOM 4483 N N . SER B 1 257 ? -5.508 -15.719 -27.391 1 98.81 257 SER B N 1
ATOM 4484 C CA . SER B 1 257 ? -6.004 -14.383 -27.719 1 98.81 257 SER B CA 1
ATOM 4485 C C . SER B 1 257 ? -5.824 -13.422 -26.562 1 98.81 257 SER B C 1
ATOM 4487 O O . SER B 1 257 ? -6.613 -13.43 -25.609 1 98.81 257 SER B O 1
ATOM 4489 N N . GLU B 1 258 ? -4.77 -12.578 -26.656 1 98.62 258 GLU B N 1
ATOM 4490 C CA . GLU B 1 258 ? -4.629 -11.477 -25.719 1 98.62 258 GLU B CA 1
ATOM 4491 C C . GLU B 1 258 ? -5.391 -10.242 -26.188 1 98.62 258 GLU B C 1
ATOM 4493 O O . GLU B 1 258 ? -4.832 -9.391 -26.875 1 98.62 258 GLU B O 1
ATOM 4498 N N . ARG B 1 259 ? -6.582 -10.133 -25.766 1 98.44 259 ARG B N 1
ATOM 4499 C CA . ARG B 1 259 ? -7.477 -9.047 -26.156 1 98.44 259 ARG B CA 1
ATOM 4500 C C . ARG B 1 259 ? -8.453 -8.703 -25.047 1 98.44 259 ARG B C 1
ATOM 4502 O O . ARG B 1 259 ? -8.711 -9.523 -24.156 1 98.44 259 ARG B O 1
ATOM 4509 N N . ASN B 1 260 ? -8.977 -7.551 -25.203 1 98.06 260 ASN B N 1
ATOM 4510 C CA . ASN B 1 260 ? -10.031 -7.184 -24.25 1 98.06 260 ASN B CA 1
ATOM 4511 C C . ASN B 1 260 ? -11.312 -7.98 -24.5 1 98.06 260 ASN B C 1
ATOM 4513 O O . ASN B 1 260 ? -11.625 -8.312 -25.641 1 98.06 260 ASN B O 1
ATOM 4517 N N . PHE B 1 261 ? -11.984 -8.336 -23.453 1 98.5 261 PHE B N 1
ATOM 4518 C CA . PHE B 1 261 ? -13.312 -8.93 -23.531 1 98.5 261 PHE B CA 1
ATOM 4519 C C . PHE B 1 261 ? -14.156 -8.531 -22.328 1 98.5 261 PHE B C 1
ATOM 4521 O O . PHE B 1 261 ? -13.617 -8.148 -21.281 1 98.5 261 PHE B O 1
ATOM 4528 N N . THR B 1 262 ? -15.5 -8.594 -22.469 1 98.56 262 THR B N 1
ATOM 4529 C CA . THR B 1 262 ? -16.422 -8.016 -21.5 1 98.56 262 THR B CA 1
ATOM 4530 C C . THR B 1 262 ? -17 -9.102 -20.594 1 98.56 262 THR B C 1
ATOM 4532 O O . THR B 1 262 ? -16.922 -10.289 -20.906 1 98.56 262 THR B O 1
ATOM 4535 N N . VAL B 1 263 ? -17.578 -8.641 -19.5 1 98.75 263 VAL B N 1
ATOM 4536 C CA . VAL B 1 263 ? -18.297 -9.523 -18.594 1 98.75 263 VAL B CA 1
ATOM 4537 C C . VAL B 1 263 ? -19.453 -10.203 -19.344 1 98.75 263 VAL B C 1
ATOM 4539 O O . VAL B 1 263 ? -19.766 -11.367 -19.094 1 98.75 263 VAL B O 1
ATOM 4542 N N . ALA B 1 264 ? -20.062 -9.461 -20.25 1 98.25 264 ALA B N 1
ATOM 4543 C CA . ALA B 1 264 ? -21.125 -10.039 -21.047 1 98.25 264 ALA B CA 1
ATOM 4544 C C . ALA B 1 264 ? -20.625 -11.203 -21.891 1 98.25 264 ALA B C 1
ATOM 4546 O O . ALA B 1 264 ? -21.281 -12.242 -22 1 98.25 264 ALA B O 1
ATOM 4547 N N . GLU B 1 265 ? -19.516 -11.016 -22.547 1 98.56 265 GLU B N 1
ATOM 4548 C CA . GLU B 1 265 ? -18.891 -12.094 -23.312 1 98.56 265 GLU B CA 1
ATOM 4549 C C . GLU B 1 265 ? -18.531 -13.273 -22.406 1 98.56 265 GLU B C 1
ATOM 4551 O O . GLU B 1 265 ? -18.75 -14.43 -22.766 1 98.56 265 GLU B O 1
ATOM 4556 N N . LEU B 1 266 ? -18 -13.008 -21.234 1 98.75 266 LEU B N 1
ATOM 4557 C CA . LEU B 1 266 ? -17.656 -14.023 -20.25 1 98.75 266 LEU B CA 1
ATOM 4558 C C . LEU B 1 266 ? -18.891 -14.828 -19.844 1 98.75 266 LEU B C 1
ATOM 4560 O O . LEU B 1 266 ? -18.844 -16.062 -19.812 1 98.75 266 LEU B O 1
ATOM 4564 N N . GLN B 1 267 ? -19.922 -14.109 -19.531 1 98.44 267 GLN B N 1
ATOM 4565 C CA . GLN B 1 267 ? -21.156 -14.766 -19.109 1 98.44 267 GLN B CA 1
ATOM 4566 C C . GLN B 1 267 ? -21.703 -15.68 -20.188 1 98.44 267 GLN B C 1
ATOM 4568 O O . GLN B 1 267 ? -22.062 -16.828 -19.922 1 98.44 267 GLN B O 1
ATOM 4573 N N . ALA B 1 268 ? -21.797 -15.18 -21.359 1 98.38 268 ALA B N 1
ATOM 4574 C CA . ALA B 1 268 ? -22.312 -15.969 -22.484 1 98.38 268 ALA B CA 1
ATOM 4575 C C . ALA B 1 268 ? -21.469 -17.219 -22.703 1 98.38 268 ALA B C 1
ATOM 4577 O O . ALA B 1 268 ? -22.016 -18.312 -22.922 1 98.38 268 ALA B O 1
ATOM 4578 N N . ALA B 1 269 ? -20.188 -17.078 -22.688 1 98.5 269 ALA B N 1
ATOM 4579 C CA . ALA B 1 269 ? -19.297 -18.203 -22.891 1 98.5 269 ALA B CA 1
ATOM 4580 C C . ALA B 1 269 ? -19.469 -19.234 -21.766 1 98.5 269 ALA B C 1
ATOM 4582 O O . ALA B 1 269 ? -19.5 -20.438 -22.031 1 98.5 269 ALA B O 1
ATOM 4583 N N . ALA B 1 270 ? -19.5 -18.734 -20.547 1 97.94 270 ALA B N 1
ATOM 4584 C CA . ALA B 1 270 ? -19.672 -19.625 -19.391 1 97.94 270 ALA B CA 1
ATOM 4585 C C . ALA B 1 270 ? -20.969 -20.438 -19.516 1 97.94 270 ALA B C 1
ATOM 4587 O O . ALA B 1 270 ? -20.969 -21.625 -19.234 1 97.94 270 ALA B O 1
ATOM 4588 N N . GLU B 1 271 ? -22.016 -19.812 -19.953 1 97.31 271 GLU B N 1
ATOM 4589 C CA . GLU B 1 271 ? -23.312 -20.469 -20.109 1 97.31 271 GLU B CA 1
ATOM 4590 C C . GLU B 1 271 ? -23.297 -21.453 -21.266 1 97.31 271 GLU B C 1
ATOM 4592 O O . GLU B 1 271 ? -24.125 -22.375 -21.312 1 97.31 271 GLU B O 1
ATOM 4597 N N . ASN B 1 272 ? -22.375 -21.266 -22.125 1 97.38 272 ASN B N 1
ATOM 4598 C CA . ASN B 1 272 ? -22.297 -22.125 -23.281 1 97.38 272 ASN B CA 1
ATOM 4599 C C . ASN B 1 272 ? -21.188 -23.156 -23.156 1 97.38 272 ASN B C 1
ATOM 4601 O O . ASN B 1 272 ? -20.656 -23.641 -24.172 1 97.38 272 ASN B O 1
ATOM 4605 N N . GLY B 1 273 ? -20.625 -23.375 -21.953 1 96.88 273 GLY B N 1
ATOM 4606 C CA . GLY B 1 273 ? -19.781 -24.516 -21.688 1 96.88 273 GLY B CA 1
ATOM 4607 C C . GLY B 1 273 ? -18.297 -24.156 -21.609 1 96.88 273 GLY B C 1
ATOM 4608 O O . GLY B 1 273 ? -17.453 -25.031 -21.516 1 96.88 273 GLY B O 1
ATOM 4609 N N . ALA B 1 274 ? -17.969 -22.891 -21.625 1 98.44 274 ALA B N 1
ATOM 4610 C CA . ALA B 1 274 ? -16.578 -22.469 -21.5 1 98.44 274 ALA B CA 1
ATOM 4611 C C . ALA B 1 274 ? -16.031 -22.797 -20.109 1 98.44 274 ALA B C 1
ATOM 4613 O O . ALA B 1 274 ? -16.797 -23 -19.172 1 98.44 274 ALA B O 1
ATOM 4614 N N . GLU B 1 275 ? -14.695 -22.938 -20 1 98.62 275 GLU B N 1
ATOM 4615 C CA . GLU B 1 275 ? -13.969 -23 -18.734 1 98.62 275 GLU B CA 1
ATOM 4616 C C . GLU B 1 275 ? -13.273 -21.688 -18.422 1 98.62 275 GLU B C 1
ATOM 4618 O O . GLU B 1 275 ? -13.203 -20.797 -19.281 1 98.62 275 GLU B O 1
ATOM 4623 N N . ALA B 1 276 ? -12.922 -21.516 -17.266 1 98.75 276 ALA B N 1
ATOM 4624 C CA . ALA B 1 276 ? -12.086 -20.391 -16.828 1 98.75 276 ALA B CA 1
ATOM 4625 C C . ALA B 1 276 ? -11.016 -20.859 -15.844 1 98.75 276 ALA B C 1
ATOM 4627 O O . ALA B 1 276 ? -11.219 -21.844 -15.125 1 98.75 276 ALA B O 1
ATOM 4628 N N . ILE B 1 277 ? -9.898 -20.172 -15.898 1 98.5 277 ILE B N 1
ATOM 4629 C CA . ILE B 1 277 ? -8.805 -20.562 -15.008 1 98.5 277 ILE B CA 1
ATOM 4630 C C . ILE B 1 277 ? -8.18 -19.312 -14.391 1 98.5 277 ILE B C 1
ATOM 4632 O O . ILE B 1 277 ? -8.18 -18.234 -15 1 98.5 277 ILE B O 1
ATOM 4636 N N . LEU B 1 278 ? -7.695 -19.469 -13.188 1 98.25 278 LEU B N 1
ATOM 4637 C CA . LEU B 1 278 ? -6.785 -18.547 -12.539 1 98.25 278 LEU B CA 1
ATOM 4638 C C . LEU B 1 278 ? -5.344 -19.031 -12.633 1 98.25 278 LEU B C 1
ATOM 4640 O O . LEU B 1 278 ? -5.086 -20.234 -12.562 1 98.25 278 LEU B O 1
ATOM 4644 N N . THR B 1 279 ? -4.43 -18.125 -12.859 1 98.38 279 THR B N 1
ATOM 4645 C CA . THR B 1 279 ? -3.016 -18.469 -12.906 1 98.38 279 THR B CA 1
ATOM 4646 C C . THR B 1 279 ? -2.217 -17.672 -11.883 1 98.38 279 THR B C 1
ATOM 4648 O O . THR B 1 279 ? -2.432 -16.469 -11.734 1 98.38 279 THR B O 1
ATOM 4651 N N . GLY B 1 280 ? -1.362 -18.266 -11.148 1 97.5 280 GLY B N 1
ATOM 4652 C CA . GLY B 1 280 ? -0.463 -17.734 -10.133 1 97.5 280 GLY B CA 1
ATOM 4653 C C . GLY B 1 280 ? 0.5 -18.766 -9.586 1 97.5 280 GLY B C 1
ATOM 4654 O O . GLY B 1 280 ? 0.221 -19.969 -9.625 1 97.5 280 GLY B O 1
ATOM 4655 N N . THR B 1 281 ? 1.544 -18.297 -9 1 97.31 281 THR B N 1
ATOM 4656 C CA . THR B 1 281 ? 2.627 -19.172 -8.57 1 97.31 281 THR B CA 1
ATOM 4657 C C . THR B 1 281 ? 2.143 -20.141 -7.492 1 97.31 281 THR B C 1
ATOM 4659 O O . THR B 1 281 ? 2.416 -21.344 -7.562 1 97.31 281 THR B O 1
ATOM 4662 N N . ALA B 1 282 ? 1.387 -19.672 -6.52 1 93.94 282 ALA B N 1
ATOM 4663 C CA . ALA B 1 282 ? 0.989 -20.5 -5.383 1 93.94 282 ALA B CA 1
ATOM 4664 C C . ALA B 1 282 ? 0.145 -21.688 -5.836 1 93.94 282 ALA B C 1
ATOM 4666 O O . ALA B 1 282 ? 0.432 -22.828 -5.48 1 93.94 282 ALA B O 1
ATOM 4667 N N . ALA B 1 283 ? -0.787 -21.469 -6.742 1 92.38 283 ALA B N 1
ATOM 4668 C CA . ALA B 1 283 ? -1.709 -22.516 -7.164 1 92.38 283 ALA B CA 1
ATOM 4669 C C . ALA B 1 283 ? -1.395 -22.984 -8.578 1 92.38 283 ALA B C 1
ATOM 4671 O O . ALA B 1 283 ? -1.965 -23.969 -9.055 1 92.38 283 ALA B O 1
ATOM 4672 N N . VAL B 1 284 ? -0.492 -22.422 -9.242 1 95.81 284 VAL B N 1
ATOM 4673 C CA . VAL B 1 284 ? -0.107 -22.656 -10.625 1 95.81 284 VAL B CA 1
ATOM 4674 C C . VAL B 1 284 ? -1.29 -22.359 -11.547 1 95.81 284 VAL B C 1
ATOM 4676 O O . VAL B 1 284 ? -1.401 -21.266 -12.094 1 95.81 284 VAL B O 1
ATOM 4679 N N . VAL B 1 285 ? -2.266 -23.281 -11.625 1 97 285 VAL B N 1
ATOM 4680 C CA . VAL B 1 285 ? -3.523 -23.094 -12.336 1 97 285 VAL B CA 1
ATOM 4681 C C . VAL B 1 285 ? -4.688 -23.562 -11.469 1 97 285 VAL B C 1
ATOM 4683 O O . VAL B 1 285 ? -4.68 -24.703 -10.977 1 97 285 VAL B O 1
ATOM 4686 N N . SER B 1 286 ? -5.621 -22.703 -11.227 1 96.62 286 SER B N 1
ATOM 4687 C CA . SER B 1 286 ? -6.84 -23.047 -10.516 1 96.62 286 SER B CA 1
ATOM 4688 C C . SER B 1 286 ? -8.062 -22.953 -11.422 1 96.62 286 SER B C 1
ATOM 4690 O O . SER B 1 286 ? -8.469 -21.844 -11.805 1 96.62 286 SER B O 1
ATOM 4692 N N . PRO B 1 287 ? -8.656 -24.094 -11.75 1 97.31 287 PRO B N 1
ATOM 4693 C CA . PRO B 1 287 ? -9.891 -24.016 -12.531 1 97.31 287 PRO B CA 1
ATOM 4694 C C . PRO B 1 287 ? -11.039 -23.375 -11.758 1 97.31 287 PRO B C 1
ATOM 4696 O O . PRO B 1 287 ? -11.234 -23.656 -10.578 1 97.31 287 PRO B O 1
ATOM 4699 N N . VAL B 1 288 ? -11.719 -22.484 -12.422 1 98.38 288 VAL B N 1
ATOM 4700 C CA . VAL B 1 288 ? -12.875 -21.812 -11.828 1 98.38 288 VAL B CA 1
ATOM 4701 C C . VAL B 1 288 ? -14.102 -22.719 -11.938 1 98.38 288 VAL B C 1
ATOM 4703 O O . VAL B 1 288 ? -14.359 -23.312 -12.984 1 98.38 288 VAL B O 1
ATOM 4706 N N . THR B 1 289 ? -14.852 -22.812 -10.828 1 98.31 289 THR B N 1
ATOM 4707 C CA . THR B 1 289 ? -15.984 -23.734 -10.828 1 98.31 289 THR B CA 1
ATOM 4708 C C . THR B 1 289 ? -17.297 -22.969 -10.992 1 98.31 289 THR B C 1
ATOM 4710 O O . THR B 1 289 ? -18.297 -23.516 -11.43 1 98.31 289 THR B O 1
ATOM 4713 N N . SER B 1 290 ? -17.312 -21.719 -10.594 1 98.44 290 SER B N 1
ATOM 4714 C CA . SER B 1 290 ? -18.531 -20.938 -10.766 1 98.44 290 SER B CA 1
ATOM 4715 C C . SER B 1 290 ? -18.234 -19.438 -10.711 1 98.44 290 SER B C 1
ATOM 4717 O O . SER B 1 290 ? -17.188 -19.031 -10.211 1 98.44 290 SER B O 1
ATOM 4719 N N . LEU B 1 291 ? -19.109 -18.672 -11.305 1 98.81 291 LEU B N 1
ATOM 4720 C CA . LEU B 1 291 ? -19.078 -17.219 -11.336 1 98.81 291 LEU B CA 1
ATOM 4721 C C . LEU B 1 291 ? -20.359 -16.641 -10.758 1 98.81 291 LEU B C 1
ATOM 4723 O O . LEU B 1 291 ? -21.453 -17.125 -11.047 1 98.81 291 LEU B O 1
ATOM 4727 N N . VAL B 1 292 ? -20.234 -15.672 -9.859 1 98.75 292 VAL B N 1
ATOM 4728 C CA . VAL B 1 292 ? -21.391 -14.891 -9.43 1 98.75 292 VAL B CA 1
ATOM 4729 C C . VAL B 1 292 ? -21.438 -13.578 -10.195 1 98.75 292 VAL B C 1
ATOM 4731 O O . VAL B 1 292 ? -20.578 -12.703 -10 1 98.75 292 VAL B O 1
ATOM 4734 N N . ILE B 1 293 ? -22.391 -13.438 -11.07 1 98.12 293 ILE B N 1
ATOM 4735 C CA . ILE B 1 293 ? -22.578 -12.242 -11.891 1 98.12 293 ILE B CA 1
ATOM 4736 C C . ILE B 1 293 ? -23.953 -11.633 -11.602 1 98.12 293 ILE B C 1
ATOM 4738 O O . ILE B 1 293 ? -24.984 -12.281 -11.805 1 98.12 293 ILE B O 1
ATOM 4742 N N . ASN B 1 294 ? -23.938 -10.414 -11.102 1 95.31 294 ASN B N 1
ATOM 4743 C CA . ASN B 1 294 ? -25.188 -9.727 -10.758 1 95.31 294 ASN B CA 1
ATOM 4744 C C . ASN B 1 294 ? -26.047 -10.562 -9.828 1 95.31 294 ASN B C 1
ATOM 4746 O O . ASN B 1 294 ? -27.25 -10.727 -10.07 1 95.31 294 ASN B O 1
ATOM 4750 N N . GLY B 1 295 ? -25.422 -11.172 -8.883 1 95.62 295 GLY B N 1
ATOM 4751 C CA . GLY B 1 295 ? -26.125 -11.898 -7.84 1 95.62 295 GLY B CA 1
ATOM 4752 C C . GLY B 1 295 ? -26.516 -13.305 -8.258 1 95.62 295 GLY B C 1
ATOM 4753 O O . GLY B 1 295 ? -27.047 -14.07 -7.449 1 95.62 295 GLY B O 1
ATOM 4754 N N . LYS B 1 296 ? -26.266 -13.68 -9.469 1 96.88 296 LYS B N 1
ATOM 4755 C CA . LYS B 1 296 ? -26.625 -15 -9.969 1 96.88 296 LYS B CA 1
ATOM 4756 C C . LYS B 1 296 ? -25.375 -15.875 -10.141 1 96.88 296 LYS B C 1
ATOM 4758 O O . LYS B 1 296 ? -24.391 -15.445 -10.734 1 96.88 296 LYS B O 1
ATOM 4763 N N . GLU B 1 297 ? -25.484 -17.047 -9.656 1 97.88 297 GLU B N 1
ATOM 4764 C CA . GLU B 1 297 ? -24.375 -17.984 -9.773 1 97.88 297 GLU B CA 1
ATOM 4765 C C . GLU B 1 297 ? -24.469 -18.797 -11.062 1 97.88 297 GLU B C 1
ATOM 4767 O O . GLU B 1 297 ? -25.5 -19.375 -11.352 1 97.88 297 GLU B O 1
ATOM 4772 N N . ILE B 1 298 ? -23.453 -18.797 -11.828 1 98.31 298 ILE B N 1
ATOM 4773 C CA . ILE B 1 298 ? -23.312 -19.578 -13.047 1 98.31 298 ILE B CA 1
ATOM 4774 C C . ILE B 1 298 ? -22.234 -20.656 -12.844 1 98.31 298 ILE B C 1
ATOM 4776 O O . ILE B 1 298 ? -21.062 -20.344 -12.633 1 98.31 298 ILE B O 1
ATOM 4780 N N . VAL B 1 299 ? -22.625 -21.875 -12.938 1 98 299 VAL B N 1
ATOM 4781 C CA . VAL B 1 299 ? -21.703 -22.984 -12.75 1 98 299 VAL B CA 1
ATOM 4782 C C . VAL B 1 299 ? -21.031 -23.328 -14.07 1 98 299 VAL B C 1
ATOM 4784 O O . VAL B 1 299 ? -21.688 -23.469 -15.102 1 98 299 VAL B O 1
ATOM 4787 N N . LEU B 1 300 ? -19.719 -23.375 -14.078 1 97.56 300 LEU B N 1
ATOM 4788 C CA . LEU B 1 300 ? -18.984 -23.812 -15.25 1 97.56 300 LEU B CA 1
ATOM 4789 C C . LEU B 1 300 ? -19 -25.344 -15.359 1 97.56 300 LEU B C 1
ATOM 4791 O O . LEU B 1 300 ? -18.75 -26.031 -14.375 1 97.56 300 LEU B O 1
ATOM 4795 N N . GLN B 1 301 ? -19.219 -25.844 -16.484 1 92.5 301 GLN B N 1
ATOM 4796 C CA . GLN B 1 301 ? -19.609 -27.234 -16.672 1 92.5 301 GLN B CA 1
ATOM 4797 C C . GLN B 1 301 ? -18.391 -28.156 -16.688 1 92.5 301 GLN B C 1
ATOM 4799 O O . GLN B 1 301 ? -18.516 -29.359 -16.5 1 92.5 301 GLN B O 1
ATOM 4804 N N . SER B 1 302 ? -17.25 -27.609 -16.953 1 94.62 302 SER B N 1
ATOM 4805 C CA . SER B 1 302 ? -16.078 -28.453 -17.062 1 94.62 302 SER B CA 1
ATOM 4806 C C . SER B 1 302 ? -14.828 -27.734 -16.562 1 94.62 302 SER B C 1
ATOM 4808 O O . SER B 1 302 ? -14.766 -26.5 -16.578 1 94.62 302 SER B O 1
ATOM 4810 N N . GLN B 1 303 ? -13.859 -28.516 -16.062 1 95.88 303 GLN B N 1
ATOM 4811 C CA . GLN B 1 303 ? -12.547 -28.031 -15.648 1 95.88 303 GLN B CA 1
ATOM 4812 C C . GLN B 1 303 ? -11.438 -28.844 -16.328 1 95.88 303 GLN B C 1
ATOM 4814 O O . GLN B 1 303 ? -10.273 -28.75 -15.922 1 95.88 303 GLN B O 1
ATOM 4819 N N . GLU B 1 304 ? -11.789 -29.641 -17.281 1 96.5 304 GLU B N 1
ATOM 4820 C CA . GLU B 1 304 ? -10.898 -30.625 -17.891 1 96.5 304 GLU B CA 1
ATOM 4821 C C . GLU B 1 304 ? -9.719 -29.938 -18.578 1 96.5 304 GLU B C 1
ATOM 4823 O O . GLU B 1 304 ? -8.57 -30.344 -18.406 1 96.5 304 GLU B O 1
ATOM 4828 N N . ARG B 1 305 ? -10.031 -28.953 -19.359 1 97.5 305 ARG B N 1
ATOM 4829 C CA . ARG B 1 305 ? -8.984 -28.266 -20.109 1 97.5 305 ARG B CA 1
ATOM 4830 C C . ARG B 1 305 ? -8.031 -27.531 -19.172 1 97.5 305 ARG B C 1
ATOM 4832 O O . ARG B 1 305 ? -6.809 -27.609 -19.344 1 97.5 305 ARG B O 1
ATOM 4839 N N . GLY B 1 306 ? -8.586 -26.797 -18.203 1 96.62 306 GLY B N 1
ATOM 4840 C CA . GLY B 1 306 ? -7.75 -26.125 -17.203 1 96.62 306 GLY B CA 1
ATOM 4841 C C . GLY B 1 306 ? -6.844 -27.078 -16.453 1 96.62 306 GLY B C 1
ATOM 4842 O O . GLY B 1 306 ? -5.668 -26.797 -16.234 1 96.62 306 GLY B O 1
ATOM 4843 N N . THR B 1 307 ? -7.391 -28.203 -16.109 1 96.38 307 THR B N 1
ATOM 4844 C CA . THR B 1 307 ? -6.637 -29.219 -15.391 1 96.38 307 THR B CA 1
ATOM 4845 C C . THR B 1 307 ? -5.523 -29.781 -16.266 1 96.38 307 THR B C 1
ATOM 4847 O O . THR B 1 307 ? -4.422 -30.047 -15.781 1 96.38 307 THR B O 1
ATOM 4850 N N . ALA B 1 308 ? -5.801 -29.984 -17.5 1 97.38 308 ALA B N 1
ATOM 4851 C CA . ALA B 1 308 ? -4.805 -30.5 -18.438 1 97.38 308 ALA B CA 1
ATOM 4852 C C . ALA B 1 308 ? -3.65 -29.516 -18.609 1 97.38 308 ALA B C 1
ATOM 4854 O O . ALA B 1 308 ? -2.488 -29.922 -18.688 1 97.38 308 ALA B O 1
ATOM 4855 N N . ILE B 1 309 ? -4.012 -28.281 -18.734 1 97.69 309 ILE B N 1
ATOM 4856 C CA . ILE B 1 309 ? -2.988 -27.25 -18.859 1 97.69 309 ILE B CA 1
ATOM 4857 C C . ILE B 1 309 ? -2.133 -27.219 -17.594 1 97.69 309 ILE B C 1
ATOM 4859 O O . ILE B 1 309 ? -0.906 -27.109 -17.672 1 97.69 309 ILE B O 1
ATOM 4863 N N . ARG B 1 310 ? -2.75 -27.25 -16.453 1 97.12 310 ARG B N 1
ATOM 4864 C CA . ARG B 1 310 ? -2.014 -27.328 -15.188 1 97.12 310 ARG B CA 1
ATOM 4865 C C . ARG B 1 310 ? -1.017 -28.484 -15.211 1 97.12 310 ARG B C 1
ATOM 4867 O O . ARG B 1 310 ? 0.146 -28.312 -14.836 1 97.12 310 ARG B O 1
ATOM 4874 N N . LYS B 1 311 ? -1.489 -29.625 -15.578 1 97.31 311 LYS B N 1
ATOM 4875 C CA . LYS B 1 311 ? -0.64 -30.812 -15.602 1 97.31 311 LYS B CA 1
ATOM 4876 C C . LYS B 1 311 ? 0.558 -30.609 -16.531 1 97.31 311 LYS B C 1
ATOM 4878 O O . LYS B 1 311 ? 1.669 -31.047 -16.219 1 97.31 311 LYS B O 1
ATOM 4883 N N . ALA B 1 312 ? 0.315 -30.031 -17.656 1 98.25 312 ALA B N 1
ATOM 4884 C CA . ALA B 1 312 ? 1.397 -29.812 -18.609 1 98.25 312 ALA B CA 1
ATOM 4885 C C . ALA B 1 312 ? 2.498 -28.953 -18 1 98.25 312 ALA B C 1
ATOM 4887 O O . ALA B 1 312 ? 3.686 -29.219 -18.188 1 98.25 312 ALA B O 1
ATOM 4888 N N . ILE B 1 313 ? 2.127 -27.938 -17.281 1 97.94 313 ILE B N 1
ATOM 4889 C CA . ILE B 1 313 ? 3.086 -27.047 -16.641 1 97.94 313 ILE B CA 1
ATOM 4890 C C . ILE B 1 313 ? 3.781 -27.766 -15.492 1 97.94 313 ILE B C 1
ATOM 4892 O O . ILE B 1 313 ? 5.008 -27.703 -15.367 1 97.94 313 ILE B O 1
ATOM 4896 N N . THR B 1 314 ? 3.006 -28.469 -14.625 1 97.38 314 THR B N 1
ATOM 4897 C CA . THR B 1 314 ? 3.574 -29.094 -13.445 1 97.38 314 THR B CA 1
ATOM 4898 C C . THR B 1 314 ? 4.457 -30.281 -13.844 1 97.38 314 THR B C 1
ATOM 4900 O O . THR B 1 314 ? 5.441 -30.578 -13.164 1 97.38 314 THR B O 1
ATOM 4903 N N . ASP B 1 315 ? 4.133 -30.938 -14.977 1 98.19 315 ASP B N 1
ATOM 4904 C CA . ASP B 1 315 ? 4.996 -32 -15.461 1 98.19 315 ASP B CA 1
ATOM 4905 C C . ASP B 1 315 ? 6.398 -31.484 -15.766 1 98.19 315 ASP B C 1
ATOM 4907 O O . ASP B 1 315 ? 7.391 -32.156 -15.539 1 98.19 315 ASP B O 1
ATOM 4911 N N . ILE B 1 316 ? 6.441 -30.297 -16.344 1 98.06 316 ILE B N 1
ATOM 4912 C CA . ILE B 1 316 ? 7.742 -29.688 -16.578 1 98.06 316 ILE B CA 1
ATOM 4913 C C . ILE B 1 316 ? 8.422 -29.406 -15.242 1 98.06 316 ILE B C 1
ATOM 4915 O O . ILE B 1 316 ? 9.594 -29.75 -15.047 1 98.06 316 ILE B O 1
ATOM 4919 N N . GLN B 1 317 ? 7.715 -28.844 -14.289 1 98.06 317 GLN B N 1
ATOM 4920 C CA . GLN B 1 317 ? 8.242 -28.484 -12.977 1 98.06 317 GLN B CA 1
ATOM 4921 C C . GLN B 1 317 ? 8.742 -29.703 -12.227 1 98.06 317 GLN B C 1
ATOM 4923 O O . GLN B 1 317 ? 9.797 -29.672 -11.594 1 98.06 317 GLN B O 1
ATOM 4928 N N . TYR B 1 318 ? 8.078 -30.859 -12.375 1 97.5 318 TYR B N 1
ATOM 4929 C CA . TYR B 1 318 ? 8.344 -32.062 -11.609 1 97.5 318 TYR B CA 1
ATOM 4930 C C . TYR B 1 318 ? 9.383 -32.938 -12.312 1 97.5 318 TYR B C 1
ATOM 4932 O O . TYR B 1 318 ? 9.82 -33.969 -11.773 1 97.5 318 TYR B O 1
ATOM 4940 N N . GLY B 1 319 ? 9.773 -32.562 -13.5 1 97.06 319 GLY B N 1
ATOM 4941 C CA . GLY B 1 319 ? 10.727 -33.344 -14.266 1 97.06 319 GLY B CA 1
ATOM 4942 C C . GLY B 1 319 ? 10.102 -34.531 -14.984 1 97.06 319 GLY B C 1
ATOM 4943 O O . GLY B 1 319 ? 10.797 -35.469 -15.336 1 97.06 319 GLY B O 1
ATOM 4944 N N . LEU B 1 320 ? 8.82 -34.5 -15.164 1 97.62 320 LEU B N 1
ATOM 4945 C CA . LEU B 1 320 ? 8.102 -35.562 -15.867 1 97.62 320 LEU B CA 1
ATOM 4946 C C . LEU B 1 320 ? 8.039 -35.281 -17.359 1 97.62 320 LEU B C 1
ATOM 4948 O O . LEU B 1 320 ? 7.75 -36.156 -18.156 1 97.62 320 LEU B O 1
ATOM 4952 N N . ALA B 1 321 ? 8.195 -34.031 -17.766 1 97.25 321 ALA B N 1
ATOM 4953 C CA . ALA B 1 321 ? 8.289 -33.625 -19.156 1 97.25 321 ALA B CA 1
ATOM 4954 C C . ALA B 1 321 ? 9.531 -32.75 -19.391 1 97.25 321 ALA B C 1
ATOM 4956 O O . ALA B 1 321 ? 10.031 -32.125 -18.453 1 97.25 321 ALA B O 1
ATOM 4957 N N . GLU B 1 322 ? 10.008 -32.75 -20.625 1 96.5 322 GLU B N 1
ATOM 4958 C CA . GLU B 1 322 ? 11.188 -31.953 -20.969 1 96.5 322 GLU B CA 1
ATOM 4959 C C . GLU B 1 322 ? 10.922 -30.453 -20.844 1 96.5 322 GLU B C 1
ATOM 4961 O O . GLU B 1 322 ? 9.844 -29.984 -21.203 1 96.5 322 GLU B O 1
ATOM 4966 N N . ASP B 1 323 ? 11.883 -29.766 -20.297 1 97.5 323 ASP B N 1
ATOM 4967 C CA . ASP B 1 323 ? 11.836 -28.312 -20.266 1 97.5 323 ASP B CA 1
ATOM 4968 C C . ASP B 1 323 ? 12.289 -27.719 -21.594 1 97.5 323 ASP B C 1
ATOM 4970 O O . ASP B 1 323 ? 13.391 -27.188 -21.703 1 97.5 323 ASP B O 1
ATOM 4974 N N . ARG B 1 324 ? 11.461 -27.641 -22.516 1 96.69 324 ARG B N 1
ATOM 4975 C CA . ARG B 1 324 ? 11.805 -27.172 -23.859 1 96.69 324 ARG B CA 1
ATOM 4976 C C . ARG B 1 324 ? 11.93 -25.656 -23.891 1 96.69 324 ARG B C 1
ATOM 4978 O O . ARG B 1 324 ? 12.422 -25.094 -24.859 1 96.69 324 ARG B O 1
ATOM 4985 N N . TYR B 1 325 ? 11.578 -24.969 -22.844 1 97.94 325 TYR B N 1
ATOM 4986 C CA . TYR B 1 325 ? 11.523 -23.516 -22.812 1 97.94 325 TYR B CA 1
ATOM 4987 C C . TYR B 1 325 ? 12.734 -22.938 -22.094 1 97.94 325 TYR B C 1
ATOM 4989 O O . TYR B 1 325 ? 12.992 -21.734 -22.156 1 97.94 325 TYR B O 1
ATOM 4997 N N . GLY B 1 326 ? 13.469 -23.75 -21.391 1 98.25 326 GLY B N 1
ATOM 4998 C CA . GLY B 1 326 ? 14.602 -23.281 -20.609 1 98.25 326 GLY B CA 1
ATOM 4999 C C . GLY B 1 326 ? 14.195 -22.531 -19.359 1 98.25 326 GLY B C 1
ATOM 5000 O O . GLY B 1 326 ? 14.82 -21.547 -18.984 1 98.25 326 GLY B O 1
ATOM 5001 N N . TRP B 1 327 ? 13.102 -23.031 -18.719 1 98.69 327 TRP B N 1
ATOM 5002 C CA . TRP B 1 327 ? 12.523 -22.312 -17.594 1 98.69 327 TRP B CA 1
ATOM 5003 C C . TRP B 1 327 ? 13.148 -22.766 -16.266 1 98.69 327 TRP B C 1
ATOM 5005 O O . TRP B 1 327 ? 13.023 -22.078 -15.25 1 98.69 327 TRP B O 1
ATOM 5015 N N . LEU B 1 328 ? 13.758 -23.891 -16.203 1 98.69 328 LEU B N 1
ATOM 5016 C CA . LEU B 1 328 ? 14.234 -24.484 -14.953 1 98.69 328 LEU B CA 1
ATOM 5017 C C . LEU B 1 328 ? 15.703 -24.172 -14.719 1 98.69 328 LEU B C 1
ATOM 5019 O O . LEU B 1 328 ? 16.531 -24.312 -15.625 1 98.69 328 LEU B O 1
ATOM 5023 N N . VAL B 1 329 ? 16.016 -23.703 -13.555 1 98.69 329 VAL B N 1
ATOM 5024 C CA . VAL B 1 329 ? 17.406 -23.453 -13.141 1 98.69 329 VAL B CA 1
ATOM 5025 C C . VAL B 1 329 ? 17.812 -24.438 -12.055 1 98.69 329 VAL B C 1
ATOM 5027 O O . VAL B 1 329 ? 17.219 -24.469 -10.977 1 98.69 329 VAL B O 1
ATOM 5030 N N . PRO B 1 330 ? 18.812 -25.234 -12.328 1 98.31 330 PRO B N 1
ATOM 5031 C CA . PRO B 1 330 ? 19.234 -26.234 -11.344 1 98.31 330 PRO B CA 1
ATOM 5032 C C . PRO B 1 330 ? 19.875 -25.625 -10.102 1 98.31 330 PRO B C 1
ATOM 5034 O O . PRO B 1 330 ? 20.625 -24.641 -10.219 1 98.31 330 PRO B O 1
ATOM 5037 N N . VAL B 1 331 ? 19.531 -26.125 -8.961 1 98.44 331 VAL B N 1
ATOM 5038 C CA . VAL B 1 331 ? 20.172 -25.75 -7.707 1 98.44 331 VAL B CA 1
ATOM 5039 C C . VAL B 1 331 ? 21.438 -26.578 -7.52 1 98.44 331 VAL B C 1
ATOM 5041 O O . VAL B 1 331 ? 21.422 -27.797 -7.645 1 98.44 331 VAL B O 1
ATOM 5044 N N . PRO B 1 332 ? 22.531 -25.844 -7.297 1 93.81 332 PRO B N 1
ATOM 5045 C CA . PRO B 1 332 ? 23.766 -26.609 -7.082 1 93.81 332 PRO B CA 1
ATOM 5046 C C . PRO B 1 332 ? 23.703 -27.531 -5.867 1 93.81 332 PRO B C 1
ATOM 5048 O O . PRO B 1 332 ? 23.094 -27.172 -4.855 1 93.81 332 PRO B O 1
ATOM 5051 N N . GLU B 1 333 ? 24.312 -28.734 -5.996 1 88.06 333 GLU B N 1
ATOM 5052 C CA . GLU B 1 333 ? 24.391 -29.672 -4.875 1 88.06 333 GLU B CA 1
ATOM 5053 C C . GLU B 1 333 ? 25.438 -29.219 -3.861 1 88.06 333 GLU B C 1
ATOM 5055 O O . GLU B 1 333 ? 26.484 -28.688 -4.238 1 88.06 333 GLU B O 1
ATOM 5060 N N . ARG B 1 334 ? 25.016 -29.266 -2.592 1 77.75 334 ARG B N 1
ATOM 5061 C CA . ARG B 1 334 ? 26.031 -28.984 -1.576 1 77.75 334 ARG B CA 1
ATOM 5062 C C . ARG B 1 334 ? 26.797 -30.234 -1.193 1 77.75 334 ARG B C 1
ATOM 5064 O O . ARG B 1 334 ? 26.266 -31.344 -1.262 1 77.75 334 ARG B O 1
#

Nearest PDB structures (foldseek):
  3ht5-assembly1_A-2  TM=9.500E-01  e=4.469E-36  Mycobacterium tuberculosis
  3jz6-assembly1_B  TM=9.257E-01  e=2.587E-36  Mycolicibacterium smegmatis
  5u3f-assembly1_A  TM=9.252E-01  e=1.610E-34  Mycobacterium tuberculosis H37Rv
  3uzo-assembly1_B  TM=9.178E-01  e=7.393E-33  Deinococcus radiodurans
  6jif-assembly1_A  TM=9.100E-01  e=2.990E-32  Pseudomonas sp. UW4

Sequence (668 aa):
MAKAVPAVFGSVFHREMPVLVFSDGAWQPVRWQPSDSLSLPPGAHSLHYGSECFEGLKAFRQQNGRIVIFRPEANIARMQQSAKLLELPVPDAQAFLSAMLELVARAADEVPDAPAAMYLRPTLIGTDPVIGKAGVGSSSAMLYILASPVGDYFKVGSPMKLLVETEHIRCAPHMGRVKCGGNYASALQTVVRAREQYDANQVLFCPNGDVQETGASNFALINGNEIITKPLTEEFLHGVTRDSVLRVAADLGYKVSERNFTVAELQAAAENGAEAILTGTAAVVSPVTSLVINGKEIVLQSQERGTAIRKAITDIQYGLAEDRYGWLVPVPERMAKAVPAVFGSVFHREMPVLVFSDGAWQPVRWQPSDSLSLPPGAHSLHYGSECFEGLKAFRQQNGRIVIFRPEANIARMQQSAKLLELPVPDAQAFLSAMLELVARAADEVPDAPAAM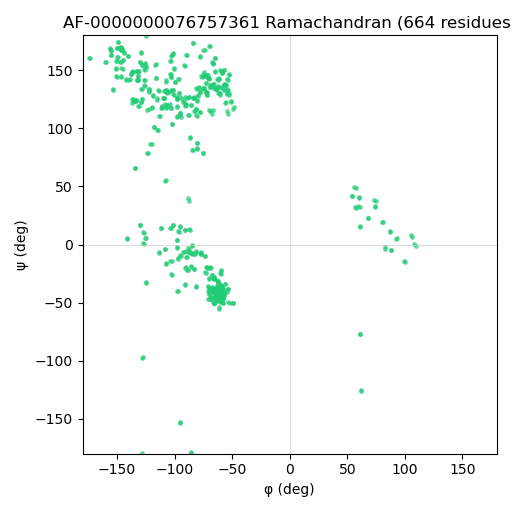YLRPTLIGTDPVIGKAGVGSSSAMLYILASPVGDYFKVGSPMKLLVETEHIRCAPHMGRVKCGGNYASALQTVVRAREQYDANQVLFCPNGDVQETGASNFALINGNEIITKPLTEEFLHGVTRDSVLRVAADLGYKVSERNFTVAELQAAAENGAEAILTGTAAVVSPVTSLVINGKEIVLQSQERGTAIRKAITDIQYGLAEDRYGWLVPVPER

Radius of gyration: 26.09 Å; Cα contacts (8 Å, |Δi|>4): 1687; chains: 2; bounding box: 54×78×66 Å

Solvent-accessible surface area (backbone atoms only — not comparable to full-atom values): 33647 Å² total; per-residue (Å²): 127,81,57,84,54,54,92,53,45,40,57,54,66,49,66,55,22,48,35,36,38,31,51,94,88,39,75,46,77,75,40,78,40,61,45,74,51,36,78,39,44,68,38,12,27,30,74,58,35,32,31,34,34,47,50,67,42,43,33,26,29,21,82,88,64,52,40,30,32,56,41,58,68,61,51,48,52,49,44,36,51,26,23,54,62,51,42,38,76,58,71,56,65,66,64,49,51,50,49,53,40,49,49,49,39,76,40,47,90,58,43,17,49,60,94,29,22,22,37,36,37,43,35,40,33,22,45,30,51,36,67,59,48,70,69,51,58,35,77,25,31,39,36,36,38,47,40,15,40,20,49,70,63,59,62,86,89,51,86,30,31,29,32,57,35,46,84,51,64,47,43,34,46,88,48,18,51,40,53,30,12,35,45,30,34,52,22,31,51,63,32,44,50,36,29,73,74,66,67,20,76,43,33,36,26,10,50,86,39,36,50,52,33,37,68,82,31,43,43,36,38,32,53,83,62,30,36,38,26,52,53,95,53,54,55,39,65,80,48,67,43,44,52,50,49,53,53,52,40,40,74,74,65,33,46,73,40,68,41,84,50,38,49,66,57,49,51,53,39,33,76,70,56,16,34,36,30,32,24,28,66,74,54,46,46,42,44,35,39,29,41,29,52,92,87,39,77,46,66,33,76,42,48,63,68,46,49,51,53,34,46,57,53,47,28,34,60,34,60,74,38,80,65,87,81,69,46,68,44,77,42,66,83,126,127,82,58,84,52,55,92,53,44,38,57,54,62,49,66,56,23,47,34,35,38,32,52,94,87,39,76,47,77,77,40,79,42,62,46,73,53,37,79,39,42,67,37,12,28,30,75,57,34,31,29,34,34,46,50,68,40,43,32,27,27,20,79,87,65,52,41,30,33,55,40,58,66,62,50,50,52,49,44,35,52,26,23,53,60,51,42,37,74,60,70,56,63,64,64,49,51,51,49,52,40,49,50,49,38,75,40,47,89,59,43,15,50,61,93,28,21,23,37,36,38,43,34,39,34,23,46,32,50,35,66,59,47,70,69,52,60,36,78,25,30,39,37,35,39,47,40,16,38,22,49,71,62,58,64,86,89,51,85,29,30,28,33,55,34,46,85,52,63,48,43,33,46,90,47,18,51,40,53,30,12,34,44,29,34,53,23,30,52,62,32,44,50,35,28,73,76,67,67,21,75,43,34,36,26,10,50,87,38,36,50,52,33,37,66,83,31,42,44,36,38,34,53,83,61,31,38,38,27,52,52,94,55,54,56,39,64,80,50,69,43,43,52,50,49,52,52,54,39,40,75,74,65,34,47,75,41,68,41,85,51,38,50,66,57,50,51,54,39,33,76,70,56,14,33,36,31,33,24,26,66,74,55,45,49,42,45,35,39,28,39,30,53,91,88,41,77,46,66,32,76,41,47,63,66,46,49,50,53,34,47,58,53,47,28,35,60,35,58,75,38,80,64,86,80,70,45,66,42,75,44,65,84,124

pLDDT: mean 96.84, std 4.98, range [42.41, 98.94]